Protein 5VZY (pdb70)

Foldseek 3Di:
DWAWAKDFADEDEAQAKTKMKIQTDDDQLLQAKKFKWWDAVVGDIGTAKIAGRNRPDMDGDPVQPPQKDWDADSVRSMIMIIGGNDDQVVFTWMWIDRPVDIHPTGTHGHHPDDADAWDKDWQAKCKMKIWIKGWFGDDDDKDKDKPVNPDDPQKDKDDWDQDPVRGIITMIMGIGNPVCLPVDWIWMWMADVVVGDTDTDTHHHD/DKAKAKPPQEAADAAFAKDKMKIFIPWFQQAPVRFGFKFKWFAAPPGDIDTAAGRFFHGDPPHDPQWGKHDGTGIIMIMRRGDDLRRFGWMWMWGDSDPPTDIYPTHGYAHDDDFFFWDKDKDWADPVQLVVWKTKIKMKTHFGPDPDKDKWKAFQNRTDDDQKDKDKDQQDSPSRGIMMMIMGIDTSVVVVVTFKIKMWMDDPNDPDIDIDIDTPPD/DPDDDPPDPVVD

Nearest PDB structures (foldseek):
  5vzy-assembly1_H  TM=1.005E+00  e=7.903E-41  Homo sapiens
  7rt9-assembly1_A  TM=9.486E-01  e=5.362E-34  Homo sapiens
  4wht-assembly6_K  TM=9.729E-01  e=6.361E-31  Rattus norvegicus
  7rta-assembly1_H  TM=9.287E-01  e=1.325E-30  Homo sapiens
  6nfn-assembly2_B  TM=6.952E-01  e=1.060E-33  Mus musculus

Solvent-accessible surface area: 19912 Å² total; per-residue (Å²): 104,11,89,11,81,18,62,35,26,36,90,11,114,75,53,25,66,30,119,0,38,1,57,9,51,46,29,88,2,47,57,33,0,2,2,0,0,8,24,34,115,88,134,32,16,70,17,0,0,17,6,39,32,111,30,69,71,66,63,38,30,137,37,1,127,80,31,5,67,5,44,33,46,61,92,146,46,10,0,28,0,46,0,58,62,2,101,78,104,0,45,4,44,0,12,0,0,1,0,2,38,24,3,140,20,22,76,0,27,11,23,73,23,87,80,85,22,13,49,7,19,23,5,32,47,106,87,15,4,1,0,0,6,0,16,35,0,2,29,84,87,24,79,25,36,1,35,102,46,88,34,99,93,33,39,26,59,3,71,29,31,102,30,130,76,18,31,28,12,14,5,0,1,0,31,6,78,52,101,18,52,74,120,97,87,16,44,0,29,3,32,0,162,56,34,111,44,153,38,102,50,108,4,104,61,231,123,9,90,8,60,6,64,52,84,71,28,48,5,55,82,29,94,87,8,56,2,34,0,128,8,69,105,54,0,77,66,108,76,58,49,24,3,0,2,0,0,5,17,42,85,88,84,10,3,70,7,7,0,40,58,16,62,67,99,22,65,79,27,52,124,50,5,48,10,57,36,89,21,47,79,5,40,1,101,1,77,118,2,63,84,116,2,36,4,30,0,4,0,0,0,4,14,64,97,8,7,21,26,5,87,9,0,65,1,13,27,106,74,107,73,18,46,10,57,12,43,30,4,56,14,16,123,83,2,30,179,84,34,42,0,3,0,0,0,0,0,6,53,0,10,32,97,138,20,110,21,57,5,51,5,58,143,52,114,44,100,89,46,48,80,84,13,43,17,113,36,44,109,183,62,14,5,6,0,6,6,1,31,0,56,20,58,74,60,63,7,79,137,59,116,53,0,6,0,42,0,53,8,130,32,38,128,73,70,48,59,90,64,32,47,87,76,179,151,128,80,38,23,65,4,14,0,74,16,145

Secondary structure (DSSP, 8-state):
-------STT--/--EEEEE--EEE-TT--EEEEEEEESS-GGGS-EEEEEE-TT---EEEEEE-SSS--EE--TTTBTTEEEEEETTTTEEEEEE-S--GGG-EEEEEE-SS-B---EEEEE-----BPPEEEEE---EEEEEEEEEEEBSS--EEEEGGGTB-TTEEEPPPEE-TTS-EEEEEEEEEEGGGTTTS--EEEEEEGGGTEEEEEE----/---EEEE-SEEEE-TTS-EEEEEEESS--B-TTS-B-EEEEEE-SSS--EEEEETTTEEPTT--TTEEEEEETTEEEEEESS--GGG-EEEEEEE-SSSS-EE---EEEEE----BPPEEEEEPPPHHHHHTTEEEEEEEEEEEBSS--EEEEEETTEEP-SSEEEEEPPPPTTT--EEEEEEEEEEHHHHHT--EEEEEEE-TT-SS-EEEEEETT-

Radius of gyration: 24.47 Å; Cα contacts (8 Å, |Δi|>4): 1129; chains: 3; bounding box: 62×56×71 Å

GO terms:
  GO:1905898 positive regulation of response to endoplasmic reticulum stress (P, IDA)
  GO:0005634 nucleus (C, IGI)
  GO:0003682 chromatin binding (F, IGI)
  GO:0010629 negative regulation of gene expression (P, TAS)
  GO:0141137 positive regulation of gene expression, epigenetic (P, IGI)
  GO:0006357 regulation of transcription by RNA polymerase II (P, IGI)
  GO:0000122 negative regulation of transcription by RNA polymerase II (P, IGI)
  GO:1900221 regulation of amyloid-beta clearance (P, IMP)
  GO:0005515 protein binding (F, IPI)
  GO:0031901 early endosome membrane (C, IDA)
  GO:0005576 extracellular region (C, IDA)
  GO:0106003 amyloid-beta complex (C, IDA)
  GO:1904646 cellular response to amyloid-beta (P, IDA)
  GO:0032224 positive regulation of synaptic transmission, cholinergic (P, IDA)
  GO:0048018 receptor ligand activity (F, IDA)
  GO:0043083 synaptic cleft (C, TAS)
  GO:0005178 integrin binding (F, IDA)
  GO:0070381 endosome to plasma membrane transport vesicle (C, IDA)
  GO:0005739 mitochondrion (C, IDA)
  GO:0005764 lysosome (C, IDA)

InterPro domains:
  IPR002223 Pancreatic trypsin inhibitor Kunitz domain [PF00014] (290-341)
  IPR002223 Pancreatic trypsin inhibitor Kunitz domain [PR00759] (288-302)
  IPR002223 Pancreatic trypsin inhibitor Kunitz domain [PR00759] (316-326)
  IPR002223 Pancreatic trypsin inhibitor Kunitz domain [PR00759] (326-341)
  IPR002223 Pancreatic trypsin inhibitor Kunitz domain [PS50279] (291-341)
  IPR002223 Pancreatic trypsin inhibitor Kunitz domain [SM00131] (289-342)
  IPR008154 Amyloidogenic glycoprotein, extracellular [PS51869] (28-189)
  IPR008154 Amyloidogenic glycoprotein, extracellular [SM00006] (24-188)
  IPR008155 Amyloidogenic glycoprotein [PR00203] (177-195)
  IPR008155 Amyloidogenic glycoprotein [PR00203] (382-405)
  IPR008155 Amyloidogenic glycoprotein [PR00203] (699-724)
  IPR008155 Amyloidogenic glycoprotein [PR00203] (745-767)
  IPR008155 Amyloidogenic glycoprotein [PTHR23103] (10-770)
  IPR011178 Amyloidogenic glycoprotein, copper-binding [PF12924] (132-188)
  IPR011993 PH-like domain superfamily [G3DSA:2.30.29.30] (742-770)
  IPR013803 Amyloidogenic glycoprotein, amyloid-beta peptide [PF03494] (676-713)
  IPR013803 Amyloidogenic glycoprotein, amyloid-beta peptide [PR00204] (675-688)
  IPR013803 Amyloidogenic glycoprotein, amyloid-beta peptide [PR00204] (689-701)
  IPR013803 Amyloidogenic glycoprotein, amyloid-beta peptide [PR00204] (701-713)
  IPR015849 Amyloidogenic glycoprotein, heparin-binding [PF02177] (31-131)

Sequence (436 aa):
EVQLVESGGGLVQPGGSLRLSCAASGFTFSSYGMSWVRQAPGKGLELVASINSNGGSTYYPDSVKGRFTISRDNAKNSLYLQMNSLRAEDTAVYYCASGDYWGQGTTVTVSSASTKGPSVFPLAPGTAALGCLVKDYFPEPVTVSWNSGALTSGVHTFPAVLQSSGLYSLSSVVTVPSSSLGTQTYICNVNHKPSNTKVDKKVEPKDIVMTQSPLSLPVTPGEPASISCRSSQSLVYSNGDTYLHWYLQKPGQSPQLLIYKVSNRFSGVPDRFSGSGSGTDFTLKISRVEAEDVGVYYCSQSTHVPWTFGQGTKVEIKRTVAAPSVFIFPPSDEQLKSGTASVVCLLNNFYPREAKVQWKVDNALQSGNSQESVTEQDSKDSTYSLSSTLTLSKADYEKHKVYACEVTHQGLSSPVTKSFNRGEHHQKLVFFAEDV

Structure (mmCIF, N/CA/C/O backbone):
data_5VZY
#
_entry.id   5VZY
#
_cell.length_a   44.300
_cell.length_b   67.130
_cell.length_c   126.760
_cell.angle_alpha   90.00
_cell.angle_beta   90.00
_cell.angle_gamma   90.00
#
_symmetry.space_group_name_H-M   'P 21 21 21'
#
loop_
_entity.id
_entity.type
_entity.pdbx_description
1 polymer 'Crenezumab Fab heavy chain,Immunoglobulin gamma-1 heavy chain'
2 polymer 'Crenezumab Fab light chain,Immunoblobulin light chain'
3 polymer 'Amyloid beta A4 protein'
4 water water
#
loop_
_atom_site.group_PDB
_atom_site.id
_atom_site.type_symbol
_atom_site.label_atom_id
_atom_site.label_alt_id
_atom_site.label_comp_id
_atom_site.label_asym_id
_atom_site.label_entity_id
_atom_site.label_seq_id
_atom_site.pdbx_PDB_ins_code
_atom_site.Cartn_x
_atom_site.Cartn_y
_atom_site.Cartn_z
_atom_site.occupancy
_atom_site.B_iso_or_equiv
_atom_site.auth_seq_id
_atom_site.auth_comp_id
_atom_site.auth_asym_id
_atom_site.auth_atom_id
_atom_site.pdbx_PDB_model_num
ATOM 1 N N . GLU A 1 1 ? 44.892 44.615 -6.550 1.00 48.78 1 GLU H N 1
ATOM 2 C CA . GLU A 1 1 ? 43.960 43.747 -7.259 1.00 48.47 1 GLU H CA 1
ATOM 3 C C . GLU A 1 1 ? 43.882 42.377 -6.596 1.00 44.11 1 GLU H C 1
ATOM 4 O O . GLU A 1 1 ? 44.775 41.544 -6.763 1.00 43.97 1 GLU H O 1
ATOM 10 N N . VAL A 1 2 ? 42.814 42.149 -5.836 1.00 38.21 2 VAL H N 1
ATOM 11 C CA . VAL A 1 2 ? 42.614 40.860 -5.188 1.00 33.99 2 VAL H CA 1
ATOM 12 C C . VAL A 1 2 ? 42.314 39.803 -6.244 1.00 31.31 2 VAL H C 1
ATOM 13 O O . VAL A 1 2 ? 41.503 40.023 -7.143 1.00 32.65 2 VAL H O 1
ATOM 17 N N . GLN A 1 3 ? 42.984 38.661 -6.138 1.00 28.96 3 GLN H N 1
ATOM 18 C CA . GLN A 1 3 ? 42.899 37.628 -7.161 1.00 28.30 3 GLN H CA 1
ATOM 19 C C . GLN A 1 3 ? 42.835 36.246 -6.529 1.00 25.48 3 GLN H C 1
ATOM 20 O O . GLN A 1 3 ? 43.525 35.971 -5.549 1.00 27.23 3 GLN H O 1
ATOM 26 N N . LEU A 1 4 ? 41.996 35.382 -7.089 1.00 23.36 4 LEU H N 1
ATOM 27 C CA . LEU A 1 4 ? 41.842 34.018 -6.598 1.00 21.46 4 LEU H CA 1
ATOM 28 C C . LEU A 1 4 ? 41.662 33.077 -7.785 1.00 21.93 4 LEU H C 1
ATOM 29 O O . LEU A 1 4 ? 40.562 32.957 -8.325 1.00 22.92 4 LEU H O 1
ATOM 34 N N . VAL A 1 5 ? 42.746 32.428 -8.198 1.00 20.10 5 VAL H N 1
ATOM 35 C CA . VAL A 1 5 ? 42.712 31.549 -9.360 1.00 20.06 5 VAL H CA 1
ATOM 36 C C . VAL A 1 5 ? 42.843 30.090 -8.943 1.00 20.23 5 VAL H C 1
ATOM 37 O O . VAL A 1 5 ? 43.831 29.701 -8.317 1.00 19.04 5 VAL H O 1
ATOM 41 N N . GLU A 1 6 ? 41.840 29.288 -9.286 1.00 18.71 6 GLU H N 1
ATOM 42 C CA . GLU A 1 6 ? 41.836 27.886 -8.897 1.00 18.90 6 GLU H CA 1
ATOM 43 C C . GLU A 1 6 ? 42.316 26.967 -10.020 1.00 19.48 6 GLU H C 1
ATOM 44 O O . GLU A 1 6 ? 42.219 27.302 -11.201 1.00 22.11 6 GLU H O 1
ATOM 50 N N . SER A 1 7 ? 42.844 25.810 -9.634 1.00 18.34 7 SER H N 1
ATOM 51 C CA . SER A 1 7 ? 43.300 24.800 -10.584 1.00 19.18 7 SER H CA 1
ATOM 52 C C . SER A 1 7 ? 43.091 23.401 -10.016 1.00 18.04 7 SER H C 1
ATOM 53 O O . SER A 1 7 ? 42.690 23.245 -8.865 1.00 19.37 7 SER H O 1
ATOM 56 N N . GLY A 1 8 ? 43.358 22.386 -10.830 1.00 16.71 8 GLY H N 1
ATOM 57 C CA . GLY A 1 8 ? 43.312 21.013 -10.364 1.00 19.59 8 GLY H CA 1
ATOM 58 C C . GLY A 1 8 ? 42.001 20.294 -10.613 1.00 23.36 8 GLY H C 1
ATOM 59 O O . GLY A 1 8 ? 41.864 19.122 -10.268 1.00 24.66 8 GLY H O 1
ATOM 60 N N . GLY A 1 9 ? 41.039 20.987 -11.215 1.00 22.77 9 GLY H N 1
ATOM 61 C CA . GLY A 1 9 ? 39.743 20.399 -11.507 1.00 24.00 9 GLY H CA 1
ATOM 62 C C . GLY A 1 9 ? 39.800 19.372 -12.624 1.00 23.52 9 GLY H C 1
ATOM 63 O O . GLY A 1 9 ? 40.874 18.897 -12.987 1.00 23.85 9 GLY H O 1
ATOM 64 N N . GLY A 1 10 ? 38.641 19.022 -13.169 1.00 23.25 10 GLY H N 1
ATOM 65 C CA . GLY A 1 10 ? 38.581 18.069 -14.263 1.00 25.16 10 GLY H CA 1
ATOM 66 C C . GLY A 1 10 ? 37.848 16.778 -13.944 1.00 27.07 10 GLY H C 1
ATOM 67 O O . GLY A 1 10 ? 37.031 16.718 -13.022 1.00 27.07 10 GLY H O 1
ATOM 68 N N . LEU A 1 11 ? 38.149 15.738 -14.717 1.00 28.32 11 LEU H N 1
ATOM 69 C CA . LEU A 1 11 ? 37.468 14.453 -14.598 1.00 28.09 11 LEU H CA 1
ATOM 70 C C . LEU A 1 11 ? 38.181 13.519 -13.626 1.00 27.71 11 LEU H C 1
ATOM 71 O O . LEU A 1 11 ? 39.401 13.370 -13.676 1.00 26.45 11 LEU H O 1
ATOM 76 N N . VAL A 1 12 ? 37.413 12.904 -12.732 1.00 28.78 12 VAL H N 1
ATOM 77 C CA . VAL A 1 12 ? 37.954 11.932 -11.786 1.00 28.31 12 VAL H CA 1
ATOM 78 C C . VAL A 1 12 ? 37.070 10.694 -11.737 1.00 31.27 12 VAL H C 1
ATOM 79 O O . VAL A 1 12 ? 35.845 10.796 -11.782 1.00 31.48 12 VAL H O 1
ATOM 83 N N . GLN A 1 13 ? 37.693 9.526 -11.641 1.00 31.64 13 GLN H N 1
ATOM 84 C CA . GLN A 1 13 ? 36.946 8.291 -11.453 1.00 31.06 13 GLN H CA 1
ATOM 85 C C . GLN A 1 13 ? 36.387 8.230 -10.031 1.00 26.23 13 GLN H C 1
ATOM 86 O O . GLN A 1 13 ? 36.989 8.772 -9.104 1.00 24.24 13 GLN H O 1
ATOM 92 N N . PRO A 1 14 ? 35.214 7.600 -9.866 1.00 22.85 14 PRO H N 1
ATOM 93 C CA . PRO A 1 14 ? 34.610 7.357 -8.550 1.00 20.88 14 PRO H CA 1
ATOM 94 C C . PRO A 1 14 ? 35.583 6.704 -7.566 1.00 20.92 14 PRO H C 1
ATOM 95 O O . PRO A 1 14 ? 36.207 5.695 -7.894 1.00 21.98 14 PRO H O 1
ATOM 99 N N . GLY A 1 15 ? 35.709 7.278 -6.374 1.00 20.76 15 GLY H N 1
ATOM 100 C CA . GLY A 1 15 ? 36.595 6.736 -5.359 1.00 20.89 15 GLY H CA 1
ATOM 101 C C . GLY A 1 15 ? 38.035 7.170 -5.555 1.00 22.22 15 GLY H C 1
ATOM 102 O O . GLY A 1 15 ? 38.907 6.866 -4.739 1.00 22.53 15 GLY H O 1
ATOM 103 N N . GLY A 1 16 ? 38.285 7.884 -6.648 1.00 21.59 16 GLY H N 1
ATOM 104 C CA . GLY A 1 16 ? 39.611 8.391 -6.941 1.00 21.00 16 GLY H CA 1
ATOM 105 C C . GLY A 1 16 ? 39.940 9.621 -6.120 1.00 20.92 16 GLY H C 1
ATOM 106 O O . GLY A 1 16 ? 39.207 9.984 -5.199 1.00 20.79 16 GLY H O 1
ATOM 107 N N . SER A 1 17 ? 41.049 10.269 -6.457 1.00 20.97 17 SER H N 1
ATOM 108 C CA . SER A 1 17 ? 41.489 11.448 -5.728 1.00 18.51 17 SER H CA 1
ATOM 109 C C . SER A 1 17 ? 41.707 12.634 -6.654 1.00 17.31 17 SER H C 1
ATOM 110 O O . SER A 1 17 ? 42.136 12.474 -7.797 1.00 16.81 17 SER H O 1
ATOM 113 N N . LEU A 1 18 ? 41.404 13.824 -6.149 1.00 17.27 18 LEU H N 1
ATOM 114 C CA . LEU A 1 18 ? 41.680 15.058 -6.868 1.00 18.89 18 LEU H CA 1
ATOM 115 C C . LEU A 1 18 ? 42.162 16.125 -5.892 1.00 19.05 18 LEU H C 1
ATOM 116 O O . LEU A 1 18 ? 41.718 16.176 -4.745 1.00 19.42 18 LEU H O 1
ATOM 121 N N . ARG A 1 19 ? 43.079 16.971 -6.347 1.00 17.66 19 ARG H N 1
ATOM 122 C CA . ARG A 1 19 ? 43.627 18.022 -5.498 1.00 19.60 19 ARG H CA 1
ATOM 123 C C . ARG A 1 19 ? 43.420 19.395 -6.125 1.00 21.97 19 ARG H C 1
ATOM 124 O O . ARG A 1 19 ? 43.894 19.657 -7.229 1.00 25.62 19 ARG H O 1
ATOM 132 N N . LEU A 1 20 ? 42.708 20.268 -5.419 1.00 19.43 20 LEU H N 1
ATOM 133 C CA . LEU A 1 20 ? 42.462 21.620 -5.909 1.00 15.52 20 LEU H CA 1
ATOM 134 C C . LEU A 1 20 ? 43.489 22.603 -5.361 1.00 13.83 20 LEU H C 1
ATOM 135 O O . LEU A 1 20 ? 43.863 22.537 -4.191 1.00 13.62 20 LEU H O 1
ATOM 140 N N . SER A 1 21 ? 43.941 23.511 -6.219 1.00 14.21 21 SER H N 1
ATOM 141 C CA . SER A 1 21 ? 44.858 24.571 -5.816 1.00 16.50 21 SER H CA 1
ATOM 142 C C . SER A 1 21 ? 44.233 25.929 -6.080 1.00 16.20 21 SER H C 1
ATOM 143 O O . SER A 1 21 ? 43.529 26.104 -7.067 1.00 16.91 21 SER H O 1
ATOM 146 N N . CYS A 1 22 ? 44.489 26.887 -5.199 1.00 15.90 22 CYS H N 1
ATOM 147 C CA . CYS A 1 22 ? 43.987 28.242 -5.391 1.00 14.18 22 CYS H CA 1
ATOM 148 C C . CYS A 1 22 ? 45.097 29.263 -5.197 1.00 14.65 22 CYS H C 1
ATOM 149 O O . CYS A 1 22 ? 45.641 29.398 -4.101 1.00 15.94 22 CYS H O 1
ATOM 152 N N . ALA A 1 23 ? 45.430 29.980 -6.266 1.00 12.02 23 ALA H N 1
ATOM 153 C CA . ALA A 1 23 ? 46.473 30.993 -6.208 1.00 12.33 23 ALA H CA 1
ATOM 154 C C . ALA A 1 23 ? 45.885 32.340 -5.811 1.00 14.02 23 ALA H C 1
ATOM 155 O O . ALA A 1 23 ? 45.047 32.893 -6.523 1.00 16.13 23 ALA H O 1
ATOM 157 N N . ALA A 1 24 ? 46.327 32.864 -4.672 1.00 14.95 24 ALA H N 1
ATOM 158 C CA . ALA A 1 24 ? 45.820 34.135 -4.164 1.00 16.87 24 ALA H CA 1
ATOM 159 C C . ALA A 1 24 ? 46.869 35.238 -4.265 1.00 19.84 24 ALA H C 1
ATOM 160 O O . ALA A 1 24 ? 48.053 35.001 -4.032 1.00 21.53 24 ALA H O 1
ATOM 162 N N . SER A 1 25 ? 46.425 36.446 -4.603 1.00 20.97 25 SER H N 1
ATOM 163 C CA . SER A 1 25 ? 47.322 37.593 -4.712 1.00 20.31 25 SER H CA 1
ATOM 164 C C . SER A 1 25 ? 46.571 38.908 -4.535 1.00 21.10 25 SER H C 1
ATOM 165 O O . SER A 1 25 ? 45.348 38.956 -4.660 1.00 21.37 25 SER H O 1
ATOM 168 N N . GLY A 1 26 ? 47.308 39.974 -4.237 1.00 20.45 26 GLY H N 1
ATOM 169 C CA . GLY A 1 26 ? 46.718 41.296 -4.135 1.00 19.50 26 GLY H CA 1
ATOM 170 C C . GLY A 1 26 ? 46.401 41.734 -2.720 1.00 21.01 26 GLY H C 1
ATOM 171 O O . GLY A 1 26 ? 45.932 42.852 -2.508 1.00 24.52 26 GLY H O 1
ATOM 172 N N . PHE A 1 27 ? 46.655 40.860 -1.751 1.00 20.24 27 PHE H N 1
ATOM 173 C CA . PHE A 1 27 ? 46.410 41.182 -0.347 1.00 18.02 27 PHE H CA 1
ATOM 174 C C . PHE A 1 27 ? 47.255 40.304 0.572 1.00 15.25 27 PHE H C 1
ATOM 175 O O . PHE A 1 27 ? 47.847 39.323 0.123 1.00 15.35 27 PHE H O 1
ATOM 183 N N . THR A 1 28 ? 47.317 40.655 1.853 1.00 16.28 28 THR H N 1
ATOM 184 C CA . THR A 1 28 ? 48.103 39.873 2.804 1.00 19.95 28 THR H CA 1
ATOM 185 C C . THR A 1 28 ? 47.346 38.600 3.178 1.00 21.74 28 THR H C 1
ATOM 186 O O . THR A 1 28 ? 46.577 38.575 4.143 1.00 23.47 28 THR H O 1
ATOM 190 N N . PHE A 1 29 ? 47.584 37.553 2.390 1.00 21.07 29 PHE H N 1
ATOM 191 C CA . PHE A 1 29 ? 46.878 36.273 2.473 1.00 19.49 29 PHE H CA 1
ATOM 192 C C . PHE A 1 29 ? 46.863 35.672 3.874 1.00 19.34 29 PHE H C 1
ATOM 193 O O . PHE A 1 29 ? 45.845 35.141 4.324 1.00 18.65 29 PHE H O 1
ATOM 201 N N . SER A 1 30 ? 47.997 35.774 4.556 1.00 18.66 30 SER H N 1
ATOM 202 C CA . SER A 1 30 ? 48.204 35.128 5.847 1.00 18.31 30 SER H CA 1
ATOM 203 C C . SER A 1 30 ? 47.312 35.666 6.963 1.00 16.21 30 SER H C 1
ATOM 204 O O . SER A 1 30 ? 47.231 35.068 8.037 1.00 15.22 30 SER H O 1
ATOM 207 N N . SER A 1 31 ? 46.647 36.788 6.710 1.00 16.70 31 SER H N 1
ATOM 208 C CA . SER A 1 31 ? 45.899 37.481 7.754 1.00 17.30 31 SER H CA 1
ATOM 209 C C . SER A 1 31 ? 44.399 37.193 7.729 1.00 17.27 31 SER H C 1
ATOM 210 O O . SER A 1 31 ? 43.670 37.617 8.624 1.00 16.02 31 SER H O 1
ATOM 213 N N . TYR A 1 32 ? 43.937 36.471 6.714 1.00 18.44 32 TYR H N 1
ATOM 214 C CA . TYR A 1 32 ? 42.503 36.271 6.526 1.00 14.60 32 TYR H CA 1
ATOM 215 C C . TYR A 1 32 ? 42.115 34.803 6.428 1.00 12.43 32 TYR H C 1
ATOM 216 O O . TYR A 1 32 ? 42.917 33.963 6.026 1.00 8.68 32 TYR H O 1
ATOM 225 N N . GLY A 1 33 ? 40.871 34.505 6.792 1.00 16.14 33 GLY H N 1
ATOM 226 C CA . GLY A 1 33 ? 40.332 33.164 6.649 1.00 13.58 33 GLY H CA 1
ATOM 227 C C . GLY A 1 33 ? 39.948 32.892 5.209 1.00 11.81 33 GLY H C 1
ATOM 228 O O . GLY A 1 33 ? 39.629 33.817 4.460 1.00 13.10 33 GLY H O 1
ATOM 229 N N . MET A 1 34 ? 39.988 31.623 4.816 1.00 7.21 34 MET H N 1
ATOM 230 C CA . MET A 1 34 ? 39.658 31.232 3.450 1.00 7.26 34 MET H CA 1
ATOM 231 C C . MET A 1 34 ? 38.747 30.013 3.450 1.00 11.03 34 MET H C 1
ATOM 232 O O . MET A 1 34 ? 38.720 29.255 4.418 1.00 10.84 34 MET H O 1
ATOM 237 N N . SER A 1 35 ? 38.001 29.831 2.363 1.00 13.45 35 SER H N 1
ATOM 238 C CA . SER A 1 35 ? 37.089 28.699 2.242 1.00 15.28 35 SER H CA 1
ATOM 239 C C . SER A 1 35 ? 36.962 28.194 0.810 1.00 15.44 35 SER H C 1
ATOM 240 O O . SER A 1 35 ? 37.200 28.929 -0.148 1.00 15.53 35 SER H O 1
ATOM 243 N N . TRP A 1 36 ? 36.597 26.924 0.683 1.00 13.80 36 TRP H N 1
ATOM 244 C CA . TRP A 1 36 ? 36.176 26.362 -0.590 1.00 13.64 36 TRP H CA 1
ATOM 245 C C . TRP A 1 36 ? 34.664 26.225 -0.578 1.00 12.05 36 TRP H C 1
ATOM 246 O O . TRP A 1 36 ? 34.090 25.682 0.365 1.00 12.77 36 TRP H O 1
ATOM 257 N N . VAL A 1 37 ? 34.020 26.724 -1.622 1.00 12.27 37 VAL H N 1
ATOM 258 C CA . VAL A 1 37 ? 32.574 26.639 -1.735 1.00 11.65 37 VAL H CA 1
ATOM 259 C C . VAL A 1 37 ? 32.232 26.020 -3.080 1.00 15.10 37 VAL H C 1
ATOM 260 O O . VAL A 1 37 ? 32.846 26.359 -4.089 1.00 19.07 37 VAL H O 1
ATOM 264 N N . ARG A 1 38 ? 31.269 25.104 -3.104 1.00 13.58 38 ARG H N 1
ATOM 265 C CA . ARG A 1 38 ? 30.894 24.475 -4.364 1.00 14.04 38 ARG H CA 1
ATOM 266 C C . ARG A 1 38 ? 29.444 24.751 -4.730 1.00 18.77 38 ARG H C 1
ATOM 267 O O . ARG A 1 38 ? 28.661 25.247 -3.915 1.00 18.49 38 ARG H O 1
ATOM 275 N N . GLN A 1 39 ? 29.097 24.430 -5.971 1.00 21.18 39 GLN H N 1
ATOM 276 C CA . GLN A 1 39 ? 27.765 24.698 -6.485 1.00 21.97 39 GLN H CA 1
ATOM 277 C C . GLN A 1 39 ? 27.405 23.741 -7.613 1.00 22.61 39 GLN H C 1
ATOM 278 O O . GLN A 1 39 ? 28.110 23.660 -8.618 1.00 21.79 39 GLN H O 1
ATOM 284 N N . ALA A 1 40 ? 26.309 23.012 -7.432 1.00 24.27 40 ALA H N 1
ATOM 285 C CA . ALA A 1 40 ? 25.756 22.177 -8.490 1.00 25.06 40 ALA H CA 1
ATOM 286 C C . ALA A 1 40 ? 24.950 23.056 -9.437 1.00 26.46 40 ALA H C 1
ATOM 287 O O . ALA A 1 40 ? 24.466 24.111 -9.030 1.00 27.02 40 ALA H O 1
ATOM 289 N N . PRO A 1 41 ? 24.820 22.641 -10.708 1.00 28.53 41 PRO H N 1
ATOM 290 C CA . PRO A 1 41 ? 24.015 23.416 -11.659 1.00 29.70 41 PRO H CA 1
ATOM 291 C C . PRO A 1 41 ? 22.585 23.630 -11.165 1.00 29.74 41 PRO H C 1
ATOM 292 O O . PRO A 1 41 ? 21.894 22.666 -10.835 1.00 27.84 41 PRO H O 1
ATOM 296 N N . GLY A 1 42 ? 22.164 24.889 -11.100 1.00 32.62 42 GLY H N 1
ATOM 297 C CA . GLY A 1 42 ? 20.824 25.231 -10.659 1.00 35.83 42 GLY H CA 1
ATOM 298 C C . GLY A 1 42 ? 20.620 25.048 -9.167 1.00 38.78 42 GLY H C 1
ATOM 299 O O . GLY A 1 42 ? 19.487 24.969 -8.691 1.00 39.96 42 GLY H O 1
ATOM 300 N N . LYS A 1 43 ? 21.720 24.980 -8.425 1.00 41.08 43 LYS H N 1
ATOM 301 C CA . LYS A 1 43 ? 21.653 24.792 -6.981 1.00 40.41 43 LYS H CA 1
ATOM 302 C C . LYS A 1 43 ? 22.224 25.987 -6.225 1.00 37.77 43 LYS H C 1
ATOM 303 O O . LYS A 1 43 ? 22.707 26.949 -6.826 1.00 38.17 43 LYS H O 1
ATOM 309 N N . GLY A 1 44 ? 22.164 25.915 -4.899 1.00 33.92 44 GLY H N 1
ATOM 310 C CA . GLY A 1 44 ? 22.645 26.989 -4.053 1.00 31.26 44 GLY H CA 1
ATOM 311 C C . GLY A 1 44 ? 24.113 26.841 -3.707 1.00 26.91 44 GLY H C 1
ATOM 312 O O . GLY A 1 44 ? 24.776 25.901 -4.148 1.00 25.37 44 GLY H O 1
ATOM 313 N N . LEU A 1 45 ? 24.618 27.777 -2.912 1.00 23.77 45 LEU H N 1
ATOM 314 C CA . LEU A 1 45 ? 26.023 27.789 -2.527 1.00 18.67 45 LEU H CA 1
ATOM 315 C C . LEU A 1 45 ? 26.277 26.886 -1.326 1.00 19.66 45 LEU H C 1
ATOM 316 O O . LEU A 1 45 ? 25.664 27.053 -0.271 1.00 21.94 45 LEU H O 1
ATOM 321 N N . GLU A 1 46 ? 27.186 25.931 -1.491 1.00 17.50 46 GLU H N 1
ATOM 322 C CA . GLU A 1 46 ? 27.466 24.963 -0.438 1.00 17.12 46 GLU H CA 1
ATOM 323 C C . GLU A 1 46 ? 28.904 25.063 0.063 1.00 14.24 46 GLU H C 1
ATOM 324 O O . GLU A 1 46 ? 29.857 24.876 -0.693 1.00 10.30 46 GLU H O 1
ATOM 330 N N . LEU A 1 47 ? 29.049 25.365 1.347 1.00 13.80 47 LEU H N 1
ATOM 331 C CA . LEU A 1 47 ? 30.357 25.386 1.976 1.00 13.92 47 LEU H CA 1
ATOM 332 C C . LEU A 1 47 ? 30.945 23.982 2.008 1.00 16.23 47 LEU H C 1
ATOM 333 O O . LEU A 1 47 ? 30.269 23.025 2.387 1.00 17.88 47 LEU H O 1
ATOM 338 N N . VAL A 1 48 ? 32.208 23.869 1.610 1.00 14.26 48 VAL H N 1
ATOM 339 C CA . VAL A 1 48 ? 32.895 22.586 1.568 1.00 13.32 48 VAL H CA 1
ATOM 340 C C . VAL A 1 48 ? 33.939 22.488 2.680 1.00 9.59 48 VAL H C 1
ATOM 341 O O . VAL A 1 48 ? 34.071 21.452 3.333 1.00 6.60 48 VAL H O 1
ATOM 345 N N . ALA A 1 49 ? 34.665 23.578 2.905 1.00 8.59 49 ALA H N 1
ATOM 346 C CA . ALA A 1 49 ? 35.691 23.599 3.942 1.00 9.20 49 ALA H CA 1
ATOM 347 C C . ALA A 1 49 ? 36.139 25.018 4.271 1.00 9.42 49 ALA H C 1
ATOM 348 O O . ALA A 1 49 ? 36.250 25.862 3.385 1.00 8.28 49 ALA H O 1
ATOM 350 N N . SER A 1 50 ? 36.405 25.268 5.550 1.00 9.94 50 SER H N 1
ATOM 351 C CA . SER A 1 50 ? 36.932 26.555 5.988 1.00 11.18 50 SER H CA 1
ATOM 352 C C . SER A 1 50 ? 38.241 26.372 6.751 1.00 10.60 50 SER H C 1
ATOM 353 O O . SER A 1 50 ? 38.517 25.291 7.268 1.00 8.51 50 SER H O 1
ATOM 356 N N . ILE A 1 51 ? 39.042 27.435 6.809 1.00 10.37 51 ILE H N 1
ATOM 357 C CA . ILE A 1 51 ? 40.311 27.423 7.532 1.00 10.61 51 ILE H CA 1
ATOM 358 C C . ILE A 1 51 ? 40.721 28.853 7.912 1.00 13.25 51 ILE H C 1
ATOM 359 O O . ILE A 1 51 ? 40.638 29.770 7.095 1.00 15.55 51 ILE H O 1
ATOM 364 N N . ASN A 1 52 ? 41.141 29.050 9.159 1.00 14.57 52 ASN H N 1
ATOM 365 C CA . ASN A 1 52 ? 41.426 30.398 9.644 1.00 19.34 52 ASN H CA 1
ATOM 366 C C . ASN A 1 52 ? 42.791 30.918 9.185 1.00 21.67 52 ASN H C 1
ATOM 367 O O . ASN A 1 52 ? 43.398 30.362 8.268 1.00 22.08 52 ASN H O 1
ATOM 372 N N . SER A 1 53 A 43.255 31.991 9.823 1.00 20.25 52 SER H N 1
ATOM 373 C CA . SER A 1 53 A 44.470 32.699 9.412 1.00 20.97 52 SER H CA 1
ATOM 374 C C . SER A 1 53 A 45.694 31.795 9.288 1.00 18.89 52 SER H C 1
ATOM 375 O O . SER A 1 53 A 46.252 31.651 8.200 1.00 15.67 52 SER H O 1
ATOM 378 N N . ASN A 1 54 ? 46.111 31.196 10.400 1.00 18.95 53 ASN H N 1
ATOM 379 C CA . ASN A 1 54 ? 47.283 30.328 10.396 1.00 24.55 53 ASN H CA 1
ATOM 380 C C . ASN A 1 54 ? 46.935 28.895 9.997 1.00 28.40 53 ASN H C 1
ATOM 381 O O . ASN A 1 54 ? 47.745 28.198 9.389 1.00 31.50 53 ASN H O 1
ATOM 386 N N . GLY A 1 55 ? 45.725 28.469 10.347 1.00 29.20 54 GLY H N 1
ATOM 387 C CA . GLY A 1 55 ? 45.207 27.167 9.962 1.00 29.93 54 GLY H CA 1
ATOM 388 C C . GLY A 1 55 ? 45.942 25.951 10.491 1.00 33.21 54 GLY H C 1
ATOM 389 O O . GLY A 1 55 ? 46.578 25.239 9.714 1.00 37.69 54 GLY H O 1
ATOM 390 N N . GLY A 1 56 ? 45.842 25.683 11.793 1.00 32.07 55 GLY H N 1
ATOM 391 C CA . GLY A 1 56 ? 45.035 26.466 12.712 1.00 30.96 55 GLY H CA 1
ATOM 392 C C . GLY A 1 56 ? 43.810 25.692 13.156 1.00 29.40 55 GLY H C 1
ATOM 393 O O . GLY A 1 56 ? 43.906 24.736 13.927 1.00 28.07 55 GLY H O 1
ATOM 394 N N . SER A 1 57 ? 42.651 26.116 12.670 1.00 26.29 56 SER H N 1
ATOM 395 C CA . SER A 1 57 ? 41.420 25.370 12.868 1.00 23.59 56 SER H CA 1
ATOM 396 C C . SER A 1 57 ? 40.694 25.248 11.536 1.00 22.37 56 SER H C 1
ATOM 397 O O . SER A 1 57 ? 40.716 26.174 10.720 1.00 22.31 56 SER H O 1
ATOM 400 N N . THR A 1 58 ? 40.069 24.100 11.308 1.00 18.05 57 THR H N 1
ATOM 401 C CA . THR A 1 58 ? 39.345 23.870 10.068 1.00 17.60 57 THR H CA 1
ATOM 402 C C . THR A 1 58 ? 37.918 23.413 10.345 1.00 17.22 57 THR H C 1
ATOM 403 O O . THR A 1 58 ? 37.606 22.941 11.438 1.00 16.81 57 THR H O 1
ATOM 407 N N . TYR A 1 59 ? 37.052 23.565 9.350 1.00 16.84 58 TYR H N 1
ATOM 408 C CA . TYR A 1 59 ? 35.692 23.059 9.453 1.00 17.13 58 TYR H CA 1
ATOM 409 C C . TYR A 1 59 ? 35.286 22.308 8.191 1.00 15.03 58 TYR H C 1
ATOM 410 O O . TYR A 1 59 ? 35.614 22.711 7.074 1.00 14.15 58 TYR H O 1
ATOM 419 N N . TYR A 1 60 ? 34.573 21.207 8.388 1.00 16.27 59 TYR H N 1
ATOM 420 C CA . TYR A 1 60 ? 34.006 20.440 7.290 1.00 17.39 59 TYR H CA 1
ATOM 421 C C . TYR A 1 60 ? 32.589 20.017 7.640 1.00 17.31 59 TYR H C 1
ATOM 422 O O . TYR A 1 60 ? 32.354 19.467 8.713 1.00 18.38 59 TYR H O 1
ATOM 431 N N . PRO A 1 61 ? 31.633 20.270 6.739 1.00 18.65 60 PRO H N 1
ATOM 432 C CA . PRO A 1 61 ? 30.306 19.687 6.951 1.00 19.47 60 PRO H CA 1
ATOM 433 C C . PRO A 1 61 ? 30.369 18.170 6.781 1.00 24.56 60 PRO H C 1
ATOM 434 O O . PRO A 1 61 ? 31.309 17.673 6.157 1.00 27.08 60 PRO H O 1
ATOM 438 N N . ASP A 1 62 ? 29.396 17.447 7.327 1.00 26.41 61 ASP H N 1
ATOM 439 C CA . ASP A 1 62 ? 29.400 15.986 7.260 1.00 29.04 61 ASP H CA 1
ATOM 440 C C . ASP A 1 62 ? 29.380 15.480 5.821 1.00 29.15 61 ASP H C 1
ATOM 441 O O . ASP A 1 62 ? 29.775 14.347 5.545 1.00 31.13 61 ASP H O 1
ATOM 446 N N . SER A 1 63 ? 28.919 16.334 4.913 1.00 26.58 62 SER H N 1
ATOM 447 C CA . SER A 1 63 ? 28.907 16.039 3.487 1.00 24.61 62 SER H CA 1
ATOM 448 C C . SER A 1 63 ? 30.269 15.580 2.961 1.00 23.39 62 SER H C 1
ATOM 449 O O . SER A 1 63 ? 30.343 14.682 2.120 1.00 23.06 62 SER H O 1
ATOM 452 N N . VAL A 1 64 ? 31.344 16.195 3.451 1.00 19.59 63 VAL H N 1
ATOM 453 C CA . VAL A 1 64 ? 32.681 15.900 2.942 1.00 17.36 63 VAL H CA 1
ATOM 454 C C . VAL A 1 64 ? 33.681 15.538 4.037 1.00 18.78 63 VAL H C 1
ATOM 455 O O . VAL A 1 64 ? 34.808 15.142 3.741 1.00 20.54 63 VAL H O 1
ATOM 459 N N . LYS A 1 65 ? 33.273 15.679 5.295 1.00 18.34 64 LYS H N 1
ATOM 460 C CA . LYS A 1 65 ? 34.162 15.420 6.426 1.00 17.27 64 LYS H CA 1
ATOM 461 C C . LYS A 1 65 ? 34.709 13.993 6.419 1.00 15.03 64 LYS H C 1
ATOM 462 O O . LYS A 1 65 ? 33.962 13.032 6.258 1.00 15.46 64 LYS H O 1
ATOM 468 N N . GLY A 1 66 ? 36.021 13.865 6.584 1.00 15.82 65 GLY H N 1
ATOM 469 C CA . GLY A 1 66 ? 36.666 12.565 6.563 1.00 15.59 65 GLY H CA 1
ATOM 470 C C . GLY A 1 66 ? 37.192 12.173 5.192 1.00 15.55 65 GLY H C 1
ATOM 471 O O . GLY A 1 66 ? 38.057 11.305 5.077 1.00 17.07 65 GLY H O 1
ATOM 472 N N . ARG A 1 67 ? 36.672 12.812 4.148 1.00 14.00 66 ARG H N 1
ATOM 473 C CA . ARG A 1 67 ? 37.124 12.546 2.787 1.00 14.45 66 ARG H CA 1
ATOM 474 C C . ARG A 1 67 ? 37.902 13.734 2.234 1.00 17.84 66 ARG H C 1
ATOM 475 O O . ARG A 1 67 ? 38.843 13.566 1.454 1.00 19.06 66 ARG H O 1
ATOM 483 N N . PHE A 1 68 ? 37.503 14.935 2.639 1.00 17.13 67 PHE H N 1
ATOM 484 C CA . PHE A 1 68 ? 38.135 16.155 2.146 1.00 16.10 67 PHE H CA 1
ATOM 485 C C . PHE A 1 68 ? 39.051 16.779 3.195 1.00 14.24 67 PHE H C 1
ATOM 486 O O . PHE A 1 68 ? 38.756 16.755 4.391 1.00 13.70 67 PHE H O 1
ATOM 494 N N . THR A 1 69 ? 40.163 17.339 2.731 1.00 11.51 68 THR H N 1
ATOM 495 C CA . THR A 1 69 ? 41.090 18.065 3.589 1.00 10.46 68 THR H CA 1
ATOM 496 C C . THR A 1 69 ? 41.369 19.440 3.001 1.00 8.40 68 THR H C 1
ATOM 497 O O . THR A 1 69 ? 41.694 19.560 1.819 1.00 8.34 68 THR H O 1
ATOM 501 N N . ILE A 1 70 ? 41.231 20.477 3.819 1.00 8.15 69 ILE H N 1
ATOM 502 C CA . ILE A 1 70 ? 41.604 21.820 3.396 1.00 10.43 69 ILE H CA 1
ATOM 503 C C . ILE A 1 70 ? 42.907 22.231 4.087 1.00 10.58 69 ILE H C 1
ATOM 504 O O . ILE A 1 70 ? 43.081 22.031 5.291 1.00 11.97 69 ILE H O 1
ATOM 509 N N . SER A 1 71 ? 43.839 22.770 3.311 1.00 10.17 70 SER H N 1
ATOM 510 C CA . SER A 1 71 ? 45.116 23.206 3.863 1.00 11.26 70 SER H CA 1
ATOM 511 C C . SER A 1 71 ? 45.547 24.546 3.278 1.00 10.57 70 SER H C 1
ATOM 512 O O . SER A 1 71 ? 44.923 25.068 2.355 1.00 9.73 70 SER H O 1
ATOM 515 N N . ARG A 1 72 ? 46.630 25.090 3.817 1.00 11.64 71 ARG H N 1
ATOM 516 C CA . ARG A 1 72 ? 47.027 26.455 3.515 1.00 13.63 71 ARG H CA 1
ATOM 517 C C . ARG A 1 72 ? 48.546 26.606 3.508 1.00 15.16 71 ARG H C 1
ATOM 518 O O . ARG A 1 72 ? 49.239 26.036 4.349 1.00 15.68 71 ARG H O 1
ATOM 526 N N . ASP A 1 73 ? 49.057 27.370 2.549 1.00 14.58 72 ASP H N 1
ATOM 527 C CA . ASP A 1 73 ? 50.484 27.662 2.474 1.00 15.16 72 ASP H CA 1
ATOM 528 C C . ASP A 1 73 ? 50.693 29.170 2.485 1.00 14.58 72 ASP H C 1
ATOM 529 O O . ASP A 1 73 ? 50.527 29.830 1.460 1.00 14.74 72 ASP H O 1
ATOM 534 N N . ASN A 1 74 ? 51.074 29.709 3.639 1.00 14.51 73 ASN H N 1
ATOM 535 C CA . ASN A 1 74 ? 51.212 31.154 3.791 1.00 16.82 73 ASN H CA 1
ATOM 536 C C . ASN A 1 74 ? 52.533 31.704 3.245 1.00 19.40 73 ASN H C 1
ATOM 537 O O . ASN A 1 74 ? 52.834 32.888 3.403 1.00 21.75 73 ASN H O 1
ATOM 542 N N . ALA A 1 75 ? 53.312 30.845 2.597 1.00 18.12 74 ALA H N 1
ATOM 543 C CA . ALA A 1 75 ? 54.476 31.297 1.846 1.00 15.93 74 ALA H CA 1
ATOM 544 C C . ALA A 1 75 ? 54.073 31.520 0.392 1.00 13.48 74 ALA H C 1
ATOM 545 O O . ALA A 1 75 ? 54.213 32.620 -0.139 1.00 11.59 74 ALA H O 1
ATOM 547 N N . LYS A 1 76 ? 53.550 30.472 -0.239 1.00 13.39 75 LYS H N 1
ATOM 548 C CA . LYS A 1 76 ? 53.082 30.558 -1.619 1.00 15.19 75 LYS H CA 1
ATOM 549 C C . LYS A 1 76 ? 51.808 31.385 -1.747 1.00 15.43 75 LYS H C 1
ATOM 550 O O . LYS A 1 76 ? 51.446 31.799 -2.848 1.00 15.45 75 LYS H O 1
ATOM 556 N N . ASN A 1 77 ? 51.143 31.622 -0.618 1.00 17.19 76 ASN H N 1
ATOM 557 C CA . ASN A 1 77 ? 49.812 32.228 -0.589 1.00 18.23 76 ASN H CA 1
ATOM 558 C C . ASN A 1 77 ? 48.826 31.396 -1.403 1.00 16.35 76 ASN H C 1
ATOM 559 O O . ASN A 1 77 ? 48.139 31.909 -2.286 1.00 14.62 76 ASN H O 1
ATOM 564 N N . SER A 1 78 ? 48.773 30.103 -1.097 1.00 16.12 77 SER H N 1
ATOM 565 C CA . SER A 1 78 ? 47.941 29.166 -1.843 1.00 14.84 77 SER H CA 1
ATOM 566 C C . SER A 1 78 ? 46.957 28.427 -0.947 1.00 13.31 77 SER H C 1
ATOM 567 O O . SER A 1 78 ? 47.256 28.114 0.205 1.00 10.46 77 SER H O 1
ATOM 570 N N . LEU A 1 79 ? 45.782 28.150 -1.498 1.00 12.95 78 LEU H N 1
ATOM 571 C CA . LEU A 1 79 ? 44.754 27.413 -0.786 1.00 14.19 78 LEU H CA 1
ATOM 572 C C . LEU A 1 79 ? 44.548 26.058 -1.451 1.00 14.60 78 LEU H C 1
ATOM 573 O O . LEU A 1 79 ? 44.452 25.969 -2.676 1.00 15.50 78 LEU H O 1
ATOM 578 N N . TYR A 1 80 ? 44.485 25.002 -0.648 1.00 12.37 79 TYR H N 1
ATOM 579 C CA . TYR A 1 80 ? 44.379 23.656 -1.197 1.00 11.66 79 TYR H CA 1
ATOM 580 C C . TYR A 1 80 ? 43.156 22.909 -0.685 1.00 9.58 79 TYR H C 1
ATOM 581 O O . TYR A 1 80 ? 42.726 23.092 0.454 1.00 6.42 79 TYR H O 1
ATOM 590 N N . LEU A 1 81 ? 42.602 22.066 -1.549 1.00 8.89 80 LEU H N 1
ATOM 591 C CA . LEU A 1 81 ? 41.526 21.165 -1.168 1.00 8.34 80 LEU H CA 1
ATOM 592 C C . LEU A 1 81 ? 41.850 19.750 -1.638 1.00 8.03 80 LEU H C 1
ATOM 593 O O . LEU A 1 81 ? 41.824 19.465 -2.835 1.00 7.35 80 LEU H O 1
ATOM 598 N N . GLN A 1 82 ? 42.168 18.873 -0.691 1.00 8.84 81 GLN H N 1
ATOM 599 C CA . GLN A 1 82 ? 42.488 17.484 -1.008 1.00 11.60 81 GLN H CA 1
ATOM 600 C C . GLN A 1 82 ? 41.232 16.625 -0.986 1.00 14.64 81 GLN H C 1
ATOM 601 O O . GLN A 1 82 ? 40.653 16.387 0.073 1.00 15.56 81 GLN H O 1
ATOM 607 N N . MET A 1 83 ? 40.818 16.160 -2.159 1.00 17.25 82 MET H N 1
ATOM 608 C CA . MET A 1 83 ? 39.567 15.424 -2.295 1.00 18.46 82 MET H CA 1
ATOM 609 C C . MET A 1 83 ? 39.826 13.929 -2.466 1.00 19.27 82 MET H C 1
ATOM 610 O O . MET A 1 83 ? 40.350 13.497 -3.492 1.00 18.90 82 MET H O 1
ATOM 615 N N . ASN A 1 84 A 39.465 13.145 -1.453 1.00 20.07 82 ASN H N 1
ATOM 616 C CA . ASN A 1 84 A 39.632 11.694 -1.503 1.00 20.74 82 ASN H CA 1
ATOM 617 C C . ASN A 1 84 A 38.292 10.967 -1.550 1.00 22.18 82 ASN H C 1
ATOM 618 O O . ASN A 1 84 A 37.272 11.513 -1.125 1.00 21.87 82 ASN H O 1
ATOM 623 N N . SER A 1 85 B 38.307 9.737 -2.065 1.00 22.36 82 SER H N 1
ATOM 624 C CA . SER A 1 85 B 37.123 8.876 -2.103 1.00 21.76 82 SER H CA 1
ATOM 625 C C . SER A 1 85 B 35.931 9.575 -2.746 1.00 19.92 82 SER H C 1
ATOM 626 O O . SER A 1 85 B 34.811 9.510 -2.237 1.00 17.87 82 SER H O 1
ATOM 629 N N . LEU A 1 86 C 36.188 10.245 -3.862 1.00 18.94 82 LEU H N 1
ATOM 630 C CA . LEU A 1 86 C 35.180 11.050 -4.532 1.00 18.46 82 LEU H CA 1
ATOM 631 C C . LEU A 1 86 C 33.990 10.220 -4.997 1.00 21.01 82 LEU H C 1
ATOM 632 O O . LEU A 1 86 C 34.152 9.111 -5.505 1.00 20.30 82 LEU H O 1
ATOM 637 N N . ARG A 1 87 ? 32.794 10.772 -4.803 1.00 21.32 83 ARG H N 1
ATOM 638 C CA . ARG A 1 87 ? 31.554 10.141 -5.237 1.00 19.43 83 ARG H CA 1
ATOM 639 C C . ARG A 1 87 ? 30.819 11.071 -6.202 1.00 21.16 83 ARG H C 1
ATOM 640 O O . ARG A 1 87 ? 31.294 12.168 -6.493 1.00 22.94 83 ARG H O 1
ATOM 648 N N . ALA A 1 88 ? 29.659 10.638 -6.685 1.00 21.23 84 ALA H N 1
ATOM 649 C CA . ALA A 1 88 ? 28.945 11.356 -7.740 1.00 17.32 84 ALA H CA 1
ATOM 650 C C . ALA A 1 88 ? 28.428 12.728 -7.306 1.00 14.84 84 ALA H C 1
ATOM 651 O O . ALA A 1 88 ? 28.345 13.648 -8.120 1.00 13.57 84 ALA H O 1
ATOM 653 N N . GLU A 1 89 ? 28.082 12.869 -6.030 1.00 14.73 85 GLU H N 1
ATOM 654 C CA . GLU A 1 89 ? 27.525 14.127 -5.538 1.00 16.02 85 GLU H CA 1
ATOM 655 C C . GLU A 1 89 ? 28.600 15.194 -5.335 1.00 16.63 85 GLU H C 1
ATOM 656 O O . GLU A 1 89 ? 28.290 16.344 -5.025 1.00 17.27 85 GLU H O 1
ATOM 662 N N . ASP A 1 90 ? 29.860 14.810 -5.510 1.00 16.44 86 ASP H N 1
ATOM 663 C CA . ASP A 1 90 ? 30.968 15.752 -5.418 1.00 16.35 86 ASP H CA 1
ATOM 664 C C . ASP A 1 90 ? 31.084 16.568 -6.705 1.00 17.70 86 ASP H C 1
ATOM 665 O O . ASP A 1 90 ? 31.846 17.536 -6.774 1.00 17.95 86 ASP H O 1
ATOM 670 N N . THR A 1 91 ? 30.320 16.165 -7.718 1.00 16.18 87 THR H N 1
ATOM 671 C CA . THR A 1 91 ? 30.288 16.860 -9.001 1.00 16.02 87 THR H CA 1
ATOM 672 C C . THR A 1 91 ? 29.721 18.267 -8.861 1.00 17.22 87 THR H C 1
ATOM 673 O O . THR A 1 91 ? 28.539 18.434 -8.569 1.00 18.95 87 THR H O 1
ATOM 677 N N . ALA A 1 92 ? 30.567 19.272 -9.074 1.00 17.04 88 ALA H N 1
ATOM 678 C CA . ALA A 1 92 ? 30.149 20.667 -8.967 1.00 16.16 88 ALA H CA 1
ATOM 679 C C . ALA A 1 92 ? 31.223 21.629 -9.460 1.00 16.83 88 ALA H C 1
ATOM 680 O O . ALA A 1 92 ? 32.321 21.221 -9.836 1.00 16.76 88 ALA H O 1
ATOM 682 N N . VAL A 1 93 ? 30.885 22.913 -9.456 1.00 17.13 89 VAL H N 1
ATOM 683 C CA . VAL A 1 93 ? 31.862 23.971 -9.665 1.00 16.04 89 VAL H CA 1
ATOM 684 C C . VAL A 1 93 ? 32.404 24.397 -8.305 1.00 15.50 89 VAL H C 1
ATOM 685 O O . VAL A 1 93 ? 31.637 24.740 -7.407 1.00 14.02 89 VAL H O 1
ATOM 689 N N . TYR A 1 94 ? 33.722 24.364 -8.150 1.00 16.78 90 TYR H N 1
ATOM 690 C CA . TYR A 1 94 ? 34.340 24.668 -6.863 1.00 16.82 90 TYR H CA 1
ATOM 691 C C . TYR A 1 94 ? 34.989 26.048 -6.857 1.00 16.12 90 TYR H C 1
ATOM 692 O O . TYR A 1 94 ? 35.811 26.363 -7.717 1.00 18.23 90 TYR H O 1
ATOM 701 N N . TYR A 1 95 ? 34.614 26.864 -5.877 1.00 14.25 91 TYR H N 1
ATOM 702 C CA . TYR A 1 95 ? 35.125 28.226 -5.766 1.00 14.29 91 TYR H CA 1
ATOM 703 C C . TYR A 1 95 ? 36.097 28.409 -4.606 1.00 15.52 91 TYR H C 1
ATOM 704 O O . TYR A 1 95 ? 35.818 28.010 -3.476 1.00 14.80 91 TYR H O 1
ATOM 713 N N . CYS A 1 96 ? 37.238 29.023 -4.896 1.00 15.92 92 CYS H N 1
ATOM 714 C CA . CYS A 1 96 ? 38.108 29.548 -3.856 1.00 13.90 92 CYS H CA 1
ATOM 715 C C . CYS A 1 96 ? 37.560 30.910 -3.446 1.00 10.90 92 CYS H C 1
ATOM 716 O O . CYS A 1 96 ? 37.344 31.770 -4.298 1.00 10.59 92 CYS H O 1
ATOM 719 N N . ALA A 1 97 ? 37.318 31.106 -2.154 1.00 9.92 93 ALA H N 1
ATOM 720 C CA . ALA A 1 97 ? 36.644 32.322 -1.702 1.00 10.72 93 ALA H CA 1
ATOM 721 C C . ALA A 1 97 ? 37.221 32.887 -0.408 1.00 11.80 93 ALA H C 1
ATOM 722 O O . ALA A 1 97 ? 37.662 32.143 0.469 1.00 12.88 93 ALA H O 1
ATOM 724 N N . SER A 1 98 ? 37.208 34.213 -0.301 1.00 10.04 94 SER H N 1
ATOM 725 C CA . SER A 1 98 ? 37.665 34.902 0.900 1.00 9.89 94 SER H CA 1
ATOM 726 C C . SER A 1 98 ? 36.503 35.601 1.599 1.00 10.52 94 SER H C 1
ATOM 727 O O . SER A 1 98 ? 36.700 36.382 2.528 1.00 8.97 94 SER H O 1
ATOM 730 N N . GLY A 1 99 ? 35.288 35.316 1.145 1.00 11.37 95 GLY H N 1
ATOM 731 C CA . GLY A 1 99 ? 34.112 35.970 1.680 1.00 11.31 95 GLY H CA 1
ATOM 732 C C . GLY A 1 99 ? 33.792 37.228 0.901 1.00 14.07 95 GLY H C 1
ATOM 733 O O . GLY A 1 99 ? 32.684 37.385 0.395 1.00 17.81 95 GLY H O 1
ATOM 734 N N . ASP A 1 100 ? 34.769 38.124 0.794 1.00 14.76 101 ASP H N 1
ATOM 735 C CA . ASP A 1 100 ? 34.582 39.369 0.058 1.00 16.07 101 ASP H CA 1
ATOM 736 C C . ASP A 1 100 ? 35.007 39.222 -1.402 1.00 15.01 101 ASP H C 1
ATOM 737 O O . ASP A 1 100 ? 34.780 40.118 -2.215 1.00 15.78 101 ASP H O 1
ATOM 742 N N . TYR A 1 101 ? 35.613 38.085 -1.730 1.00 13.06 102 TYR H N 1
ATOM 743 C CA . TYR A 1 101 ? 36.016 37.799 -3.104 1.00 13.04 102 TYR H CA 1
ATOM 744 C C . TYR A 1 101 ? 35.802 36.335 -3.481 1.00 12.26 102 TYR H C 1
ATOM 745 O O . TYR A 1 101 ? 35.924 35.441 -2.646 1.00 13.65 102 TYR H O 1
ATOM 754 N N . TRP A 1 102 ? 35.489 36.103 -4.751 1.00 12.77 103 TRP H N 1
ATOM 755 C CA . TRP A 1 102 ? 35.301 34.756 -5.275 1.00 13.37 103 TRP H CA 1
ATOM 756 C C . TRP A 1 102 ? 36.124 34.554 -6.542 1.00 15.97 103 TRP H C 1
ATOM 757 O O . TRP A 1 102 ? 36.180 35.436 -7.398 1.00 17.05 103 TRP H O 1
ATOM 768 N N . GLY A 1 103 ? 36.750 33.387 -6.666 1.00 15.45 104 GLY H N 1
ATOM 769 C CA . GLY A 1 103 ? 37.444 33.031 -7.889 1.00 15.63 104 GLY H CA 1
ATOM 770 C C . GLY A 1 103 ? 36.446 32.664 -8.971 1.00 17.40 104 GLY H C 1
ATOM 771 O O . GLY A 1 103 ? 35.241 32.652 -8.724 1.00 17.13 104 GLY H O 1
ATOM 772 N N . GLN A 1 104 ? 36.939 32.356 -10.167 1.00 20.48 105 GLN H N 1
ATOM 773 C CA . GLN A 1 104 ? 36.063 32.019 -11.287 1.00 25.30 105 GLN H CA 1
ATOM 774 C C . GLN A 1 104 ? 35.529 30.588 -11.196 1.00 25.53 105 GLN H C 1
ATOM 775 O O . GLN A 1 104 ? 34.622 30.204 -11.934 1.00 23.50 105 GLN H O 1
ATOM 781 N N . GLY A 1 105 ? 36.090 29.806 -10.283 1.00 28.88 106 GLY H N 1
ATOM 782 C CA . GLY A 1 105 ? 35.647 28.442 -10.074 1.00 30.09 106 GLY H CA 1
ATOM 783 C C . GLY A 1 105 ? 36.281 27.442 -11.020 1.00 28.91 106 GLY H C 1
ATOM 784 O O . GLY A 1 105 ? 36.631 27.775 -12.152 1.00 30.74 106 GLY H O 1
ATOM 785 N N . THR A 1 106 ? 36.438 26.212 -10.543 1.00 23.35 107 THR H N 1
ATOM 786 C CA . THR A 1 106 ? 36.917 25.121 -11.380 1.00 21.72 107 THR H CA 1
ATOM 787 C C . THR A 1 106 ? 35.945 23.954 -11.273 1.00 17.94 107 THR H C 1
ATOM 788 O O . THR A 1 106 ? 35.381 23.702 -10.207 1.00 18.56 107 THR H O 1
ATOM 792 N N . THR A 1 107 ? 35.744 23.251 -12.381 1.00 16.59 108 THR H N 1
ATOM 793 C CA . THR A 1 107 ? 34.745 22.193 -12.432 1.00 18.10 108 THR H CA 1
ATOM 794 C C . THR A 1 107 ? 35.337 20.828 -12.090 1.00 18.30 108 THR H C 1
ATOM 795 O O . THR A 1 107 ? 36.425 20.469 -12.545 1.00 20.29 108 THR H O 1
ATOM 799 N N . VAL A 1 108 ? 34.608 20.083 -11.266 1.00 17.19 109 VAL H N 1
ATOM 800 C CA . VAL A 1 108 ? 34.986 18.728 -10.893 1.00 15.72 109 VAL H CA 1
ATOM 801 C C . VAL A 1 108 ? 33.873 17.769 -11.307 1.00 19.24 109 VAL H C 1
ATOM 802 O O . VAL A 1 108 ? 32.728 17.917 -10.880 1.00 20.24 109 VAL H O 1
ATOM 806 N N . THR A 1 109 ? 34.208 16.796 -12.148 1.00 21.20 110 THR H N 1
ATOM 807 C CA . THR A 1 109 ? 33.228 15.817 -12.605 1.00 20.36 110 THR H CA 1
ATOM 808 C C . THR A 1 109 ? 33.643 14.410 -12.199 1.00 20.59 110 THR H C 1
ATOM 809 O O . THR A 1 109 ? 34.656 13.892 -12.665 1.00 23.11 110 THR H O 1
ATOM 813 N N . VAL A 1 110 ? 32.856 13.802 -11.319 1.00 19.91 111 VAL H N 1
ATOM 814 C CA . VAL A 1 110 ? 33.122 12.444 -10.866 1.00 17.41 111 VAL H CA 1
ATOM 815 C C . VAL A 1 110 ? 32.337 11.450 -11.710 1.00 20.41 111 VAL H C 1
ATOM 816 O O . VAL A 1 110 ? 31.122 11.309 -11.557 1.00 21.74 111 VAL H O 1
ATOM 820 N N . SER A 1 111 ? 33.042 10.768 -12.605 1.00 19.26 112 SER H N 1
ATOM 821 C CA . SER A 1 111 ? 32.416 9.841 -13.535 1.00 19.18 112 SER H CA 1
ATOM 822 C C . SER A 1 111 ? 33.431 8.834 -14.063 1.00 22.46 112 SER H C 1
ATOM 823 O O . SER A 1 111 ? 34.612 9.150 -14.209 1.00 23.84 112 SER H O 1
ATOM 826 N N . SER A 1 112 ? 32.965 7.622 -14.346 1.00 23.23 113 SER H N 1
ATOM 827 C CA . SER A 1 112 ? 33.833 6.583 -14.885 1.00 24.23 113 SER H CA 1
ATOM 828 C C . SER A 1 112 ? 33.672 6.458 -16.399 1.00 26.37 113 SER H C 1
ATOM 829 O O . SER A 1 112 ? 34.244 5.560 -17.018 1.00 27.48 113 SER H O 1
ATOM 832 N N . ALA A 1 113 ? 32.893 7.360 -16.990 1.00 25.16 114 ALA H N 1
ATOM 833 C CA . ALA A 1 113 ? 32.641 7.329 -18.427 1.00 24.33 114 ALA H CA 1
ATOM 834 C C . ALA A 1 113 ? 33.886 7.729 -19.212 1.00 24.01 114 ALA H C 1
ATOM 835 O O . ALA A 1 113 ? 34.754 8.433 -18.700 1.00 23.37 114 ALA H O 1
ATOM 837 N N . SER A 1 114 ? 33.966 7.276 -20.459 1.00 28.21 115 SER H N 1
ATOM 838 C CA . SER A 1 114 ? 35.094 7.607 -21.322 1.00 27.90 115 SER H CA 1
ATOM 839 C C . SER A 1 114 ? 34.698 8.625 -22.388 1.00 25.73 115 SER H C 1
ATOM 840 O O . SER A 1 114 ? 33.515 8.791 -22.692 1.00 22.70 115 SER H O 1
ATOM 843 N N . THR A 1 115 ? 35.697 9.305 -22.946 1.00 25.45 116 THR H N 1
ATOM 844 C CA . THR A 1 115 ? 35.470 10.316 -23.975 1.00 25.56 116 THR H CA 1
ATOM 845 C C . THR A 1 115 ? 34.760 9.730 -25.190 1.00 25.97 116 THR H C 1
ATOM 846 O O . THR A 1 115 ? 35.187 8.720 -25.748 1.00 27.38 116 THR H O 1
ATOM 850 N N . LYS A 1 116 ? 33.669 10.373 -25.591 1.00 24.48 117 LYS H N 1
ATOM 851 C CA . LYS A 1 116 ? 32.863 9.896 -26.703 1.00 23.27 117 LYS H CA 1
ATOM 852 C C . LYS A 1 116 ? 32.263 11.065 -27.477 1.00 23.55 117 LYS H C 1
ATOM 853 O O . LYS A 1 116 ? 31.768 12.025 -26.886 1.00 23.90 117 LYS H O 1
ATOM 859 N N . GLY A 1 117 ? 32.321 10.984 -28.802 1.00 23.56 118 GLY H N 1
ATOM 860 C CA . GLY A 1 117 ? 31.719 11.993 -29.653 1.00 22.85 118 GLY H CA 1
ATOM 861 C C . GLY A 1 117 ? 30.247 11.706 -29.866 1.00 24.92 118 GLY H C 1
ATOM 862 O O . GLY A 1 117 ? 29.833 10.546 -29.896 1.00 26.02 118 GLY H O 1
ATOM 863 N N . PRO A 1 118 ? 29.442 12.764 -30.020 1.00 25.76 119 PRO H N 1
ATOM 864 C CA . PRO A 1 118 ? 27.988 12.607 -30.116 1.00 25.58 119 PRO H CA 1
ATOM 865 C C . PRO A 1 118 ? 27.505 12.096 -31.467 1.00 25.06 119 PRO H C 1
ATOM 866 O O . PRO A 1 118 ? 28.139 12.336 -32.494 1.00 24.80 119 PRO H O 1
ATOM 870 N N . SER A 1 119 ? 26.384 11.384 -31.449 1.00 25.48 120 SER H N 1
ATOM 871 C CA . SER A 1 119 ? 25.636 11.106 -32.666 1.00 24.70 120 SER H CA 1
ATOM 872 C C . SER A 1 119 ? 24.609 12.217 -32.826 1.00 22.83 120 SER H C 1
ATOM 873 O O . SER A 1 119 ? 23.875 12.526 -31.889 1.00 21.62 120 SER H O 1
ATOM 876 N N . VAL A 1 120 ? 24.565 12.833 -34.001 1.00 22.91 121 VAL H N 1
ATOM 877 C CA . VAL A 1 120 ? 23.633 13.928 -34.229 1.00 22.99 121 VAL H CA 1
ATOM 878 C C . VAL A 1 120 ? 22.448 13.468 -35.065 1.00 24.71 121 VAL H C 1
ATOM 879 O O . VAL A 1 120 ? 22.614 13.003 -36.192 1.00 27.06 121 VAL H O 1
ATOM 883 N N . PHE A 1 121 ? 21.249 13.597 -34.505 1.00 23.43 122 PHE H N 1
ATOM 884 C CA . PHE A 1 121 ? 20.036 13.196 -35.203 1.00 21.82 122 PHE H CA 1
ATOM 885 C C . PHE A 1 121 ? 19.162 14.402 -35.505 1.00 23.29 122 PHE H C 1
ATOM 886 O O . PHE A 1 121 ? 19.129 15.360 -34.733 1.00 23.40 122 PHE H O 1
ATOM 894 N N . PRO A 1 122 ? 18.453 14.362 -36.643 1.00 24.96 123 PRO H N 1
ATOM 895 C CA . PRO A 1 122 ? 17.572 15.463 -37.042 1.00 24.10 123 PRO H CA 1
ATOM 896 C C . PRO A 1 122 ? 16.308 15.558 -36.195 1.00 24.22 123 PRO H C 1
ATOM 897 O O . PRO A 1 122 ? 15.765 14.541 -35.762 1.00 22.93 123 PRO H O 1
ATOM 901 N N . LEU A 1 123 ? 15.858 16.786 -35.959 1.00 26.83 124 LEU H N 1
ATOM 902 C CA . LEU A 1 123 ? 14.520 17.037 -35.437 1.00 25.15 124 LEU H CA 1
ATOM 903 C C . LEU A 1 123 ? 13.711 17.677 -36.559 1.00 24.77 124 LEU H C 1
ATOM 904 O O . LEU A 1 123 ? 13.636 18.901 -36.664 1.00 25.67 124 LEU H O 1
ATOM 909 N N . ALA A 1 124 ? 13.124 16.836 -37.406 1.00 24.77 125 ALA H N 1
ATOM 910 C CA . ALA A 1 124 ? 12.507 17.284 -38.651 1.00 25.01 125 ALA H CA 1
ATOM 911 C C . ALA A 1 124 ? 11.279 18.166 -38.430 1.00 26.34 125 ALA H C 1
ATOM 912 O O . ALA A 1 124 ? 10.429 17.861 -37.591 1.00 26.72 125 ALA H O 1
ATOM 914 N N . PRO A 1 125 ? 11.184 19.264 -39.198 1.00 25.99 126 PRO H N 1
ATOM 915 C CA . PRO A 1 125 ? 10.081 20.227 -39.111 1.00 27.46 126 PRO H CA 1
ATOM 916 C C . PRO A 1 125 ? 8.772 19.687 -39.683 1.00 25.78 126 PRO H C 1
ATOM 917 O O . PRO A 1 125 ? 8.795 18.664 -40.365 1.00 26.25 126 PRO H O 1
ATOM 921 N N . GLY A 1 133 ? 2.504 30.892 -38.366 1.00 35.51 134 GLY H N 1
ATOM 922 C CA . GLY A 1 133 ? 3.079 30.659 -39.678 1.00 35.16 134 GLY H CA 1
ATOM 923 C C . GLY A 1 133 ? 4.559 30.333 -39.615 1.00 35.20 134 GLY H C 1
ATOM 924 O O . GLY A 1 133 ? 5.281 30.490 -40.598 1.00 34.37 134 GLY H O 1
ATOM 925 N N . THR A 1 134 ? 5.013 29.877 -38.451 1.00 35.21 135 THR H N 1
ATOM 926 C CA . THR A 1 134 ? 6.413 29.509 -38.269 1.00 34.26 135 THR H CA 1
ATOM 927 C C . THR A 1 134 ? 6.570 28.015 -38.001 1.00 30.58 135 THR H C 1
ATOM 928 O O . THR A 1 134 ? 5.710 27.386 -37.386 1.00 27.65 135 THR H O 1
ATOM 932 N N . ALA A 1 135 ? 7.676 27.454 -38.473 1.00 29.95 136 ALA H N 1
ATOM 933 C CA . ALA A 1 135 ? 7.975 26.047 -38.255 1.00 24.36 136 ALA H CA 1
ATOM 934 C C . ALA A 1 135 ? 9.101 25.900 -37.243 1.00 22.40 136 ALA H C 1
ATOM 935 O O . ALA A 1 135 ? 9.846 26.846 -36.992 1.00 21.76 136 ALA H O 1
ATOM 937 N N . ALA A 1 136 ? 9.219 24.712 -36.660 1.00 21.85 137 ALA H N 1
ATOM 938 C CA . ALA A 1 136 ? 10.301 24.425 -35.730 1.00 19.13 137 ALA H CA 1
ATOM 939 C C . ALA A 1 136 ? 11.095 23.213 -36.197 1.00 20.28 137 ALA H C 1
ATOM 940 O O . ALA A 1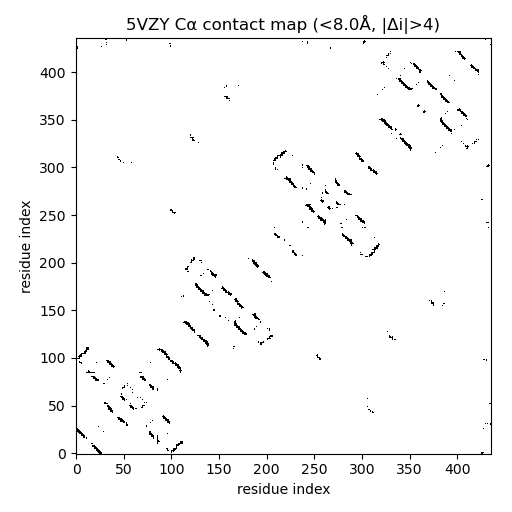 136 ? 10.527 22.186 -36.564 1.00 20.40 137 ALA H O 1
ATOM 942 N N . LEU A 1 137 ? 12.415 23.349 -36.193 1.00 21.20 138 LEU H N 1
ATOM 943 C CA . LEU A 1 137 ? 13.309 22.250 -36.533 1.00 21.55 138 LEU H CA 1
ATOM 944 C C . LEU A 1 137 ? 14.527 22.293 -35.619 1.00 21.30 138 LEU H C 1
ATOM 945 O O . LEU A 1 137 ? 14.806 23.318 -34.993 1.00 20.97 138 LEU H O 1
ATOM 950 N N . GLY A 1 138 ? 15.249 21.184 -35.531 1.00 20.20 139 GLY H N 1
ATOM 951 C CA . GLY A 1 138 ? 16.409 21.144 -34.664 1.00 18.39 139 GLY H CA 1
ATOM 952 C C . GLY A 1 138 ? 17.304 19.933 -34.813 1.00 16.51 139 GLY H C 1
ATOM 953 O O . GLY A 1 138 ? 17.160 19.133 -35.740 1.00 14.17 139 GLY H O 1
ATOM 954 N N . CYS A 1 139 ? 18.242 19.810 -33.880 1.00 14.43 140 CYS H N 1
ATOM 955 C CA . CYS A 1 139 ? 19.163 18.688 -33.855 1.00 13.82 140 CYS H CA 1
ATOM 956 C C . CYS A 1 139 ? 19.221 18.077 -32.467 1.00 13.61 140 CYS H C 1
ATOM 957 O O . CYS A 1 139 ? 19.264 18.789 -31.465 1.00 15.55 140 CYS H O 1
ATOM 960 N N . LEU A 1 140 ? 19.211 16.753 -32.417 1.00 13.29 141 LEU H N 1
ATOM 961 C CA . LEU A 1 140 ? 19.379 16.039 -31.164 1.00 13.54 141 LEU H CA 1
ATOM 962 C C . LEU A 1 140 ? 20.818 15.543 -31.049 1.00 15.06 141 LEU H C 1
ATOM 963 O O . LEU A 1 140 ? 21.213 14.582 -31.711 1.00 13.09 141 LEU H O 1
ATOM 968 N N . VAL A 1 141 ? 21.598 16.221 -30.215 1.00 17.51 142 VAL H N 1
ATOM 969 C CA . VAL A 1 141 ? 23.000 15.880 -30.008 1.00 19.15 142 VAL H CA 1
ATOM 970 C C . VAL A 1 141 ? 23.123 14.918 -28.829 1.00 20.63 142 VAL H C 1
ATOM 971 O O . VAL A 1 141 ? 23.203 15.342 -27.677 1.00 20.47 142 VAL H O 1
ATOM 975 N N . LYS A 1 142 ? 23.134 13.621 -29.122 1.00 20.58 143 LYS H N 1
ATOM 976 C CA . LYS A 1 142 ? 22.977 12.613 -28.080 1.00 23.15 143 LYS H CA 1
ATOM 977 C C . LYS A 1 142 ? 24.218 11.758 -27.843 1.00 24.15 143 LYS H C 1
ATOM 978 O O . LYS A 1 142 ? 24.979 11.472 -28.768 1.00 25.15 143 LYS H O 1
ATOM 984 N N . ASP A 1 143 ? 24.405 11.366 -26.584 1.00 22.70 144 ASP H N 1
ATOM 985 C CA . ASP A 1 143 ? 25.427 10.402 -26.179 1.00 20.29 144 ASP H CA 1
ATOM 986 C C . ASP A 1 143 ? 26.854 10.875 -26.450 1.00 18.21 144 ASP H C 1
ATOM 987 O O . ASP A 1 143 ? 27.579 10.277 -27.244 1.00 16.25 144 ASP H O 1
ATOM 992 N N . TYR A 1 144 ? 27.250 11.949 -25.775 1.00 17.69 145 TYR H N 1
ATOM 993 C CA . TYR A 1 144 ? 28.632 12.407 -25.814 1.00 19.48 145 TYR H CA 1
ATOM 994 C C . TYR A 1 144 ? 29.173 12.570 -24.399 1.00 22.16 145 TYR H C 1
ATOM 995 O O . TYR A 1 144 ? 28.408 12.652 -23.435 1.00 23.46 145 TYR H O 1
ATOM 1004 N N . PHE A 1 145 ? 30.495 12.618 -24.282 1.00 21.09 146 PHE H N 1
ATOM 1005 C CA . PHE A 1 145 ? 31.141 12.775 -22.989 1.00 21.59 146 PHE H CA 1
ATOM 1006 C C . PHE A 1 145 ? 32.573 13.262 -23.171 1.00 23.41 146 PHE H C 1
ATOM 1007 O O . PHE A 1 145 ? 33.301 12.748 -24.016 1.00 25.63 146 PHE H O 1
ATOM 1015 N N . PRO A 1 146 ? 32.980 14.264 -22.380 1.00 23.01 147 PRO H N 1
ATOM 1016 C CA . PRO A 1 146 ? 32.133 14.940 -21.397 1.00 23.23 147 PRO H CA 1
ATOM 1017 C C . PRO A 1 146 ? 31.584 16.268 -21.912 1.00 23.25 147 PRO H C 1
ATOM 1018 O O . PRO A 1 146 ? 31.647 16.545 -23.110 1.00 23.88 147 PRO H O 1
ATOM 1022 N N . GLU A 1 147 ? 31.048 17.070 -20.996 1.00 22.48 148 GLU H N 1
ATOM 1023 C CA . GLU A 1 147 ? 30.749 18.473 -21.254 1.00 22.26 148 GLU H CA 1
ATOM 1024 C C . GLU A 1 147 ? 32.045 19.161 -21.704 1.00 21.08 148 GLU H C 1
ATOM 1025 O O . GLU A 1 147 ? 33.122 18.813 -21.223 1.00 18.50 148 GLU H O 1
ATOM 1031 N N . PRO A 1 148 ? 31.959 20.141 -22.619 1.00 21.82 149 PRO H N 1
ATOM 1032 C CA . PRO A 1 148 ? 30.779 20.723 -23.253 1.00 20.97 149 PRO H CA 1
ATOM 1033 C C . PRO A 1 148 ? 30.624 20.366 -24.725 1.00 23.13 149 PRO H C 1
ATOM 1034 O O . PRO A 1 148 ? 31.346 19.528 -25.263 1.00 24.51 149 PRO H O 1
ATOM 1038 N N . VAL A 1 149 ? 29.671 21.032 -25.364 1.00 25.22 150 VAL H N 1
ATOM 1039 C CA . VAL A 1 149 ? 29.418 20.882 -26.787 1.00 24.71 150 VAL H CA 1
ATOM 1040 C C . VAL A 1 149 ? 28.994 22.238 -27.339 1.00 25.55 150 VAL H C 1
ATOM 1041 O O . VAL A 1 149 ? 28.298 22.999 -26.666 1.00 27.12 150 VAL H O 1
ATOM 1045 N N . THR A 1 150 ? 29.444 22.551 -28.550 1.00 25.86 151 THR H N 1
ATOM 1046 C CA . THR A 1 150 ? 29.090 23.807 -29.197 1.00 23.89 151 THR H CA 1
ATOM 1047 C C . THR A 1 150 ? 28.166 23.555 -30.382 1.00 19.35 151 THR H C 1
ATOM 1048 O O . THR A 1 150 ? 28.434 22.699 -31.223 1.00 17.48 151 THR H O 1
ATOM 1052 N N . VAL A 1 151 ? 27.063 24.295 -30.433 1.00 17.58 152 VAL H N 1
ATOM 1053 C CA . VAL A 1 151 ? 26.109 24.157 -31.524 1.00 17.33 152 VAL H CA 1
ATOM 1054 C C . VAL A 1 151 ? 25.867 25.499 -32.200 1.00 19.66 152 VAL H C 1
ATOM 1055 O O . VAL A 1 151 ? 25.682 26.517 -31.535 1.00 21.60 152 VAL H O 1
ATOM 1059 N N . SER A 1 152 ? 25.879 25.493 -33.526 1.00 20.31 153 SER H N 1
ATOM 1060 C CA . SER A 1 152 ? 25.543 26.678 -34.302 1.00 19.89 153 SER H CA 1
ATOM 1061 C C . SER A 1 152 ? 24.728 26.276 -35.525 1.00 20.81 153 SER H C 1
ATOM 1062 O O . SER A 1 152 ? 24.734 25.114 -35.928 1.00 20.35 153 SER H O 1
ATOM 1065 N N . TRP A 1 153 ? 24.020 27.235 -36.108 1.00 22.19 154 TRP H N 1
ATOM 1066 C CA . TRP A 1 153 ? 23.185 26.956 -37.267 1.00 22.94 154 TRP H CA 1
ATOM 1067 C C . TRP A 1 153 ? 23.638 27.754 -38.479 1.00 23.33 154 TRP H C 1
ATOM 1068 O O . TRP A 1 153 ? 23.859 28.962 -38.390 1.00 24.76 154 TRP H O 1
ATOM 1079 N N . ASN A 1 154 ? 23.778 27.059 -39.606 1.00 21.83 155 ASN H N 1
ATOM 1080 C CA . ASN A 1 154 ? 24.222 27.664 -40.858 1.00 22.45 155 ASN H CA 1
ATOM 1081 C C . ASN A 1 154 ? 25.512 28.469 -40.706 1.00 20.72 155 ASN H C 1
ATOM 1082 O O . ASN A 1 154 ? 25.586 29.624 -41.125 1.00 18.59 155 ASN H O 1
ATOM 1087 N N . SER A 1 155 ? 26.513 27.848 -40.089 1.00 20.40 156 SER H N 1
ATOM 1088 C CA . SER A 1 155 ? 27.846 28.431 -39.959 1.00 23.08 156 SER H CA 1
ATOM 1089 C C . SER A 1 155 ? 27.834 29.801 -39.287 1.00 24.23 156 SER H C 1
ATOM 1090 O O . SER A 1 155 ? 28.609 30.682 -39.651 1.00 24.17 156 SER H O 1
ATOM 1093 N N . GLY A 1 156 ? 26.947 29.977 -38.313 1.00 25.93 157 GLY H N 1
ATOM 1094 C CA . GLY A 1 156 ? 26.877 31.215 -37.558 1.00 26.46 157 GLY H CA 1
ATOM 1095 C C . GLY A 1 156 ? 26.053 32.306 -38.216 1.00 29.80 157 GLY H C 1
ATOM 1096 O O . GLY A 1 156 ? 26.059 33.451 -37.762 1.00 31.30 157 GLY H O 1
ATOM 1097 N N . ALA A 1 157 ? 25.343 31.958 -39.285 1.00 30.40 158 ALA H N 1
ATOM 1098 C CA . ALA A 1 157 ? 24.499 32.921 -39.985 1.00 30.25 158 ALA H CA 1
ATOM 1099 C C . ALA A 1 157 ? 23.095 32.946 -39.391 1.00 30.82 158 ALA H C 1
ATOM 1100 O O . ALA A 1 157 ? 22.429 33.982 -39.389 1.00 31.20 158 ALA H O 1
ATOM 1102 N N . LEU A 1 158 ? 22.651 31.797 -38.892 1.00 29.20 159 LEU H N 1
ATOM 1103 C CA . LEU A 1 158 ? 21.344 31.693 -38.257 1.00 27.66 159 LEU H CA 1
ATOM 1104 C C . LEU A 1 158 ? 21.490 31.757 -36.741 1.00 26.70 159 LEU H C 1
ATOM 1105 O O . LEU A 1 158 ? 21.972 30.815 -36.115 1.00 29.31 159 LEU H O 1
ATOM 1110 N N . THR A 1 159 ? 21.078 32.877 -36.157 1.00 23.32 160 THR H N 1
ATOM 1111 C CA . THR A 1 159 ? 21.231 33.091 -34.723 1.00 21.32 160 THR H CA 1
ATOM 1112 C C . THR A 1 159 ? 19.905 33.434 -34.062 1.00 21.39 160 THR H C 1
ATOM 1113 O O . THR A 1 159 ? 19.651 33.049 -32.920 1.00 21.60 160 THR H O 1
ATOM 1117 N N . SER A 1 160 ? 19.063 34.163 -34.785 1.00 20.50 161 SER H N 1
ATOM 1118 C CA . SER A 1 160 ? 17.787 34.610 -34.242 1.00 20.57 161 SER H CA 1
ATOM 1119 C C . SER A 1 160 ? 16.803 33.453 -34.120 1.00 19.30 161 SER H C 1
ATOM 1120 O O . SER A 1 160 ? 16.580 32.708 -35.075 1.00 19.00 161 SER H O 1
ATOM 1123 N N . GLY A 1 161 ? 16.221 33.309 -32.934 1.00 19.46 162 GLY H N 1
ATOM 1124 C CA . GLY A 1 161 ? 15.245 32.268 -32.680 1.00 17.29 162 GLY H CA 1
ATOM 1125 C C . GLY A 1 161 ? 15.863 30.926 -32.342 1.00 17.43 162 GLY H C 1
ATOM 1126 O O . GLY A 1 161 ? 15.163 29.916 -32.289 1.00 21.39 162 GLY H O 1
ATOM 1127 N N . VAL A 1 162 ? 17.172 30.909 -32.109 1.00 13.82 163 VAL H N 1
ATOM 1128 C CA . VAL A 1 162 ? 17.866 29.666 -31.782 1.00 13.12 163 VAL H CA 1
ATOM 1129 C C . VAL A 1 162 ? 17.846 29.393 -30.280 1.00 12.81 163 VAL H C 1
ATOM 1130 O O . VAL A 1 162 ? 18.152 30.270 -29.477 1.00 12.55 163 VAL H O 1
ATOM 1134 N N . HIS A 1 163 ? 17.466 28.174 -29.909 1.00 15.77 164 HIS H N 1
ATOM 1135 C CA . HIS A 1 163 ? 17.457 27.757 -28.511 1.00 16.31 164 HIS H CA 1
ATOM 1136 C C . HIS A 1 163 ? 18.259 26.481 -28.310 1.00 17.33 164 HIS H C 1
ATOM 1137 O O . HIS A 1 163 ? 17.782 25.390 -28.616 1.00 19.77 164 HIS H O 1
ATOM 1144 N N . THR A 1 164 ? 19.478 26.620 -27.800 1.00 16.88 165 THR H N 1
ATOM 1145 C CA . THR A 1 164 ? 20.272 25.462 -27.421 1.00 16.04 165 THR H CA 1
ATOM 1146 C C . THR A 1 164 ? 20.091 25.188 -25.935 1.00 16.60 165 THR H C 1
ATOM 1147 O O . THR A 1 164 ? 20.520 25.976 -25.087 1.00 15.61 165 THR H O 1
ATOM 1151 N N . PHE A 1 165 ? 19.444 24.069 -25.627 1.00 16.38 166 PHE H N 1
ATOM 1152 C CA . PHE A 1 165 ? 19.122 23.724 -24.247 1.00 16.51 166 PHE H CA 1
ATOM 1153 C C . PHE A 1 165 ? 20.341 23.236 -23.475 1.00 17.82 166 PHE H C 1
ATOM 1154 O O . PHE A 1 165 ? 21.273 22.686 -24.061 1.00 21.35 166 PHE H O 1
ATOM 1162 N N . PRO A 1 166 ? 20.344 23.452 -22.152 1.00 15.80 167 PRO H N 1
ATOM 1163 C CA . PRO A 1 166 ? 21.415 22.905 -21.315 1.00 13.43 167 PRO H CA 1
ATOM 1164 C C . PRO A 1 166 ? 21.460 21.387 -21.415 1.00 14.18 167 PRO H C 1
ATOM 1165 O O . PRO A 1 166 ? 20.433 20.760 -21.672 1.00 12.41 167 PRO H O 1
ATOM 1169 N N . ALA A 1 167 ? 22.641 20.809 -21.227 1.00 14.66 168 ALA H N 1
ATOM 1170 C CA . ALA A 1 167 ? 22.814 19.372 -21.381 1.00 15.21 168 ALA H CA 1
ATOM 1171 C C . ALA A 1 167 ? 22.109 18.602 -20.274 1.00 15.61 168 ALA H C 1
ATOM 1172 O O . ALA A 1 167 ? 21.845 19.137 -19.200 1.00 15.09 168 ALA H O 1
ATOM 1174 N N . VAL A 1 168 ? 21.808 17.339 -20.552 1.00 18.71 169 VAL H N 1
ATOM 1175 C CA . VAL A 1 168 ? 21.183 16.455 -19.580 1.00 19.58 169 VAL H CA 1
ATOM 1176 C C . VAL A 1 168 ? 22.026 15.194 -19.401 1.00 22.71 169 VAL H C 1
ATOM 1177 O O . VAL A 1 168 ? 22.464 14.590 -20.382 1.00 23.18 169 VAL H O 1
ATOM 1181 N N . LEU A 1 169 ? 22.262 14.801 -18.152 1.00 22.68 170 LEU H N 1
ATOM 1182 C CA . LEU A 1 169 ? 23.001 13.573 -17.880 1.00 22.69 170 LEU H CA 1
ATOM 1183 C C . LEU A 1 169 ? 22.067 12.369 -17.883 1.00 23.29 170 LEU H C 1
ATOM 1184 O O . LEU A 1 169 ? 21.217 12.226 -17.004 1.00 25.52 170 LEU H O 1
ATOM 1189 N N . GLN A 1 170 ? 22.231 11.505 -18.877 1.00 22.06 171 GLN H N 1
ATOM 1190 C CA . GLN A 1 170 ? 21.398 10.317 -19.005 1.00 19.99 171 GLN H CA 1
ATOM 1191 C C . GLN A 1 170 ? 21.854 9.228 -18.039 1.00 19.50 171 GLN H C 1
ATOM 1192 O O . GLN A 1 170 ? 22.900 9.353 -17.401 1.00 21.61 171 GLN H O 1
ATOM 1198 N N . SER A 1 171 ? 21.066 8.163 -17.935 1.00 16.10 172 SER H N 1
ATOM 1199 C CA . SER A 1 171 ? 21.360 7.071 -17.012 1.00 17.39 172 SER H CA 1
ATOM 1200 C C . SER A 1 171 ? 22.609 6.308 -17.431 1.00 20.16 172 SER H C 1
ATOM 1201 O O . SER A 1 171 ? 23.242 5.631 -16.620 1.00 21.65 172 SER H O 1
ATOM 1204 N N . SER A 1 172 ? 22.955 6.428 -18.708 1.00 20.19 173 SER H N 1
ATOM 1205 C CA . SER A 1 172 ? 24.114 5.749 -19.264 1.00 20.22 173 SER H CA 1
ATOM 1206 C C . SER A 1 172 ? 25.415 6.416 -18.830 1.00 21.63 173 SER H C 1
ATOM 1207 O O . SER A 1 172 ? 26.476 5.795 -18.858 1.00 21.46 173 SER H O 1
ATOM 1210 N N . GLY A 1 173 ? 25.327 7.681 -18.429 1.00 21.04 174 GLY H N 1
ATOM 1211 C CA . GLY A 1 173 ? 26.502 8.441 -18.041 1.00 19.26 174 GLY H CA 1
ATOM 1212 C C . GLY A 1 173 ? 26.922 9.391 -19.145 1.00 18.12 174 GLY H C 1
ATOM 1213 O O . GLY A 1 173 ? 27.928 10.094 -19.035 1.00 17.27 174 GLY H O 1
ATOM 1214 N N . LEU A 1 174 ? 26.131 9.408 -20.213 1.00 18.02 175 LEU H N 1
ATOM 1215 C CA . LEU A 1 174 ? 26.409 10.228 -21.385 1.00 18.23 175 LEU H CA 1
ATOM 1216 C C . LEU A 1 174 ? 25.497 11.451 -21.434 1.00 19.79 175 LEU H C 1
ATOM 1217 O O . LEU A 1 174 ? 24.310 11.365 -21.105 1.00 18.66 175 LEU H O 1
ATOM 1222 N N . TYR A 1 175 ? 26.049 12.586 -21.851 1.00 20.59 176 TYR H N 1
ATOM 1223 C CA . TYR A 1 175 ? 25.271 13.817 -21.914 1.00 20.78 176 TYR H CA 1
ATOM 1224 C C . TYR A 1 175 ? 24.439 13.882 -23.194 1.00 22.35 176 TYR H C 1
ATOM 1225 O O . TYR A 1 175 ? 24.784 13.266 -24.205 1.00 23.85 176 TYR H O 1
ATOM 1234 N N . SER A 1 176 ? 23.330 14.614 -23.132 1.00 20.94 177 SER H N 1
ATOM 1235 C CA . SER A 1 176 ? 22.489 14.838 -24.300 1.00 20.74 177 SER H CA 1
ATOM 1236 C C . SER A 1 176 ? 21.870 16.227 -24.235 1.00 17.16 177 SER H C 1
ATOM 1237 O O . SER A 1 176 ? 21.560 16.729 -23.156 1.00 15.45 177 SER H O 1
ATOM 1240 N N . LEU A 1 177 ? 21.705 16.851 -25.394 1.00 17.44 178 LEU H N 1
ATOM 1241 C CA . LEU A 1 177 ? 20.998 18.122 -25.477 1.00 17.11 178 LEU H CA 1
ATOM 1242 C C . LEU A 1 177 ? 20.326 18.253 -26.832 1.00 19.07 178 LEU H C 1
ATOM 1243 O O . LEU A 1 177 ? 20.683 17.561 -27.786 1.00 21.64 178 LEU H O 1
ATOM 1248 N N . SER A 1 178 ? 19.351 19.146 -26.913 1.00 17.67 179 SER H N 1
ATOM 1249 C CA . SER A 1 178 ? 18.765 19.489 -28.196 1.00 17.28 179 SER H CA 1
ATOM 1250 C C . SER A 1 178 ? 19.035 20.951 -28.498 1.00 14.98 179 SER H C 1
ATOM 1251 O O . SER A 1 178 ? 19.232 21.762 -27.591 1.00 15.93 179 SER H O 1
ATOM 1254 N N . SER A 1 179 ? 19.065 21.278 -29.782 1.00 14.07 180 SER H N 1
ATOM 1255 C CA . SER A 1 179 ? 19.172 22.659 -30.215 1.00 13.04 180 SER H CA 1
ATOM 1256 C C . SER A 1 179 ? 18.094 22.920 -31.248 1.00 14.36 180 SER H C 1
ATOM 1257 O O . SER A 1 179 ? 18.074 22.286 -32.301 1.00 15.20 180 SER H O 1
ATOM 1260 N N . VAL A 1 180 ? 17.189 23.840 -30.943 1.00 14.09 181 VAL H N 1
ATOM 1261 C CA . VAL A 1 180 ? 16.082 24.114 -31.843 1.00 16.13 181 VAL H CA 1
ATOM 1262 C C . VAL A 1 180 ? 16.133 25.541 -32.370 1.00 18.60 181 VAL H C 1
ATOM 1263 O O . VAL A 1 180 ? 16.881 26.379 -31.866 1.00 18.62 181 VAL H O 1
ATOM 1267 N N . VAL A 1 181 ? 15.334 25.800 -33.397 1.00 21.57 182 VAL H N 1
ATOM 1268 C CA . VAL A 1 181 ? 15.216 27.130 -33.974 1.00 24.23 182 VAL H CA 1
ATOM 1269 C C . VAL A 1 181 ? 13.906 27.230 -34.745 1.00 23.53 182 VAL H C 1
ATOM 1270 O O . VAL A 1 181 ? 13.545 26.320 -35.494 1.00 22.48 182 VAL H O 1
ATOM 1274 N N . THR A 1 182 ? 13.180 28.324 -34.540 1.00 23.45 183 THR H N 1
ATOM 1275 C CA . THR A 1 182 ? 11.933 28.547 -35.263 1.00 21.89 183 THR H CA 1
ATOM 1276 C C . THR A 1 182 ? 12.155 29.493 -36.438 1.00 25.15 183 THR H C 1
ATOM 1277 O O . THR A 1 182 ? 12.749 30.562 -36.289 1.00 26.95 183 THR H O 1
ATOM 1281 N N . VAL A 1 183 ? 11.684 29.083 -37.610 1.00 25.17 184 VAL H N 1
ATOM 1282 C CA . VAL A 1 183 ? 11.868 29.852 -38.833 1.00 27.14 184 VAL H CA 1
ATOM 1283 C C . VAL A 1 183 ? 10.547 29.937 -39.594 1.00 31.20 184 VAL H C 1
ATOM 1284 O O . VAL A 1 183 ? 9.637 29.150 -39.333 1.00 33.54 184 VAL H O 1
ATOM 1288 N N . PRO A 1 184 ? 10.428 30.906 -40.520 1.00 32.93 185 PRO H N 1
ATOM 1289 C CA . PRO A 1 184 ? 9.253 30.967 -41.396 1.00 32.67 185 PRO H CA 1
ATOM 1290 C C . PRO A 1 184 ? 9.044 29.674 -42.175 1.00 32.77 185 PRO H C 1
ATOM 1291 O O . PRO A 1 184 ? 9.968 29.201 -42.838 1.00 30.91 185 PRO H O 1
ATOM 1295 N N . SER A 1 185 ? 7.838 29.117 -42.093 1.00 33.44 186 SER H N 1
ATOM 1296 C CA . SER A 1 185 ? 7.522 27.856 -42.756 1.00 34.57 186 SER H CA 1
ATOM 1297 C C . SER A 1 185 ? 7.529 27.994 -44.277 1.00 37.36 186 SER H C 1
ATOM 1298 O O . SER A 1 185 ? 7.573 26.998 -45.000 1.00 39.12 186 SER H O 1
ATOM 1301 N N . SER A 1 186 ? 7.493 29.232 -44.757 1.00 37.30 187 SER H N 1
ATOM 1302 C CA . SER A 1 186 ? 7.552 29.506 -46.187 1.00 36.89 187 SER H CA 1
ATOM 1303 C C . SER A 1 186 ? 8.962 29.307 -46.743 1.00 37.59 187 SER H C 1
ATOM 1304 O O . SER A 1 186 ? 9.178 29.385 -47.954 1.00 37.12 187 SER H O 1
ATOM 1307 N N . SER A 1 187 ? 9.916 29.049 -45.854 1.00 38.79 188 SER H N 1
ATOM 1308 C CA . SER A 1 187 ? 11.312 28.893 -46.248 1.00 40.56 188 SER H CA 1
ATOM 1309 C C . SER A 1 187 ? 11.781 27.445 -46.158 1.00 40.82 188 SER H C 1
ATOM 1310 O O . SER A 1 187 ? 12.970 27.162 -46.304 1.00 39.76 188 SER H O 1
ATOM 1313 N N . LEU A 1 188 ? 10.848 26.527 -45.929 1.00 42.44 189 LEU H N 1
ATOM 1314 C CA . LEU A 1 188 ? 11.192 25.115 -45.785 1.00 46.16 189 LEU H CA 1
ATOM 1315 C C . LEU A 1 188 ? 11.394 24.428 -47.136 1.00 53.99 189 LEU H C 1
ATOM 1316 O O . LEU A 1 188 ? 11.098 23.243 -47.291 1.00 54.47 189 LEU H O 1
ATOM 1321 N N . GLY A 1 189 ? 11.901 25.179 -48.108 1.00 59.88 190 GLY H N 1
ATOM 1322 C CA . GLY A 1 189 ? 12.174 24.652 -49.432 1.00 65.62 190 GLY H CA 1
ATOM 1323 C C . GLY A 1 189 ? 13.120 25.567 -50.181 1.00 70.55 190 GLY H C 1
ATOM 1324 O O . GLY A 1 189 ? 13.826 25.139 -51.092 1.00 72.39 190 GLY H O 1
ATOM 1325 N N . THR A 1 190 ? 13.130 26.836 -49.786 1.00 75.99 191 THR H N 1
ATOM 1326 C CA . THR A 1 190 ? 14.010 27.829 -50.390 1.00 77.38 191 THR H CA 1
ATOM 1327 C C . THR A 1 190 ? 15.149 28.197 -49.445 1.00 77.56 191 THR H C 1
ATOM 1328 O O . THR A 1 190 ? 15.789 29.236 -49.604 1.00 79.62 191 THR H O 1
ATOM 1332 N N . GLN A 1 191 ? 15.393 27.341 -48.459 1.00 67.11 192 GLN H N 1
ATOM 1333 C CA . GLN A 1 191 ? 16.446 27.587 -47.483 1.00 58.39 192 GLN H CA 1
ATOM 1334 C C . GLN A 1 191 ? 16.967 26.284 -46.889 1.00 51.79 192 GLN H C 1
ATOM 1335 O O . GLN A 1 191 ? 16.192 25.389 -46.552 1.00 51.33 192 GLN H O 1
ATOM 1341 N N . THR A 1 192 ? 18.286 26.182 -46.770 1.00 46.34 193 THR H N 1
ATOM 1342 C CA . THR A 1 192 ? 18.910 25.020 -46.152 1.00 41.89 193 THR H CA 1
ATOM 1343 C C . THR A 1 192 ? 19.081 25.252 -44.656 1.00 38.63 193 THR H C 1
ATOM 1344 O O . THR A 1 192 ? 19.303 26.381 -44.215 1.00 38.28 193 THR H O 1
ATOM 1348 N N . TYR A 1 193 ? 18.974 24.181 -43.876 1.00 36.35 194 TYR H N 1
ATOM 1349 C CA . TYR A 1 193 ? 19.142 24.280 -42.431 1.00 34.11 194 TYR H CA 1
ATOM 1350 C C . TYR A 1 193 ? 20.063 23.191 -41.899 1.00 32.16 194 TYR H C 1
ATOM 1351 O O . TYR A 1 193 ? 19.702 22.013 -41.854 1.00 31.19 194 TYR H O 1
ATOM 1360 N N . ILE A 1 194 ? 21.262 23.606 -41.501 1.00 29.26 195 ILE H N 1
ATOM 1361 C CA . ILE A 1 194 ? 22.284 22.686 -41.029 1.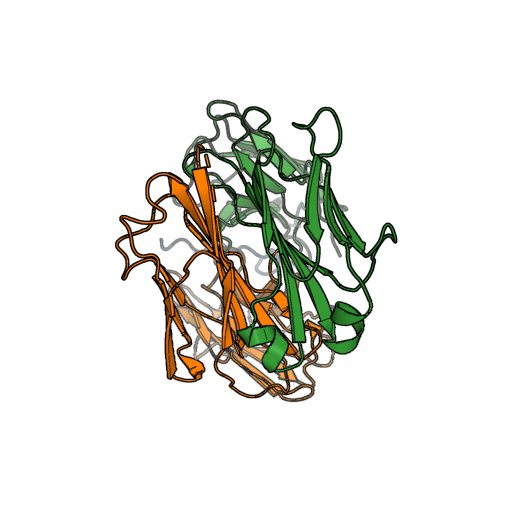00 28.03 195 ILE H CA 1
ATOM 1362 C C . ILE A 1 194 ? 22.831 23.113 -39.669 1.00 28.39 195 ILE H C 1
ATOM 1363 O O . ILE A 1 194 ? 23.282 24.248 -39.499 1.00 28.23 195 ILE H O 1
ATOM 1368 N N . CYS A 1 195 ? 22.783 22.202 -38.702 1.00 26.58 196 CYS H N 1
ATOM 1369 C CA . CYS A 1 195 ? 23.350 22.467 -37.387 1.00 24.35 196 CYS H CA 1
ATOM 1370 C C . CYS A 1 195 ? 24.822 22.071 -37.354 1.00 25.69 196 CYS H C 1
ATOM 1371 O O . CYS A 1 195 ? 25.185 20.951 -37.714 1.00 26.38 196 CYS H O 1
ATOM 1374 N N . ASN A 1 196 ? 25.668 23.006 -36.934 1.00 26.12 197 ASN H N 1
ATOM 1375 C CA . ASN A 1 196 ? 27.097 22.750 -36.812 1.00 25.03 197 ASN H CA 1
ATOM 1376 C C . ASN A 1 196 ? 27.445 22.350 -35.386 1.00 24.43 197 ASN H C 1
ATOM 1377 O O . ASN A 1 196 ? 27.455 23.187 -34.486 1.00 26.14 197 ASN H O 1
ATOM 1382 N N . VAL A 1 197 ? 27.720 21.067 -35.183 1.00 23.37 198 VAL H N 1
ATOM 1383 C CA .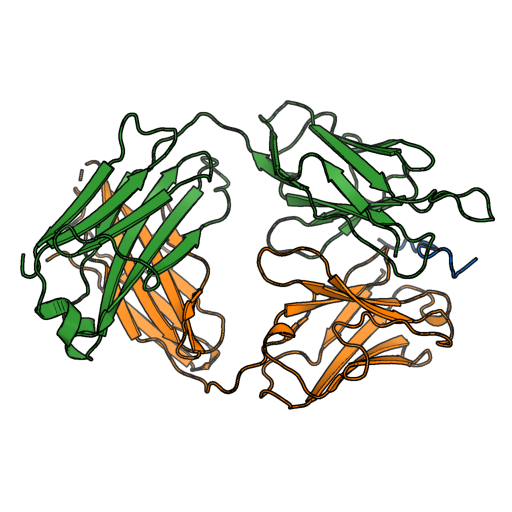 VAL A 1 197 ? 28.004 20.556 -33.848 1.00 23.64 198 VAL H CA 1
ATOM 1384 C C . VAL A 1 197 ? 29.496 20.286 -33.668 1.00 23.39 198 VAL H C 1
ATOM 1385 O O . VAL A 1 197 ? 30.142 19.685 -34.527 1.00 24.26 198 VAL H O 1
ATOM 1389 N N . ASN A 1 198 ? 30.040 20.742 -32.547 1.00 21.30 199 ASN H N 1
ATOM 1390 C CA . ASN A 1 198 ? 31.448 20.537 -32.253 1.00 23.35 199 ASN H CA 1
ATOM 1391 C C . ASN A 1 198 ? 31.656 20.013 -30.838 1.00 21.68 199 ASN H C 1
ATOM 1392 O O . ASN A 1 198 ? 31.126 20.567 -29.875 1.00 21.36 199 ASN H O 1
ATOM 1397 N N . HIS A 1 199 ? 32.422 18.934 -30.721 1.00 21.48 200 HIS H N 1
ATOM 1398 C CA . HIS A 1 199 ? 32.743 18.358 -29.422 1.00 23.35 200 HIS H CA 1
ATOM 1399 C C . HIS A 1 199 ? 34.254 18.235 -29.266 1.00 26.46 200 HIS H C 1
ATOM 1400 O O . HIS A 1 199 ? 34.843 17.210 -29.613 1.00 27.24 200 HIS H O 1
ATOM 1407 N N . LYS A 1 200 ? 34.867 19.291 -28.740 1.00 28.66 201 LYS H N 1
ATOM 1408 C CA . LYS A 1 200 ? 36.321 19.381 -28.602 1.00 31.99 201 LYS H CA 1
ATOM 1409 C C . LYS A 1 200 ? 37.020 18.202 -27.905 1.00 32.41 201 LYS H C 1
ATOM 1410 O O . LYS A 1 200 ? 38.087 17.789 -28.360 1.00 34.46 201 LYS H O 1
ATOM 1416 N N . PRO A 1 201 ? 36.451 17.669 -26.802 1.00 31.67 202 PRO H N 1
ATOM 1417 C CA . PRO A 1 201 ? 37.134 16.545 -26.148 1.00 32.87 202 PRO H CA 1
ATOM 1418 C C . PRO A 1 201 ? 37.461 15.376 -27.079 1.00 33.70 202 PRO H C 1
ATOM 1419 O O . PRO A 1 201 ? 38.572 14.846 -27.020 1.00 34.48 202 PRO H O 1
ATOM 1423 N N . SER A 1 202 ? 36.514 14.991 -27.928 1.00 30.25 203 SER H N 1
ATOM 1424 C CA . SER A 1 202 ? 36.734 13.893 -28.862 1.00 27.21 203 SER H CA 1
ATOM 1425 C C . SER A 1 202 ? 37.143 14.420 -30.230 1.00 27.33 203 SER H C 1
ATOM 1426 O O . SER A 1 202 ? 37.352 13.646 -31.166 1.00 28.35 203 SER H O 1
ATOM 1429 N N . ASN A 1 203 ? 37.256 15.741 -30.330 1.00 27.95 204 ASN H N 1
ATOM 1430 C CA . ASN A 1 203 ? 37.591 16.412 -31.581 1.00 31.76 204 ASN H CA 1
ATOM 1431 C C . ASN A 1 203 ? 36.681 15.973 -32.724 1.00 30.85 204 ASN H C 1
ATOM 1432 O O . ASN A 1 203 ? 37.142 15.444 -33.732 1.00 29.75 204 ASN H O 1
ATOM 1437 N N . THR A 1 204 ? 35.380 16.180 -32.555 1.00 33.36 205 THR H N 1
ATOM 1438 C CA . THR A 1 204 ? 34.421 15.812 -33.587 1.00 34.64 205 THR H CA 1
ATOM 1439 C C . THR A 1 204 ? 33.652 17.027 -34.086 1.00 35.25 205 THR H C 1
ATOM 1440 O O . THR A 1 204 ? 33.206 17.862 -33.300 1.00 37.24 205 THR H O 1
ATOM 1444 N N . LYS A 1 205 ? 33.515 17.124 -35.403 1.00 35.36 206 LYS H N 1
ATOM 1445 C CA . LYS A 1 205 ? 32.724 18.176 -36.024 1.00 37.81 206 LYS H CA 1
ATOM 1446 C C . LYS A 1 205 ? 31.659 17.545 -36.908 1.00 38.89 206 LYS H C 1
ATOM 1447 O O . LYS A 1 205 ? 31.972 16.767 -37.809 1.00 40.07 206 LYS H O 1
ATOM 1453 N N . VAL A 1 206 ? 30.399 17.871 -36.643 1.00 36.84 207 VAL H N 1
ATOM 1454 C CA . VAL A 1 206 ? 29.294 17.313 -37.409 1.00 34.69 207 VAL H CA 1
ATOM 1455 C C . VAL A 1 206 ? 28.419 18.409 -38.000 1.00 35.51 207 VAL H C 1
ATOM 1456 O O . VAL A 1 206 ? 27.986 19.320 -37.293 1.00 36.88 207 VAL H O 1
ATOM 1460 N N . ASP A 1 207 ? 28.170 18.321 -39.303 1.00 35.72 208 ASP H N 1
ATOM 1461 C CA . ASP A 1 207 ? 27.241 19.221 -39.974 1.00 35.63 208 ASP H CA 1
ATOM 1462 C C . ASP A 1 207 ? 26.016 18.454 -40.456 1.00 36.73 208 ASP H C 1
ATOM 1463 O O . ASP A 1 207 ? 25.969 17.998 -41.597 1.00 39.51 208 ASP H O 1
ATOM 1468 N N . LYS A 1 208 ? 25.024 18.309 -39.585 1.00 33.87 209 LYS H N 1
ATOM 1469 C CA . LYS A 1 208 ? 23.827 17.558 -39.937 1.00 34.05 209 LYS H CA 1
ATOM 1470 C C . LYS A 1 208 ? 22.797 18.443 -40.629 1.00 31.00 209 LYS H C 1
ATOM 1471 O O . LYS A 1 208 ? 22.447 19.515 -40.136 1.00 28.38 209 LYS H O 1
ATOM 1477 N N . LYS A 1 209 ? 22.320 17.982 -41.779 1.00 31.68 210 LYS H N 1
ATOM 1478 C CA . LYS A 1 209 ? 21.293 18.692 -42.527 1.00 32.72 210 LYS H CA 1
ATOM 1479 C C . LYS A 1 209 ? 19.908 18.323 -42.002 1.00 34.22 210 LYS H C 1
ATOM 1480 O O . LYS A 1 209 ? 19.583 17.143 -41.859 1.00 32.78 210 LYS H O 1
ATOM 1486 N N . VAL A 1 210 ? 19.096 19.332 -41.705 1.00 36.17 211 VAL H N 1
ATOM 1487 C CA . VAL A 1 210 ? 17.754 19.088 -41.193 1.00 39.91 211 VAL H CA 1
ATOM 1488 C C . VAL A 1 210 ? 16.705 19.347 -42.267 1.00 45.23 211 VAL H C 1
ATOM 1489 O O . VAL A 1 210 ? 16.280 20.482 -42.482 1.00 46.13 211 VAL H O 1
ATOM 1493 N N . GLU A 1 211 ? 16.303 18.277 -42.944 1.00 51.40 212 GLU H N 1
ATOM 1494 C CA . GLU A 1 211 ? 15.282 18.349 -43.979 1.00 55.35 212 GLU H CA 1
ATOM 1495 C C . GLU A 1 211 ? 13.952 17.837 -43.442 1.00 56.75 212 GLU H C 1
ATOM 1496 O O . GLU A 1 211 ? 13.929 16.997 -42.542 1.00 56.63 212 GLU H O 1
ATOM 1502 N N . PRO A 1 212 ? 12.837 18.340 -43.992 1.00 56.11 213 PRO H N 1
ATOM 1503 C CA . PRO A 1 212 ? 11.522 17.782 -43.658 1.00 57.21 213 PRO H CA 1
ATOM 1504 C C . PRO A 1 212 ? 11.379 16.350 -44.176 1.00 59.41 213 PRO H C 1
ATOM 1505 O O . PRO A 1 212 ? 12.291 15.862 -44.845 1.00 62.01 213 PRO H O 1
ATOM 1509 N N . LYS A 1 213 ? 10.260 15.695 -43.867 1.00 59.11 214 LYS H N 1
ATOM 1510 C CA . LYS A 1 213 ? 10.021 14.309 -44.277 1.00 59.10 214 LYS H CA 1
ATOM 1511 C C . LYS A 1 213 ? 11.097 13.370 -43.737 1.00 60.32 214 LYS H C 1
ATOM 1512 O O . LYS A 1 213 ? 10.824 12.525 -42.882 1.00 60.69 214 LYS H O 1
ATOM 1518 N N . ASP B 2 1 ? 24.490 25.164 13.248 1.00 15.15 1 ASP L N 1
ATOM 1519 C CA . ASP B 2 1 ? 24.798 26.147 12.217 1.00 16.42 1 ASP L CA 1
ATOM 1520 C C . ASP B 2 1 ? 23.735 27.243 12.172 1.00 20.67 1 ASP L C 1
ATOM 1521 O O . ASP B 2 1 ? 22.566 26.999 12.469 1.00 23.00 1 ASP L O 1
ATOM 1526 N N . ILE B 2 2 ? 24.149 28.452 11.807 1.00 19.63 2 ILE L N 1
ATOM 1527 C CA . ILE B 2 2 ? 23.218 29.563 11.659 1.00 17.20 2 ILE L CA 1
ATOM 1528 C C . ILE B 2 2 ? 22.410 29.408 10.380 1.00 16.80 2 ILE L C 1
ATOM 1529 O O . ILE B 2 2 ? 22.961 29.459 9.279 1.00 19.27 2 ILE L O 1
ATOM 1534 N N . VAL B 2 3 ? 21.105 29.213 10.522 1.00 14.98 3 VAL L N 1
ATOM 1535 C CA . VAL B 2 3 ? 20.240 29.083 9.358 1.00 12.67 3 VAL L CA 1
ATOM 1536 C C . VAL B 2 3 ? 19.865 30.454 8.810 1.00 10.18 3 VAL L C 1
ATOM 1537 O O . VAL B 2 3 ? 19.372 31.314 9.539 1.00 8.16 3 VAL L O 1
ATOM 1541 N N . MET B 2 4 ? 20.130 30.652 7.523 1.00 11.36 4 MET L N 1
ATOM 1542 C CA . MET B 2 4 ? 19.738 31.867 6.823 1.00 12.84 4 MET L CA 1
ATOM 1543 C C . MET B 2 4 ? 18.625 31.531 5.836 1.00 14.14 4 MET L C 1
ATOM 1544 O O . MET B 2 4 ? 18.825 30.716 4.928 1.00 16.25 4 MET L O 1
ATOM 1549 N N . THR B 2 5 ? 17.456 32.147 6.008 1.00 11.15 5 THR L N 1
ATOM 1550 C CA . THR B 2 5 ? 16.328 31.876 5.122 1.00 9.82 5 THR L CA 1
ATOM 1551 C C . THR B 2 5 ? 15.793 33.167 4.496 1.00 7.89 5 THR L C 1
ATOM 1552 O O . THR B 2 5 ? 15.520 34.148 5.191 1.00 8.09 5 THR L O 1
ATOM 1556 N N . GLN B 2 6 ? 15.652 33.169 3.176 1.00 6.36 6 GLN L N 1
ATOM 1557 C CA . GLN B 2 6 ? 15.226 34.372 2.474 1.00 7.35 6 GLN L CA 1
ATOM 1558 C C . GLN B 2 6 ? 13.785 34.252 1.992 1.00 9.23 6 GLN L C 1
ATOM 1559 O O . GLN B 2 6 ? 13.215 33.158 1.962 1.00 10.09 6 GLN L O 1
ATOM 1565 N N . SER B 2 7 ? 13.202 35.388 1.622 1.00 8.34 7 SER L N 1
ATOM 1566 C CA . SER B 2 7 ? 11.854 35.424 1.070 1.00 10.27 7 SER L CA 1
ATOM 1567 C C . SER B 2 7 ? 11.636 36.717 0.291 1.00 12.30 7 SER L C 1
ATOM 1568 O O . SER B 2 7 ? 11.930 37.801 0.793 1.00 14.37 7 SER L O 1
ATOM 1571 N N . PRO B 2 8 ? 11.127 36.608 -0.946 1.00 13.56 8 PRO L N 1
ATOM 1572 C CA . PRO B 2 8 ? 10.794 35.345 -1.616 1.00 14.40 8 PRO L CA 1
ATOM 1573 C C . PRO B 2 8 ? 12.029 34.666 -2.195 1.00 12.55 8 PRO L C 1
ATOM 1574 O O . PRO B 2 8 ? 13.107 35.255 -2.162 1.00 11.70 8 PRO L O 1
ATOM 1578 N N . LEU B 2 9 ? 11.872 33.448 -2.705 1.00 13.19 9 LEU L N 1
ATOM 1579 C CA . LEU B 2 9 ? 12.980 32.735 -3.334 1.00 15.15 9 LEU L CA 1
ATOM 1580 C C . LEU B 2 9 ? 12.956 32.942 -4.844 1.00 16.55 9 LEU L C 1
ATOM 1581 O O . LEU B 2 9 ? 13.952 32.713 -5.532 1.00 18.21 9 LEU L O 1
ATOM 1586 N N . SER B 2 10 ? 11.805 33.373 -5.348 1.00 15.99 10 SER L N 1
ATOM 1587 C CA . SER B 2 10 ? 11.651 33.734 -6.752 1.00 16.20 10 SER L CA 1
ATOM 1588 C C . SER B 2 10 ? 10.998 35.108 -6.853 1.00 16.50 10 SER L C 1
ATOM 1589 O O . SER B 2 10 ? 9.917 35.325 -6.312 1.00 18.99 10 SER L O 1
ATOM 1592 N N . LEU B 2 11 ? 11.656 36.037 -7.539 1.00 15.85 11 LEU L N 1
ATOM 1593 C CA . LEU B 2 11 ? 11.173 37.413 -7.590 1.00 16.16 11 LEU L CA 1
ATOM 1594 C C . LEU B 2 11 ? 11.165 37.985 -9.007 1.00 16.71 11 LEU L C 1
ATOM 1595 O O . LEU B 2 11 ? 12.159 38.545 -9.469 1.00 15.75 11 LEU L O 1
ATOM 1600 N N . PRO B 2 12 ? 10.033 37.837 -9.708 1.00 17.87 12 PRO L N 1
ATOM 1601 C CA . PRO B 2 12 ? 9.858 38.492 -11.005 1.00 20.30 12 PRO L CA 1
ATOM 1602 C C . PRO B 2 12 ? 9.555 39.968 -10.811 1.00 24.45 12 PRO L C 1
ATOM 1603 O O . PRO B 2 12 ? 8.615 40.305 -10.091 1.00 27.52 12 PRO L O 1
ATOM 1607 N N . VAL B 2 13 ? 10.343 40.837 -11.431 1.00 24.61 13 VAL L N 1
ATOM 1608 C CA . VAL B 2 13 ? 10.133 42.268 -11.280 1.00 25.63 13 VAL L CA 1
ATOM 1609 C C . VAL B 2 13 ? 9.881 42.949 -12.619 1.00 26.66 13 VAL L C 1
ATOM 1610 O O . VAL B 2 13 ? 10.661 42.805 -13.563 1.00 24.77 13 VAL L O 1
ATOM 1614 N N . THR B 2 14 ? 8.775 43.681 -12.695 1.00 28.63 14 THR L N 1
ATOM 1615 C CA . THR B 2 14 ? 8.499 44.520 -13.850 1.00 30.49 14 THR L CA 1
ATOM 1616 C C . THR B 2 14 ? 9.551 45.619 -13.909 1.00 32.00 14 THR L C 1
ATOM 1617 O O . THR B 2 14 ? 9.758 46.325 -12.923 1.00 33.69 14 THR L O 1
ATOM 1621 N N . PRO B 2 15 ? 10.235 45.750 -15.058 1.00 32.48 15 PRO L N 1
ATOM 1622 C CA . PRO B 2 15 ? 11.272 46.774 -15.227 1.00 33.56 15 PRO L CA 1
ATOM 1623 C C . PRO B 2 15 ? 10.761 48.173 -14.896 1.00 34.75 15 PRO L C 1
ATOM 1624 O O . PRO B 2 15 ? 9.751 48.608 -15.447 1.00 37.23 15 PRO L O 1
ATOM 1628 N N . GLY B 2 16 ? 11.454 48.855 -13.989 1.00 34.68 16 GLY L N 1
ATOM 1629 C CA . GLY B 2 16 ? 11.044 50.172 -13.539 1.00 35.16 16 GLY L CA 1
ATOM 1630 C C . GLY B 2 16 ? 10.511 50.147 -12.119 1.00 34.23 16 GLY L C 1
ATOM 1631 O O . GLY B 2 16 ? 10.441 51.177 -11.450 1.00 33.92 16 GLY L O 1
ATOM 1632 N N . GLU B 2 17 ? 10.132 48.959 -11.660 1.00 33.76 17 GLU L N 1
ATOM 1633 C CA . GLU B 2 17 ? 9.620 48.787 -10.307 1.00 33.89 17 GLU L CA 1
ATOM 1634 C C . GLU B 2 17 ? 10.734 48.379 -9.345 1.00 31.76 17 GLU L C 1
ATOM 1635 O O . GLU B 2 17 ? 11.729 47.785 -9.760 1.00 31.14 17 GLU L O 1
ATOM 1641 N N . PRO B 2 18 ? 10.572 48.704 -8.052 1.00 28.94 18 PRO L N 1
ATOM 1642 C CA . PRO B 2 18 ? 11.568 48.323 -7.048 1.00 26.28 18 PRO L CA 1
ATOM 1643 C C . PRO B 2 18 ? 11.452 46.858 -6.634 1.00 24.68 18 PRO L C 1
ATOM 1644 O O . PRO B 2 18 ? 10.542 46.157 -7.082 1.00 24.70 18 PRO L O 1
ATOM 1648 N N . ALA B 2 19 ? 12.366 46.408 -5.780 1.00 21.96 19 ALA L N 1
ATOM 1649 C CA . ALA B 2 19 ? 12.348 45.039 -5.287 1.00 18.57 19 ALA L CA 1
ATOM 1650 C C . ALA B 2 19 ? 12.828 44.963 -3.840 1.00 16.54 19 ALA L C 1
ATOM 1651 O O . ALA B 2 19 ? 13.698 45.726 -3.424 1.00 15.83 19 ALA L O 1
ATOM 1653 N N . SER B 2 20 ? 12.250 44.039 -3.080 1.00 15.78 20 SER L N 1
ATOM 1654 C CA . SER B 2 20 ? 12.686 43.785 -1.712 1.00 14.77 20 SER L CA 1
ATOM 1655 C C . SER B 2 20 ? 12.929 42.301 -1.487 1.00 11.66 20 SER L C 1
ATOM 1656 O O . SER B 2 20 ? 12.221 41.456 -2.035 1.00 10.83 20 SER L O 1
ATOM 1659 N N . ILE B 2 21 ? 13.936 41.991 -0.679 1.00 8.24 21 ILE L N 1
ATOM 1660 C CA . ILE B 2 21 ? 14.215 40.614 -0.299 1.00 8.44 21 ILE L CA 1
ATOM 1661 C C . ILE B 2 21 ? 14.422 40.521 1.208 1.00 11.62 21 ILE L C 1
ATOM 1662 O O . ILE B 2 21 ? 15.251 41.236 1.776 1.00 12.95 21 ILE L O 1
ATOM 1667 N N . SER B 2 22 ? 13.659 39.647 1.855 1.00 12.02 22 SER L N 1
ATOM 1668 C CA . SER B 2 22 ? 13.804 39.432 3.288 1.00 14.80 22 SER L CA 1
ATOM 1669 C C . SER B 2 22 ? 14.899 38.412 3.573 1.00 14.69 22 SER L C 1
ATOM 1670 O O . SER B 2 22 ? 15.168 37.540 2.753 1.00 14.89 22 SER L O 1
ATOM 1673 N N . CYS B 2 23 ? 15.531 38.531 4.735 1.00 16.20 23 CYS L N 1
ATOM 1674 C CA . CYS B 2 23 ? 16.541 37.568 5.165 1.00 17.69 23 CYS L CA 1
ATOM 1675 C C . CYS B 2 23 ? 16.583 37.487 6.686 1.00 19.04 23 CYS L C 1
ATOM 1676 O O . CYS B 2 23 ? 16.821 38.486 7.363 1.00 20.82 23 CYS L O 1
ATOM 1679 N N . ARG B 2 24 ? 16.349 36.294 7.221 1.00 17.99 24 ARG L N 1
ATOM 1680 C CA . 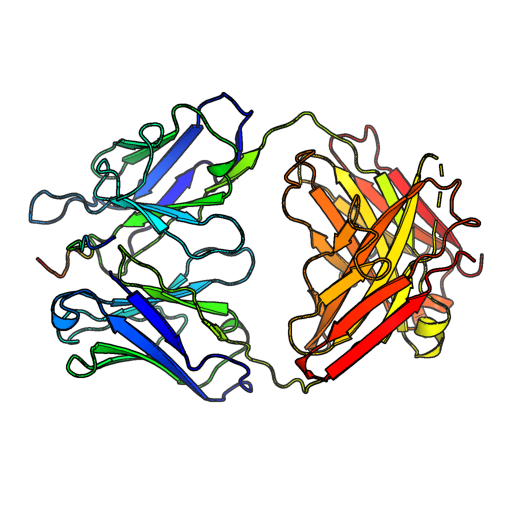ARG B 2 24 ? 16.340 36.110 8.665 1.00 17.03 24 ARG L CA 1
ATOM 1681 C C . ARG B 2 24 ? 17.323 35.039 9.125 1.00 15.06 24 ARG L C 1
ATOM 1682 O O . ARG B 2 24 ? 17.407 33.960 8.539 1.00 15.39 24 ARG L O 1
ATOM 1690 N N . SER B 2 25 ? 18.067 35.353 10.181 1.00 13.84 25 SER L N 1
ATOM 1691 C CA . SER B 2 25 ? 19.015 34.415 10.765 1.00 14.88 25 SER L CA 1
ATOM 1692 C C . SER B 2 25 ? 18.433 33.770 12.018 1.00 16.33 25 SER L C 1
ATOM 1693 O O . SER B 2 25 ? 17.703 34.412 12.771 1.00 17.04 25 SER L O 1
ATOM 1696 N N . SER B 2 26 ? 18.761 32.500 12.238 1.00 16.74 26 SER L N 1
ATOM 1697 C CA . SER B 2 26 ? 18.238 31.758 13.381 1.00 15.78 26 SER L CA 1
ATOM 1698 C C . SER B 2 26 ? 18.740 32.319 14.710 1.00 18.26 26 SER L C 1
ATOM 1699 O O . SER B 2 26 ? 18.110 32.123 15.749 1.00 19.83 26 SER L O 1
ATOM 1702 N N . GLN B 2 27 ? 19.877 33.008 14.672 1.00 16.78 27 GLN L N 1
ATOM 1703 C CA . GLN B 2 27 ? 20.426 33.666 15.854 1.00 17.52 27 GLN L CA 1
ATOM 1704 C C . GLN B 2 27 ? 20.981 35.045 15.500 1.00 16.37 27 GLN L C 1
ATOM 1705 O O . GLN B 2 27 ? 21.190 35.358 14.328 1.00 15.55 27 GLN L O 1
ATOM 1711 N N . SER B 2 28 A 21.220 35.862 16.520 1.00 16.79 27 SER L N 1
ATOM 1712 C CA . SER B 2 28 A 21.751 37.207 16.321 1.00 16.75 27 SER L CA 1
ATOM 1713 C C . SER B 2 28 A 23.122 37.180 15.653 1.00 18.34 27 SER L C 1
ATOM 1714 O O . SER B 2 28 A 23.967 36.349 15.981 1.00 17.87 27 SER L O 1
ATOM 1717 N N . LEU B 2 29 B 23.337 38.099 14.717 1.00 17.37 27 LEU L N 1
ATOM 1718 C CA . LEU B 2 29 B 24.596 38.161 13.985 1.00 14.96 27 LEU L CA 1
ATOM 1719 C C . LEU B 2 29 B 25.514 39.245 14.536 1.00 13.51 27 LEU L C 1
ATOM 1720 O O . LEU B 2 29 B 26.521 39.591 13.921 1.00 13.12 27 LEU L O 1
ATOM 1725 N N . VAL B 2 30 C 25.161 39.777 15.700 1.00 14.40 27 VAL L N 1
ATOM 1726 C CA . VAL B 2 30 C 25.975 40.795 16.347 1.00 15.97 27 VAL L CA 1
ATOM 1727 C C . VAL B 2 30 C 27.184 40.162 17.032 1.00 18.15 27 VAL L C 1
ATOM 1728 O O . VAL B 2 30 C 27.043 39.371 17.965 1.00 17.55 27 VAL L O 1
ATOM 1732 N N . TYR B 2 31 D 28.372 40.516 16.555 1.00 20.08 27 TYR L N 1
ATOM 1733 C CA . TYR B 2 31 D 29.613 39.952 17.072 1.00 22.21 27 TYR L CA 1
ATOM 1734 C C . TYR B 2 31 D 30.077 40.712 18.318 1.00 23.74 27 TYR L C 1
ATOM 1735 O O . TYR B 2 31 D 29.488 41.729 18.690 1.00 23.68 27 TYR L O 1
ATOM 1744 N N . SER B 2 32 E 31.133 40.217 18.957 1.00 22.72 27 SER L N 1
ATOM 1745 C CA . SER B 2 32 E 31.603 40.773 20.223 1.00 21.98 27 SER L CA 1
ATOM 1746 C C . SER B 2 32 E 32.196 42.179 20.099 1.00 19.21 27 SER L C 1
ATOM 1747 O O . SER B 2 32 E 32.510 42.810 21.106 1.00 17.85 27 SER L O 1
ATOM 1750 N N . ASN B 2 33 ? 32.349 42.670 18.875 1.00 18.38 28 ASN L N 1
ATOM 1751 C CA . ASN B 2 33 ? 32.873 44.017 18.669 1.00 17.82 28 ASN L CA 1
ATOM 1752 C C . ASN B 2 33 ? 31.774 45.005 18.282 1.00 19.35 28 ASN L C 1
ATOM 1753 O O . ASN B 2 33 ? 32.055 46.133 17.877 1.00 23.87 28 ASN L O 1
ATOM 1758 N N . GLY B 2 34 ? 30.523 44.577 18.411 1.00 16.37 29 GLY L N 1
ATOM 1759 C CA . GLY B 2 34 ? 29.388 45.430 18.102 1.00 17.25 29 GLY L CA 1
ATOM 1760 C C . GLY B 2 34 ? 29.004 45.443 16.634 1.00 17.69 29 GLY L C 1
ATOM 1761 O O . GLY B 2 34 ? 27.938 45.933 16.270 1.00 19.85 29 GLY L O 1
ATOM 1762 N N . ASP B 2 35 ? 29.876 44.908 15.786 1.00 19.41 30 ASP L N 1
ATOM 1763 C CA . ASP B 2 35 ? 29.619 44.849 14.353 1.00 20.43 30 ASP L CA 1
ATOM 1764 C C . ASP B 2 35 ? 28.684 43.694 14.005 1.00 21.29 30 ASP L C 1
ATOM 1765 O O . ASP B 2 35 ? 28.645 42.681 14.703 1.00 21.70 30 ASP L O 1
ATOM 1770 N N . THR B 2 36 ? 27.932 43.852 12.921 1.00 19.98 31 THR L N 1
ATOM 1771 C CA . THR B 2 36 ? 27.032 42.802 12.456 1.00 17.07 31 THR L CA 1
ATOM 1772 C C . THR B 2 36 ? 27.480 42.286 11.097 1.00 16.84 31 THR L C 1
ATOM 1773 O O . THR B 2 36 ? 27.428 43.006 10.102 1.00 19.17 31 THR L O 1
ATOM 1777 N N . TYR B 2 37 ? 27.917 41.034 11.055 1.00 16.16 32 TYR L N 1
ATOM 1778 C CA . TYR B 2 37 ? 28.491 40.482 9.835 1.00 16.45 32 TYR L CA 1
ATOM 1779 C C . TYR B 2 37 ? 27.436 39.770 8.989 1.00 17.71 32 TYR L C 1
ATOM 1780 O O . TYR B 2 37 ? 27.454 38.549 8.824 1.00 17.63 32 TYR L O 1
ATOM 1789 N N . LEU B 2 38 ? 26.512 40.566 8.462 1.00 15.20 33 LEU L N 1
ATOM 1790 C CA . LEU B 2 38 ? 25.495 40.095 7.536 1.00 12.29 33 LEU L CA 1
ATOM 1791 C C . LEU B 2 38 ? 25.775 40.707 6.169 1.00 10.25 33 LEU L C 1
ATOM 1792 O O . LEU B 2 38 ? 25.941 41.920 6.047 1.00 10.15 33 LEU L O 1
ATOM 1797 N N . HIS B 2 39 ? 25.833 39.870 5.141 1.00 9.23 34 HIS L N 1
ATOM 1798 C CA . HIS B 2 39 ? 26.255 40.341 3.829 1.00 9.08 34 HIS L CA 1
ATOM 1799 C C . HIS B 2 39 ? 25.272 39.956 2.732 1.00 9.59 34 HIS L C 1
ATOM 1800 O O . HIS B 2 39 ? 24.350 39.174 2.957 1.0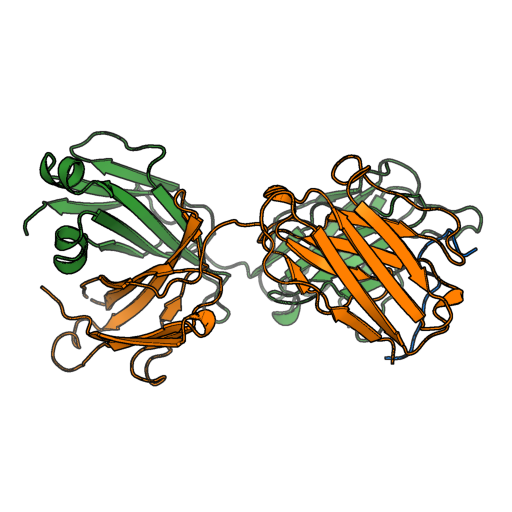0 9.33 34 HIS L O 1
ATOM 1807 N N . TRP B 2 40 ? 25.475 40.523 1.547 1.00 8.98 35 TRP L N 1
ATOM 1808 C CA . TRP B 2 40 ? 24.655 40.205 0.386 1.00 7.00 35 TRP L CA 1
ATOM 1809 C C . TRP B 2 40 ? 25.521 39.926 -0.842 1.00 8.75 35 TRP L C 1
ATOM 1810 O O . TRP B 2 40 ? 26.465 40.666 -1.130 1.00 10.66 35 TRP L O 1
ATOM 1821 N N . TYR B 2 41 ? 25.192 38.854 -1.560 1.00 6.45 36 TYR L N 1
ATOM 1822 C CA . TYR B 2 41 ? 25.882 38.513 -2.799 1.00 6.94 36 TYR L CA 1
ATOM 1823 C C . TYR B 2 41 ? 24.944 38.588 -3.997 1.00 10.37 36 TYR L C 1
ATOM 1824 O O . TYR B 2 41 ? 23.750 38.319 -3.881 1.00 12.15 36 TYR L O 1
ATOM 1833 N N . LEU B 2 42 ? 25.491 38.949 -5.151 1.00 11.05 37 LEU L N 1
ATOM 1834 C CA . LEU B 2 42 ? 24.764 38.823 -6.406 1.00 9.80 37 LEU L CA 1
ATOM 1835 C C . LEU B 2 42 ? 25.537 37.920 -7.354 1.00 13.49 37 LEU L C 1
ATOM 1836 O O . LEU B 2 42 ? 26.715 38.149 -7.621 1.00 13.02 37 LEU L O 1
ATOM 1841 N N . GLN B 2 43 ? 24.874 36.885 -7.854 1.00 16.62 38 GLN L N 1
ATOM 1842 C CA . GLN B 2 43 ? 25.487 36.017 -8.846 1.00 18.29 38 GLN L CA 1
ATOM 1843 C C . GLN B 2 43 ? 24.741 36.116 -10.171 1.00 22.49 38 GLN L C 1
ATOM 1844 O O . GLN B 2 43 ? 23.736 35.434 -10.379 1.00 23.21 38 GLN L O 1
ATOM 1850 N N . LYS B 2 44 ? 25.233 36.981 -11.055 1.00 25.15 39 LYS L N 1
ATOM 1851 C CA . LYS B 2 44 ? 24.677 37.122 -12.396 1.00 26.00 39 LYS L CA 1
ATOM 1852 C C . LYS B 2 44 ? 24.784 35.788 -13.126 1.00 27.66 39 LYS L C 1
ATOM 1853 O O . LYS B 2 44 ? 25.650 34.978 -12.800 1.00 28.04 39 LYS L O 1
ATOM 1859 N N . PRO B 2 45 ? 23.896 35.546 -14.105 1.00 31.03 40 PRO L N 1
ATOM 1860 C CA . PRO B 2 45 ? 23.909 34.287 -14.864 1.00 31.98 40 PRO L CA 1
ATOM 1861 C C . PRO B 2 45 ? 25.264 33.977 -15.502 1.00 30.05 40 PRO L C 1
ATOM 1862 O O . PRO B 2 45 ? 25.846 34.838 -16.166 1.00 28.75 40 PRO L O 1
ATOM 1866 N N . GLY B 2 46 ? 25.751 32.757 -15.294 1.00 30.22 41 GLY L N 1
ATOM 1867 C CA . GLY B 2 46 ? 27.027 32.331 -15.842 1.00 31.89 41 GLY L CA 1
ATOM 1868 C C . GLY B 2 46 ? 28.175 33.180 -15.332 1.00 34.15 41 GLY L C 1
ATOM 1869 O O . GLY B 2 46 ? 28.848 33.864 -16.105 1.00 36.00 41 GLY L O 1
ATOM 1870 N N . GLN B 2 47 ? 28.400 33.130 -14.024 1.00 32.13 42 GLN L N 1
ATOM 1871 C CA . GLN B 2 47 ? 29.363 34.012 -13.382 1.00 30.80 42 GLN L CA 1
ATOM 1872 C C . GLN B 2 47 ? 29.611 33.567 -11.946 1.00 24.63 42 GLN L C 1
ATOM 1873 O O . GLN B 2 47 ? 28.893 32.717 -11.419 1.00 25.75 42 GLN L O 1
ATOM 1879 N N . SER B 2 48 ? 30.634 34.134 -11.319 1.00 20.04 43 SER L N 1
ATOM 1880 C CA . SER B 2 48 ? 30.903 33.876 -9.910 1.00 18.72 43 SER L CA 1
ATOM 1881 C C . SER B 2 48 ? 30.106 34.845 -9.048 1.00 16.93 43 SER L C 1
ATOM 1882 O O . SER B 2 48 ? 29.792 35.952 -9.487 1.00 12.38 43 SER L O 1
ATOM 1885 N N . PRO B 2 49 ? 29.760 34.425 -7.820 1.00 18.40 44 PRO L N 1
ATOM 1886 C CA . PRO B 2 49 ? 29.116 35.341 -6.876 1.00 17.74 44 PRO L CA 1
ATOM 1887 C C . PRO B 2 49 ? 30.010 36.537 -6.589 1.00 19.28 44 PRO L C 1
ATOM 1888 O O . PRO B 2 49 ? 31.224 36.373 -6.494 1.00 19.67 44 PRO L O 1
ATOM 1892 N N . GLN B 2 50 ? 29.422 37.721 -6.468 1.00 21.64 45 GLN L N 1
ATOM 1893 C CA . GLN B 2 50 ? 30.187 38.911 -6.118 1.00 23.16 45 GLN L CA 1
ATOM 1894 C C . GLN B 2 50 ? 29.550 39.625 -4.928 1.00 20.52 45 GLN L C 1
ATOM 1895 O O . GLN B 2 50 ? 28.325 39.735 -4.837 1.00 19.53 45 GLN L O 1
ATOM 1901 N N . LEU B 2 51 ? 30.389 40.093 -4.010 1.00 16.44 46 LEU L N 1
ATOM 1902 C CA . LEU B 2 51 ? 29.909 40.796 -2.827 1.00 15.59 46 LEU L CA 1
ATOM 1903 C C . LEU B 2 51 ? 29.241 42.106 -3.216 1.00 15.24 46 LEU L C 1
ATOM 1904 O O . LEU B 2 51 ? 29.835 42.941 -3.899 1.00 14.05 46 LEU L O 1
ATOM 1909 N N . LEU B 2 52 ? 28.000 42.276 -2.775 1.00 14.23 47 LEU L N 1
ATOM 1910 C CA . LEU B 2 52 ? 27.206 43.440 -3.141 1.00 14.23 47 LEU L CA 1
ATOM 1911 C C . LEU B 2 52 ? 27.143 44.433 -1.987 1.00 11.38 47 LEU L C 1
ATOM 1912 O O . LEU B 2 52 ? 27.399 45.625 -2.161 1.00 10.78 47 LEU L O 1
ATOM 1917 N N . ILE B 2 53 ? 26.805 43.923 -0.808 1.00 12.53 48 ILE L N 1
ATOM 1918 C CA . ILE B 2 53 ? 26.725 44.725 0.406 1.00 13.76 48 ILE L CA 1
ATOM 1919 C C . ILE B 2 53 ? 27.311 43.948 1.580 1.00 14.29 48 ILE L C 1
ATOM 1920 O O . ILE B 2 53 ? 26.989 42.776 1.773 1.00 15.62 48 ILE L O 1
ATOM 1925 N N . TYR B 2 54 ? 28.181 44.592 2.352 1.00 12.96 49 TYR L N 1
ATOM 1926 C CA . TYR B 2 54 ? 28.771 43.951 3.521 1.00 12.15 49 TYR L CA 1
ATOM 1927 C C . TYR B 2 54 ? 28.375 44.675 4.800 1.00 11.36 49 TYR L C 1
ATOM 1928 O O . TYR B 2 54 ? 28.190 45.894 4.802 1.00 11.38 49 TYR L O 1
ATOM 1937 N N . LYS B 2 55 ? 28.251 43.908 5.879 1.00 10.42 50 LYS L N 1
ATOM 1938 C CA . LYS B 2 55 ? 27.845 44.424 7.183 1.00 12.91 50 LYS L CA 1
ATOM 1939 C C . LYS B 2 55 ? 26.556 45.234 7.102 1.00 15.28 50 LYS L C 1
ATOM 1940 O O . LYS B 2 55 ? 26.539 46.429 7.417 1.00 17.39 50 LYS L O 1
ATOM 1946 N N . VAL B 2 56 ? 25.494 44.564 6.652 1.00 15.55 51 VAL L N 1
ATOM 1947 C CA . VAL B 2 56 ? 24.126 45.093 6.627 1.00 18.08 51 VAL L CA 1
ATOM 1948 C C . VAL B 2 56 ? 23.865 46.186 5.581 1.00 20.39 51 VAL L C 1
ATOM 1949 O O . VAL B 2 56 ? 22.954 46.040 4.761 1.00 24.09 51 VAL L O 1
ATOM 1953 N N . SER B 2 57 ? 24.641 47.269 5.595 1.00 18.69 52 SER L N 1
ATOM 1954 C CA . SER B 2 57 ? 24.270 48.450 4.812 1.00 19.23 52 SER L CA 1
ATOM 1955 C C . SER B 2 57 ? 25.362 49.047 3.918 1.00 20.10 52 SER L C 1
ATOM 1956 O O . SER B 2 57 ? 25.086 49.943 3.119 1.00 22.79 52 SER L O 1
ATOM 1959 N N . ASN B 2 58 ? 26.591 48.559 4.041 1.00 18.18 53 ASN L N 1
ATOM 1960 C CA . ASN B 2 58 ? 27.712 49.147 3.312 1.00 15.23 53 ASN L CA 1
ATOM 1961 C C . ASN B 2 58 ? 27.892 48.582 1.907 1.00 11.28 53 ASN L C 1
ATOM 1962 O O . ASN B 2 58 ? 28.115 47.386 1.733 1.00 12.88 53 ASN L O 1
ATOM 1967 N N . ARG B 2 59 ? 27.801 49.453 0.907 1.00 10.81 54 ARG L N 1
ATOM 1968 C CA . ARG B 2 59 ? 27.954 49.046 -0.488 1.00 14.61 54 ARG L CA 1
ATOM 1969 C C . ARG B 2 59 ? 29.401 48.715 -0.837 1.00 17.04 54 ARG L C 1
ATOM 1970 O O . ARG B 2 59 ? 30.312 49.489 -0.545 1.00 16.17 54 ARG L O 1
ATOM 1978 N N . PHE B 2 60 ? 29.606 47.567 -1.475 1.00 18.28 55 PHE L N 1
ATOM 1979 C CA . PHE B 2 60 ? 30.933 47.190 -1.943 1.00 19.57 55 PHE L CA 1
ATOM 1980 C C . PHE B 2 60 ? 31.268 47.981 -3.207 1.00 23.60 55 PHE L C 1
ATOM 1981 O O . PHE B 2 60 ? 30.423 48.706 -3.733 1.00 25.31 55 PHE L O 1
ATOM 1989 N N . SER B 2 61 ? 32.499 47.846 -3.689 1.00 28.15 56 SER L N 1
ATOM 1990 C CA . SER B 2 61 ? 32.971 48.640 -4.823 1.00 30.92 56 SER L CA 1
ATOM 1991 C C . SER B 2 61 ? 32.179 48.373 -6.103 1.00 30.54 56 SER L C 1
ATOM 1992 O O . SER B 2 61 ? 31.906 47.225 -6.453 1.00 30.29 56 SER L O 1
ATOM 1995 N N . GLY B 2 62 ? 31.807 49.447 -6.793 1.00 28.65 57 GLY L N 1
ATOM 1996 C CA . GLY B 2 62 ? 31.105 49.342 -8.059 1.00 28.20 57 GLY L CA 1
ATOM 1997 C C . GLY B 2 62 ? 29.593 49.266 -7.936 1.00 27.90 57 GLY L C 1
ATOM 1998 O O . GLY B 2 62 ? 28.877 49.466 -8.916 1.00 28.98 57 GLY L O 1
ATOM 1999 N N . VAL B 2 63 ? 29.106 48.980 -6.733 1.00 25.26 58 VAL L N 1
ATOM 2000 C CA . VAL B 2 63 ? 27.676 48.803 -6.511 1.00 24.98 58 VAL L CA 1
ATOM 2001 C C . VAL B 2 63 ? 26.926 50.137 -6.556 1.00 25.01 58 VAL L C 1
ATOM 2002 O O . VAL B 2 63 ? 27.197 51.037 -5.759 1.00 25.13 58 VAL L O 1
ATOM 2006 N N . PRO B 2 64 ? 25.979 50.263 -7.501 1.00 23.60 59 PRO L N 1
ATOM 2007 C CA . PRO B 2 64 ? 25.193 51.483 -7.735 1.00 23.09 59 PRO L CA 1
ATOM 2008 C C . PRO B 2 64 ? 24.309 51.868 -6.551 1.00 21.80 59 PRO L C 1
ATOM 2009 O O . PRO B 2 64 ? 24.060 51.045 -5.671 1.00 22.99 59 PRO L O 1
ATOM 2013 N N . ASP B 2 65 ? 23.830 53.108 -6.551 1.00 21.31 60 ASP L N 1
ATOM 2014 C CA . ASP B 2 65 ? 23.023 53.639 -5.455 1.00 22.71 60 ASP L CA 1
ATOM 2015 C C . ASP B 2 65 ? 21.680 52.935 -5.272 1.00 18.83 60 ASP L C 1
ATOM 2016 O O . ASP B 2 65 ? 21.124 52.940 -4.176 1.00 17.04 60 ASP L O 1
ATOM 2021 N N . ARG B 2 66 ? 21.157 52.340 -6.339 1.00 17.80 61 ARG L N 1
ATOM 2022 C CA . ARG B 2 66 ? 19.844 51.703 -6.273 1.00 19.97 61 ARG L CA 1
ATOM 2023 C C . ARG B 2 66 ? 19.827 50.517 -5.304 1.00 22.17 61 ARG L C 1
ATOM 2024 O O . ARG B 2 66 ? 18.776 50.165 -4.769 1.00 22.71 61 ARG L O 1
ATOM 2032 N N . PHE B 2 67 ? 20.992 49.916 -5.070 1.00 20.81 62 PHE L N 1
ATOM 2033 C CA . PHE B 2 67 ? 21.122 48.861 -4.068 1.00 18.79 62 PHE L CA 1
ATOM 2034 C C . PHE B 2 67 ? 21.345 49.452 -2.680 1.00 19.24 62 PHE L C 1
ATOM 2035 O O . PHE B 2 67 ? 22.225 50.291 -2.489 1.00 19.32 62 PHE L O 1
ATOM 2043 N N . SER B 2 68 ? 20.547 49.013 -1.713 1.00 18.44 63 SER L N 1
ATOM 2044 C CA . SER B 2 68 ? 20.751 49.412 -0.326 1.00 16.00 63 SER L CA 1
ATOM 2045 C C . SER B 2 68 ? 20.363 48.278 0.609 1.00 14.19 63 SER L C 1
ATOM 2046 O O . SER B 2 68 ? 19.542 47.428 0.264 1.00 13.21 63 SER L O 1
ATOM 2049 N N . GLY B 2 69 ? 20.962 48.269 1.793 1.00 15.52 64 GLY L N 1
ATOM 2050 C CA . GLY B 2 69 ? 20.686 47.239 2.773 1.00 16.60 64 GLY L CA 1
ATOM 2051 C C . GLY B 2 69 ? 20.425 47.829 4.142 1.00 15.27 64 GLY L C 1
ATOM 2052 O O . GLY B 2 69 ? 20.920 48.906 4.469 1.00 11.53 64 GLY L O 1
ATOM 2053 N N . SER B 2 70 ? 19.636 47.117 4.939 1.00 17.44 65 SER L N 1
ATOM 2054 C CA . SER B 2 70 ? 19.286 47.556 6.284 1.00 17.31 65 SER L CA 1
ATOM 2055 C C . SER B 2 70 ? 18.898 46.350 7.126 1.00 14.81 65 SER L C 1
ATOM 2056 O O . SER B 2 70 ? 18.793 45.238 6.614 1.00 16.06 65 SER L O 1
ATOM 2059 N N . GLY B 2 71 ? 18.680 46.574 8.415 1.00 13.26 66 GLY L N 1
ATOM 2060 C CA . GLY B 2 71 ? 18.265 45.508 9.305 1.00 13.30 66 GLY L CA 1
ATOM 2061 C C . GLY B 2 71 ? 19.158 45.396 10.520 1.00 16.09 66 GLY L C 1
ATOM 2062 O O . GLY B 2 71 ? 20.250 45.966 10.554 1.00 18.30 66 GLY L O 1
ATOM 2063 N N . SER B 2 72 ? 18.694 44.654 11.520 1.00 15.78 67 SER L N 1
ATOM 2064 C CA . SER B 2 72 ? 19.450 44.479 12.753 1.00 19.88 67 SER L CA 1
ATOM 2065 C C . SER B 2 72 ? 19.114 43.156 13.434 1.00 21.77 67 SER L C 1
ATOM 2066 O O . SER B 2 72 ? 17.994 42.655 13.326 1.00 22.15 67 SER L O 1
ATOM 2069 N N . GLY B 2 73 ? 20.095 42.596 14.134 1.00 22.17 68 GLY L N 1
ATOM 2070 C CA . GLY B 2 73 ? 19.887 41.390 14.914 1.00 22.07 68 GLY L CA 1
ATOM 2071 C C . GLY B 2 73 ? 19.706 40.136 14.082 1.00 21.05 68 GLY L C 1
ATOM 2072 O O . GLY B 2 73 ? 20.682 39.484 13.711 1.00 20.81 68 GLY L O 1
ATOM 2073 N N . THR B 2 74 ? 18.451 39.795 13.798 1.00 21.58 69 THR L N 1
ATOM 2074 C CA . THR B 2 74 ? 18.137 38.592 13.034 1.00 21.27 69 THR L CA 1
ATOM 2075 C C . THR B 2 74 ? 17.288 38.891 11.805 1.00 20.15 69 THR L C 1
ATOM 2076 O O . THR B 2 74 ? 16.999 37.995 11.021 1.00 19.54 69 THR L O 1
ATOM 2080 N N . ASP B 2 75 ? 16.882 40.145 11.642 1.00 21.62 70 ASP L N 1
ATOM 2081 C CA . ASP B 2 75 ? 16.052 40.528 10.503 1.00 24.01 70 ASP L CA 1
ATOM 2082 C C . ASP B 2 75 ? 16.771 41.534 9.614 1.00 20.02 70 ASP L C 1
ATOM 2083 O O . ASP B 2 75 ? 17.292 42.537 10.096 1.00 20.14 70 ASP L O 1
ATOM 2088 N N . PHE B 2 76 ? 16.806 41.254 8.315 1.00 14.58 71 PHE L N 1
ATOM 2089 C CA . PHE B 2 76 ? 17.526 42.099 7.370 1.00 14.13 71 PHE L CA 1
ATOM 2090 C C . PHE B 2 76 ? 16.817 42.152 6.021 1.00 12.46 71 PHE L C 1
ATOM 2091 O O . PHE B 2 76 ? 16.141 41.202 5.625 1.00 12.36 71 PHE L O 1
ATOM 2099 N N . THR B 2 77 ? 16.983 43.269 5.318 1.00 12.35 72 THR L N 1
ATOM 2100 C CA . THR B 2 77 ? 16.298 43.491 4.051 1.00 12.59 72 THR L CA 1
ATOM 2101 C C . THR B 2 77 ? 17.240 44.078 3.003 1.00 13.39 72 THR L C 1
ATOM 2102 O O . THR B 2 77 ? 18.024 44.980 3.299 1.00 15.20 72 THR L O 1
ATOM 2106 N N . LEU B 2 78 ? 17.171 43.552 1.783 1.00 13.20 73 LEU L N 1
ATOM 2107 C CA . LEU B 2 78 ? 17.897 44.128 0.654 1.00 12.63 73 LEU L CA 1
ATOM 2108 C C . LEU B 2 78 ? 16.933 44.796 -0.316 1.00 13.07 73 LEU L C 1
ATOM 2109 O O . LEU B 2 78 ? 16.023 44.152 -0.836 1.00 15.66 73 LEU L O 1
ATOM 2114 N N . LYS B 2 79 ? 17.136 46.085 -0.565 1.00 12.54 74 LYS L N 1
ATOM 2115 C CA . LYS B 2 79 ? 16.257 46.827 -1.460 1.00 15.43 74 LYS L CA 1
ATOM 2116 C C . LYS B 2 79 ? 16.951 47.278 -2.742 1.00 18.32 74 LYS L C 1
ATOM 2117 O O . LYS B 2 79 ? 18.095 47.734 -2.720 1.00 19.42 74 LYS L O 1
ATOM 2123 N N . ILE B 2 80 ? 16.243 47.142 -3.858 1.00 17.90 75 ILE L N 1
ATOM 2124 C CA . ILE B 2 80 ? 16.671 47.718 -5.125 1.00 19.91 75 ILE L CA 1
ATOM 2125 C C . ILE B 2 80 ? 15.624 48.744 -5.541 1.00 22.77 75 ILE L C 1
ATOM 2126 O O . ILE B 2 80 ? 14.536 48.378 -5.980 1.00 23.67 75 ILE L O 1
ATOM 2131 N N . SER B 2 81 ? 15.952 50.025 -5.387 1.00 22.72 76 SER L N 1
ATOM 2132 C CA . SER B 2 81 ? 14.975 51.101 -5.555 1.00 22.92 76 SER L CA 1
ATOM 2133 C C . SER B 2 81 ? 14.321 51.087 -6.934 1.00 21.15 76 SER L C 1
ATOM 2134 O O . SER B 2 81 ? 13.176 51.504 -7.092 1.00 18.68 76 SER L O 1
ATOM 2137 N N . ARG B 2 82 ? 15.060 50.603 -7.927 1.00 23.14 77 ARG L N 1
ATOM 2138 C CA . ARG B 2 82 ? 14.528 50.429 -9.272 1.00 23.64 77 ARG L CA 1
ATOM 2139 C C . ARG B 2 82 ? 15.336 49.370 -10.008 1.00 23.60 77 ARG L C 1
ATOM 2140 O O . ARG B 2 82 ? 16.519 49.562 -10.284 1.00 25.07 77 ARG L O 1
ATOM 2148 N N . VAL B 2 83 ? 14.694 48.249 -10.317 1.00 21.52 78 VAL L N 1
ATOM 2149 C CA . VAL B 2 83 ? 15.380 47.130 -10.953 1.00 20.70 78 VAL L CA 1
ATOM 2150 C C . VAL B 2 83 ? 15.731 47.424 -12.406 1.00 24.64 78 VAL L C 1
ATOM 2151 O O . VAL B 2 83 ? 14.864 47.781 -13.203 1.00 28.06 78 VAL L O 1
ATOM 2155 N N . GLU B 2 84 ? 17.011 47.280 -12.739 1.00 24.84 79 GLU L N 1
ATOM 2156 C CA . GLU B 2 84 ? 17.472 47.400 -14.117 1.00 25.39 79 GLU L CA 1
ATOM 2157 C C . GLU B 2 84 ? 17.702 46.006 -14.684 1.00 28.34 79 GLU L C 1
ATOM 2158 O O . GLU B 2 84 ? 17.732 45.030 -13.936 1.00 28.77 79 GLU L O 1
ATOM 2164 N N . ALA B 2 85 ? 17.870 45.916 -16.000 1.00 32.19 80 ALA L N 1
ATOM 2165 C CA . ALA B 2 85 ? 18.066 44.630 -16.667 1.00 37.01 80 ALA L CA 1
ATOM 2166 C C . ALA B 2 85 ? 19.350 43.942 -16.211 1.00 41.83 80 ALA L C 1
ATOM 2167 O O .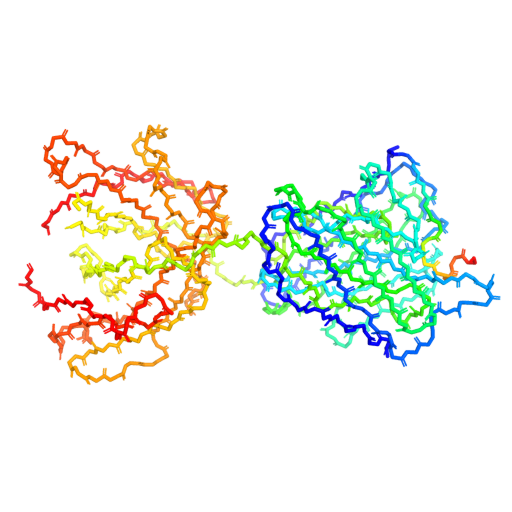 ALA B 2 85 ? 19.463 42.716 -16.260 1.00 42.94 80 ALA L O 1
ATOM 2169 N N . GLU B 2 86 ? 20.312 44.741 -15.762 1.00 48.86 81 GLU L N 1
ATOM 2170 C CA . GLU B 2 86 ? 21.613 44.238 -15.340 1.00 49.58 81 GLU L CA 1
ATOM 2171 C C . GLU B 2 86 ? 21.550 43.578 -13.961 1.00 44.37 81 GLU L C 1
ATOM 2172 O O . GLU B 2 86 ? 22.451 42.831 -13.577 1.00 44.50 81 GLU L O 1
ATOM 2178 N N . ASP B 2 87 ? 20.478 43.849 -13.225 1.00 34.76 82 ASP L N 1
ATOM 2179 C CA . ASP B 2 87 ? 20.344 43.359 -11.856 1.00 27.89 82 ASP L CA 1
ATOM 2180 C C . ASP B 2 87 ? 19.792 41.936 -11.799 1.00 22.09 82 ASP L C 1
ATOM 2181 O O . ASP B 2 87 ? 19.587 41.384 -10.718 1.00 20.27 82 ASP L O 1
ATOM 2186 N N . VAL B 2 88 ? 19.560 41.351 -12.969 1.00 18.87 83 VAL L N 1
ATOM 2187 C CA . VAL B 2 88 ? 19.068 39.983 -13.078 1.00 17.61 83 VAL L CA 1
ATOM 2188 C C . VAL B 2 88 ? 20.089 38.970 -12.549 1.00 18.08 83 VAL L C 1
ATOM 2189 O O . VAL B 2 88 ? 21.287 39.074 -12.828 1.00 17.12 83 VAL L O 1
ATOM 2193 N N . GLY B 2 89 ? 19.609 38.002 -11.772 1.00 15.62 84 GLY L N 1
ATOM 2194 C CA . GLY B 2 89 ? 20.466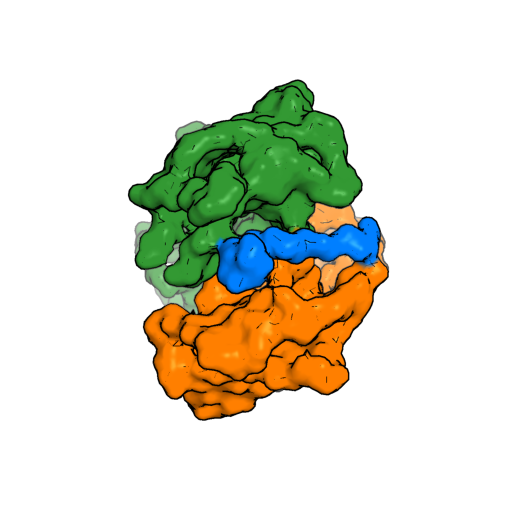 36.966 -11.224 1.00 15.26 84 GLY L CA 1
ATOM 2195 C C . GLY B 2 89 ? 19.942 36.435 -9.903 1.00 17.36 84 GLY L C 1
ATOM 2196 O O . GLY B 2 89 ? 18.771 36.613 -9.575 1.00 19.71 84 GLY L O 1
ATOM 2197 N N . 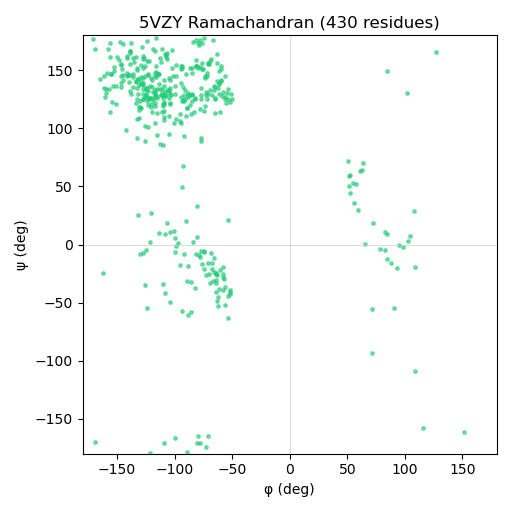VAL B 2 90 ? 20.811 35.780 -9.141 1.00 16.87 85 VAL L N 1
ATOM 2198 C CA . VAL B 2 90 ? 20.424 35.230 -7.848 1.00 14.38 85 VAL L CA 1
ATOM 2199 C C . VAL B 2 90 ? 21.107 35.990 -6.715 1.00 14.47 85 VAL L C 1
ATOM 2200 O O . VAL B 2 90 ? 22.324 36.178 -6.724 1.00 14.25 85 VAL L O 1
ATOM 2204 N N . TYR B 2 91 ? 20.312 36.430 -5.745 1.00 14.87 86 TYR L N 1
ATOM 2205 C CA . TYR B 2 91 ? 20.832 37.160 -4.595 1.00 11.54 86 TYR L CA 1
ATOM 2206 C C . TYR B 2 91 ? 20.896 36.270 -3.359 1.00 11.24 86 TYR L C 1
ATOM 2207 O O . TYR B 2 91 ? 19.915 35.617 -3.003 1.00 10.91 86 TYR L O 1
ATOM 2216 N N . TYR B 2 92 ? 22.060 36.242 -2.717 1.00 11.65 87 TYR L N 1
ATOM 2217 C CA . TYR B 2 92 ? 22.250 35.483 -1.486 1.00 10.40 87 TYR L CA 1
ATOM 2218 C C . TYR B 2 92 ? 22.538 36.418 -0.322 1.00 14.00 87 TYR L C 1
ATOM 2219 O O . TYR B 2 92 ? 23.355 37.330 -0.444 1.00 17.00 87 TYR L O 1
ATOM 2228 N N . CYS B 2 93 ? 21.874 36.196 0.806 1.00 11.65 88 CYS L N 1
ATOM 2229 C CA . CYS B 2 93 ? 22.325 36.802 2.048 1.00 10.18 88 CYS L CA 1
ATOM 2230 C C . CYS B 2 93 ? 23.230 35.789 2.747 1.00 9.90 88 CYS L C 1
ATOM 2231 O O . CYS B 2 93 ? 23.108 34.584 2.533 1.00 8.70 88 CYS L O 1
ATOM 2234 N N . SER B 2 94 ? 24.153 36.277 3.565 1.00 12.59 89 SER L N 1
ATOM 2235 C CA . SER B 2 94 ? 25.124 35.401 4.204 1.00 12.77 89 SER L CA 1
ATOM 2236 C C . SER B 2 94 ? 25.665 35.995 5.494 1.00 15.37 89 SER L C 1
ATOM 2237 O O . SER B 2 94 ? 25.815 37.212 5.617 1.00 17.47 89 SER L O 1
ATOM 2240 N N . GLN B 2 95 ? 25.965 35.128 6.454 1.00 13.68 90 GLN L N 1
ATOM 2241 C CA . GLN B 2 95 ? 26.533 35.579 7.711 1.00 12.93 90 GLN L CA 1
ATOM 2242 C C . GLN B 2 95 ? 27.943 35.028 7.895 1.00 11.70 90 GLN L C 1
ATOM 2243 O O . GLN B 2 95 ? 28.241 33.900 7.499 1.00 9.45 90 GLN L O 1
ATOM 2249 N N . SER B 2 96 ? 28.804 35.842 8.494 1.00 12.88 91 SER L N 1
ATOM 2250 C CA . SER B 2 96 ? 30.171 35.442 8.783 1.00 12.57 91 SER L CA 1
ATOM 2251 C C . SER B 2 96 ? 30.524 35.775 10.227 1.00 15.05 91 SER L C 1
ATOM 2252 O O . SER B 2 96 ? 31.693 35.970 10.560 1.00 16.25 91 SER L O 1
ATOM 2255 N N . THR B 2 97 ? 29.505 35.852 11.079 1.00 15.84 92 THR L N 1
ATOM 2256 C CA . THR B 2 97 ? 29.723 36.080 12.502 1.00 16.92 92 THR L CA 1
ATOM 2257 C C . THR B 2 97 ? 30.052 34.764 13.185 1.00 17.95 92 THR L C 1
ATOM 2258 O O . THR B 2 97 ? 30.895 34.701 14.080 1.00 18.90 92 THR L O 1
ATOM 2262 N N . HIS B 2 98 ? 29.391 33.705 12.736 1.00 17.74 93 HIS L N 1
ATOM 2263 C CA . HIS B 2 98 ? 29.579 32.390 13.325 1.00 15.88 93 HIS L CA 1
ATOM 2264 C C . HIS B 2 98 ? 30.244 31.430 12.347 1.00 15.03 93 HIS L C 1
ATOM 2265 O O . HIS B 2 98 ? 30.248 31.655 11.134 1.00 13.46 93 HIS L O 1
ATOM 2272 N N . VAL B 2 99 ? 30.813 30.365 12.899 1.00 16.15 94 VAL L N 1
ATOM 2273 C CA . VAL B 2 99 ? 31.394 29.287 12.113 1.00 13.95 94 VAL L CA 1
ATOM 2274 C C . VAL B 2 99 ? 30.487 28.070 12.248 1.00 11.80 94 VAL L C 1
ATOM 2275 O O . VAL B 2 99 ? 30.159 27.666 13.362 1.00 11.92 94 VAL L O 1
ATOM 2279 N N . PRO B 2 100 ? 30.073 27.480 11.115 1.00 11.38 95 PRO L N 1
ATOM 2280 C CA . PRO B 2 100 ? 30.483 27.821 9.749 1.00 11.65 95 PRO L CA 1
ATOM 2281 C C . PRO B 2 100 ? 29.783 29.016 9.097 1.00 13.76 95 PRO L C 1
ATOM 2282 O O . PRO B 2 100 ? 28.648 29.376 9.418 1.00 13.11 95 PRO L O 1
ATOM 2286 N N . TRP B 2 101 ? 30.516 29.622 8.170 1.00 13.72 96 TRP L N 1
ATOM 2287 C CA . TRP B 2 101 ? 29.996 30.559 7.189 1.00 14.40 96 TRP L CA 1
ATOM 2288 C C . TRP B 2 101 ? 28.773 29.953 6.500 1.00 16.83 96 TRP L C 1
ATOM 2289 O O . TRP B 2 101 ? 28.847 28.843 5.973 1.00 18.18 96 TRP L O 1
ATOM 2300 N N . THR B 2 102 ? 27.647 30.662 6.515 1.00 16.70 97 THR L N 1
ATOM 2301 C CA . THR B 2 102 ? 26.415 30.116 5.944 1.00 17.04 97 THR L CA 1
ATOM 2302 C C . THR B 2 102 ? 25.712 31.055 4.960 1.00 16.76 97 THR L C 1
ATOM 2303 O O . THR B 2 102 ? 25.853 32.276 5.026 1.00 16.34 97 THR L O 1
ATOM 2307 N N . PHE B 2 103 ? 24.944 30.457 4.053 1.00 15.36 98 PHE L N 1
ATOM 2308 C CA . PHE B 2 103 ? 24.265 31.190 2.994 1.00 15.74 98 PHE L CA 1
ATOM 2309 C C . PHE B 2 103 ? 22.759 30.960 3.052 1.00 15.55 98 PHE L C 1
ATOM 2310 O O . PHE B 2 103 ? 22.298 29.970 3.616 1.00 16.90 98 PHE L O 1
ATOM 2318 N N . GLY B 2 104 ? 21.996 31.877 2.468 1.00 15.61 99 GLY L N 1
ATOM 2319 C CA . GLY B 2 104 ? 20.571 31.668 2.280 1.00 16.70 99 GLY L CA 1
ATOM 2320 C C . GLY B 2 104 ? 20.340 30.813 1.046 1.00 15.44 99 GLY L C 1
ATOM 2321 O O . GLY B 2 104 ? 21.293 30.479 0.337 1.00 13.11 99 GLY L O 1
ATOM 2322 N N . GLN B 2 105 ? 19.085 30.458 0.783 1.00 12.28 100 GLN L N 1
ATOM 2323 C CA . GLN B 2 105 ? 18.761 29.611 -0.363 1.00 11.58 100 GLN L CA 1
ATOM 2324 C C . GLN B 2 105 ? 19.097 30.305 -1.674 1.00 10.89 100 GLN L C 1
ATOM 2325 O O . GLN B 2 105 ? 19.488 29.662 -2.647 1.00 12.42 100 GLN L O 1
ATOM 2331 N N . GLY B 2 106 ? 18.943 31.623 -1.693 1.00 10.11 101 GLY L N 1
ATOM 2332 C CA . GLY B 2 106 ? 19.135 32.391 -2.907 1.00 10.35 101 GLY L CA 1
ATOM 2333 C C . GLY B 2 106 ? 17.809 32.768 -3.544 1.00 10.35 101 GLY L C 1
ATOM 2334 O O . GLY B 2 106 ? 16.928 31.927 -3.723 1.00 8.09 101 GLY L O 1
ATOM 2335 N N . THR B 2 107 ? 17.669 34.046 -3.876 1.00 11.69 102 THR L N 1
ATOM 2336 C CA . THR B 2 107 ? 16.470 34.550 -4.534 1.00 10.66 102 THR L CA 1
ATOM 2337 C C . THR B 2 107 ? 16.774 34.908 -5.980 1.00 14.33 102 THR L C 1
ATOM 2338 O O . THR B 2 107 ? 17.562 35.818 -6.245 1.00 15.51 102 THR L O 1
ATOM 2342 N N . LYS B 2 108 ? 16.162 34.190 -6.915 1.00 16.20 103 LYS L N 1
ATOM 2343 C CA . LYS B 2 108 ? 16.376 34.475 -8.326 1.00 16.95 103 LYS L CA 1
ATOM 2344 C C . LYS B 2 108 ? 15.473 35.603 -8.791 1.00 17.68 103 LYS L C 1
ATOM 2345 O O . LYS B 2 108 ? 14.251 35.463 -8.817 1.00 18.38 103 LYS L O 1
ATOM 2351 N N . VAL B 2 109 ? 16.084 36.725 -9.152 1.00 19.49 104 VAL L N 1
ATOM 2352 C CA . VAL B 2 109 ? 15.345 37.860 -9.683 1.00 20.63 104 VAL L CA 1
ATOM 2353 C C . VAL B 2 109 ? 15.297 37.789 -11.205 1.00 21.30 104 VAL L C 1
ATOM 2354 O O . VAL B 2 109 ? 16.335 37.710 -11.862 1.00 19.70 104 VAL L O 1
ATOM 2358 N N . GLU B 2 110 ? 14.088 37.805 -11.758 1.00 22.25 105 GLU L N 1
ATOM 2359 C CA . GLU B 2 110 ? 13.899 37.747 -13.202 1.00 24.30 105 GLU L CA 1
ATOM 2360 C C . GLU B 2 110 ? 13.081 38.938 -13.687 1.00 21.89 105 GLU L C 1
ATOM 2361 O O . GLU B 2 110 ? 12.606 39.741 -12.886 1.00 21.49 105 GLU L O 1
ATOM 2367 N N . ILE B 2 111 ? 12.918 39.048 -15.000 1.00 19.31 106 ILE L N 1
ATOM 2368 C CA . ILE B 2 111 ? 12.112 40.113 -15.578 1.00 18.24 106 ILE L CA 1
ATOM 2369 C C . ILE B 2 111 ? 10.659 39.683 -15.704 1.00 19.18 106 ILE L C 1
ATOM 2370 O O . ILE B 2 111 ? 10.342 38.727 -16.414 1.00 19.66 106 ILE L O 1
ATOM 2375 N N . LYS B 2 112 ? 9.778 40.388 -15.007 1.00 18.82 107 LYS L N 1
ATOM 2376 C CA . LYS B 2 112 ? 8.360 40.085 -15.070 1.00 19.84 107 LYS L CA 1
ATOM 2377 C C . LYS B 2 112 ? 7.764 40.626 -16.362 1.00 20.46 107 LYS L C 1
ATOM 2378 O O . LYS B 2 112 ? 8.035 41.761 -16.753 1.00 20.64 107 LYS L O 1
ATOM 2384 N N . ARG B 2 113 ? 6.963 39.798 -17.024 1.00 21.17 108 ARG L N 1
ATOM 2385 C CA . ARG B 2 113 ? 6.278 40.199 -18.246 1.00 21.90 108 ARG L CA 1
ATOM 2386 C C . ARG B 2 113 ? 4.902 39.552 -18.316 1.00 19.04 108 ARG L C 1
ATOM 2387 O O . ARG B 2 113 ? 4.566 38.705 -17.488 1.00 16.77 108 ARG L O 1
ATOM 2395 N N . THR B 2 114 ? 4.112 39.954 -19.308 1.00 19.47 109 THR L N 1
ATOM 2396 C CA . THR B 2 114 ? 2.774 39.405 -19.490 1.00 21.04 109 THR L CA 1
ATOM 2397 C C . THR B 2 114 ? 2.831 37.904 -19.760 1.00 20.83 109 THR L C 1
ATOM 2398 O O . THR B 2 114 ? 3.799 37.401 -20.332 1.00 20.04 109 THR L O 1
ATOM 2402 N N . VAL B 2 115 ? 1.789 37.197 -19.336 1.00 19.48 110 VAL L N 1
ATOM 2403 C CA . VAL B 2 115 ? 1.702 35.760 -19.540 1.00 17.41 110 VAL L CA 1
ATOM 2404 C C . VAL B 2 115 ? 1.696 35.428 -21.027 1.00 19.50 110 VAL L C 1
ATOM 2405 O O . VAL B 2 115 ? 0.939 36.008 -21.804 1.00 18.74 110 VAL L O 1
ATOM 2409 N N . ALA B 2 116 ? 2.561 34.499 -21.417 1.00 16.60 111 ALA L N 1
ATOM 2410 C CA . ALA B 2 116 ? 2.647 34.069 -22.805 1.00 15.98 111 ALA L CA 1
ATOM 2411 C C . ALA B 2 116 ? 2.530 32.555 -22.894 1.00 15.36 111 ALA L C 1
ATOM 2412 O O . ALA B 2 116 ? 3.273 31.828 -22.237 1.00 13.74 111 ALA L O 1
ATOM 2414 N N . ALA B 2 117 ? 1.584 32.086 -23.701 1.00 17.80 112 ALA L N 1
ATOM 2415 C CA . ALA B 2 117 ? 1.380 30.656 -23.889 1.00 19.64 112 ALA L CA 1
ATOM 2416 C C . ALA B 2 117 ? 2.490 30.063 -24.749 1.00 22.43 112 ALA L C 1
ATOM 2417 O O . ALA B 2 117 ? 2.964 30.700 -25.690 1.00 24.46 112 ALA L O 1
ATOM 2419 N N . PRO B 2 118 ? 2.912 28.834 -24.426 1.00 21.73 113 PRO L N 1
ATOM 2420 C CA . PRO B 2 118 ? 3.967 28.187 -25.206 1.00 20.85 113 PRO L CA 1
ATOM 2421 C C . PRO B 2 118 ? 3.481 27.723 -26.569 1.00 20.09 113 PRO L C 1
ATOM 2422 O O . PRO B 2 118 ? 2.327 27.321 -26.707 1.00 21.77 113 PRO L O 1
ATOM 2426 N N . SER B 2 119 ? 4.353 27.794 -27.567 1.00 18.17 114 SER L N 1
ATOM 2427 C CA . SER B 2 119 ? 4.108 27.114 -28.827 1.00 16.71 114 SER L CA 1
ATOM 2428 C C . SER B 2 119 ? 4.670 25.708 -28.691 1.00 16.81 114 SER L C 1
ATOM 2429 O O . SER B 2 119 ? 5.817 25.533 -28.277 1.00 18.21 114 SER L O 1
ATOM 2432 N N . VAL B 2 120 ? 3.863 24.706 -29.015 1.00 14.01 115 VAL L N 1
ATOM 2433 C CA . VAL B 2 120 ? 4.268 23.329 -28.774 1.00 14.59 115 VAL L CA 1
ATOM 2434 C C . VAL B 2 120 ? 4.527 22.568 -30.067 1.00 15.11 115 VAL L C 1
ATOM 2435 O O . VAL B 2 120 ? 3.742 22.632 -31.011 1.00 13.99 115 VAL L O 1
ATOM 2439 N N . PHE B 2 121 ? 5.647 21.852 -30.097 1.00 15.97 116 PHE L N 1
ATOM 2440 C CA . PHE B 2 121 ? 6.015 21.037 -31.244 1.00 14.85 116 PHE L CA 1
ATOM 2441 C C . PHE B 2 121 ? 6.426 19.648 -30.777 1.00 17.41 116 PHE L C 1
ATOM 2442 O O . PHE B 2 121 ? 7.064 19.503 -29.736 1.00 22.14 116 PHE L O 1
ATOM 2450 N N . ILE B 2 122 ? 6.059 18.628 -31.543 1.00 16.52 117 ILE L N 1
ATOM 2451 C CA . ILE B 2 122 ? 6.489 17.271 -31.238 1.00 13.26 117 ILE L CA 1
ATOM 2452 C C . ILE B 2 122 ? 7.367 16.742 -32.374 1.00 13.11 117 ILE L C 1
ATOM 2453 O O . ILE B 2 122 ? 7.161 17.073 -33.544 1.00 11.90 117 ILE L O 1
ATOM 2458 N N . PHE B 2 123 ? 8.369 15.945 -32.016 1.00 12.67 118 PHE L N 1
ATOM 2459 C CA . PHE B 2 123 ? 9.322 15.423 -32.986 1.00 10.43 118 PHE L CA 1
ATOM 2460 C C . PHE B 2 123 ? 9.511 13.921 -32.825 1.00 10.54 118 PHE L C 1
ATOM 2461 O O . PHE B 2 123 ? 9.957 13.455 -31.776 1.00 9.20 118 PHE L O 1
ATOM 2469 N N . PRO B 2 124 ? 9.174 13.153 -33.869 1.00 14.03 119 PRO L N 1
ATOM 2470 C CA . PRO B 2 124 ? 9.425 11.708 -33.860 1.00 16.60 119 PRO L CA 1
ATOM 2471 C C . PRO B 2 124 ? 10.914 11.395 -33.974 1.00 17.74 119 PRO L C 1
ATOM 2472 O O . PRO B 2 124 ? 11.670 12.228 -34.471 1.00 19.40 119 PRO L O 1
ATOM 2476 N N . PRO B 2 125 ? 11.335 10.209 -33.510 1.00 18.40 120 PRO L N 1
ATOM 2477 C CA . PRO B 2 125 ? 12.741 9.816 -33.651 1.00 20.00 120 PRO L CA 1
ATOM 2478 C C . PRO B 2 125 ? 13.145 9.685 -35.114 1.00 19.15 120 PRO L C 1
ATOM 2479 O O . PRO B 2 125 ? 12.356 9.204 -35.925 1.00 19.37 120 PRO L O 1
ATOM 2483 N N . SER B 2 126 ? 14.355 10.121 -35.443 1.00 18.37 121 SER L N 1
ATOM 2484 C CA . SER B 2 126 ? 14.861 10.012 -36.806 1.00 20.47 121 SER L CA 1
ATOM 2485 C C . SER B 2 126 ? 14.987 8.548 -37.216 1.00 20.69 121 SER L C 1
ATOM 2486 O O . SER B 2 126 ? 15.106 7.669 -36.363 1.00 17.73 121 SER L O 1
ATOM 2489 N N . ASP B 2 127 ? 14.958 8.287 -38.519 1.00 23.33 122 ASP L N 1
ATOM 2490 C CA . ASP B 2 127 ? 15.137 6.927 -39.011 1.00 27.38 122 ASP L CA 1
ATOM 2491 C C . ASP B 2 127 ? 16.580 6.479 -38.794 1.00 30.33 122 ASP L C 1
ATOM 2492 O O . ASP B 2 127 ? 16.856 5.284 -38.683 1.00 30.20 122 ASP L O 1
ATOM 2497 N N . GLU B 2 128 ? 17.494 7.443 -38.724 1.00 32.04 123 GLU L N 1
ATOM 2498 C CA . GLU B 2 128 ? 18.880 7.154 -38.377 1.00 33.95 123 GLU L CA 1
ATOM 2499 C C . GLU B 2 128 ? 18.962 6.570 -36.973 1.00 30.41 123 GLU L C 1
ATOM 2500 O O . GLU B 2 128 ? 19.541 5.505 -36.765 1.00 31.58 123 GLU L O 1
ATOM 2506 N N . GLN B 2 129 ? 18.371 7.273 -36.012 1.00 27.15 124 GLN L N 1
ATOM 2507 C CA . GLN B 2 129 ? 18.415 6.853 -34.617 1.00 26.04 124 GLN L CA 1
ATOM 2508 C C . GLN B 2 129 ? 17.743 5.499 -34.416 1.00 28.48 124 GLN L C 1
ATOM 2509 O O . GLN B 2 129 ? 18.275 4.629 -33.722 1.00 28.38 124 GLN L O 1
ATOM 2515 N N . LEU B 2 130 ? 16.573 5.331 -35.025 1.00 28.95 125 LEU L N 1
ATOM 2516 C CA . LEU B 2 130 ? 15.827 4.078 -34.951 1.00 28.64 125 LEU L CA 1
ATOM 2517 C C . LEU B 2 130 ? 16.669 2.907 -35.437 1.00 31.56 125 LEU L C 1
ATOM 2518 O O . LEU B 2 130 ? 16.586 1.802 -34.905 1.00 31.99 125 LEU L O 1
ATOM 2523 N N . LYS B 2 131 ? 17.483 3.167 -36.453 1.00 34.09 126 LYS L N 1
ATOM 2524 C CA . LYS B 2 131 ? 18.354 2.155 -37.029 1.00 34.31 126 LYS L CA 1
ATOM 2525 C C . LYS B 2 131 ? 19.382 1.680 -36.003 1.00 34.82 126 LYS L C 1
ATOM 2526 O O . LYS B 2 131 ? 19.657 0.485 -35.896 1.00 35.80 126 LYS L O 1
ATOM 2532 N N . SER B 2 132 ? 19.928 2.621 -35.235 1.00 33.37 127 SER L N 1
ATOM 2533 C CA . SER B 2 132 ? 20.977 2.311 -34.266 1.00 31.39 127 SER L CA 1
ATOM 2534 C C . SER B 2 132 ? 20.441 1.602 -33.020 1.00 29.49 127 SER L C 1
ATOM 2535 O O . SER B 2 132 ? 21.215 1.201 -32.153 1.00 30.61 127 SER L O 1
ATOM 2538 N N . GLY B 2 133 ? 19.120 1.461 -32.929 1.00 26.91 128 GLY L N 1
ATOM 2539 C CA . GLY B 2 133 ? 18.511 0.674 -31.869 1.00 26.28 128 GLY L CA 1
ATOM 2540 C C . GLY B 2 133 ? 17.853 1.452 -30.742 1.00 27.02 128 GLY L C 1
ATOM 2541 O O . GLY B 2 133 ? 17.423 0.867 -29.747 1.00 24.85 128 GLY L O 1
ATOM 2542 N N . THR B 2 134 ? 17.765 2.770 -30.890 1.00 28.98 129 THR L N 1
ATOM 2543 C CA . THR B 2 134 ? 17.174 3.606 -29.850 1.00 26.56 129 THR L CA 1
ATOM 2544 C C . THR B 2 134 ? 16.176 4.602 -30.438 1.00 23.26 129 THR L C 1
ATOM 2545 O O . THR B 2 134 ? 16.305 5.020 -31.589 1.00 20.42 129 THR L O 1
ATOM 2549 N N . ALA B 2 135 ? 15.172 4.965 -29.646 1.00 22.57 130 ALA L N 1
ATOM 2550 C CA . ALA B 2 135 ? 14.180 5.946 -30.064 1.00 20.80 130 ALA L CA 1
ATOM 2551 C C . ALA B 2 135 ? 14.079 7.083 -29.057 1.00 20.17 130 ALA L C 1
ATOM 2552 O O . ALA B 2 135 ? 13.891 6.851 -27.862 1.00 18.23 130 ALA L O 1
ATOM 2554 N N . SER B 2 136 ? 14.213 8.311 -29.547 1.00 19.73 131 SER L N 1
ATOM 2555 C CA . SER B 2 136 ? 14.011 9.490 -28.717 1.00 17.85 131 SER L CA 1
ATOM 2556 C C . SER B 2 136 ? 12.872 10.329 -29.270 1.00 16.60 131 SER L C 1
ATOM 2557 O O . SER B 2 136 ? 12.881 10.698 -30.445 1.00 17.34 131 SER L O 1
ATOM 2560 N N . VAL B 2 137 ? 11.892 10.622 -28.423 1.00 14.07 132 VAL L N 1
ATOM 2561 C CA . VAL B 2 137 ? 10.783 11.487 -28.806 1.00 11.77 132 VAL L CA 1
ATOM 2562 C C . VAL B 2 137 ? 10.893 12.813 -28.057 1.00 12.18 132 VAL L C 1
ATOM 2563 O O . VAL B 2 137 ? 10.898 12.843 -26.824 1.00 14.02 132 VAL L O 1
ATOM 2567 N N . VAL B 2 138 ? 10.984 13.906 -28.809 1.00 10.03 133 VAL L N 1
ATOM 2568 C CA . VAL B 2 138 ? 11.215 15.229 -28.233 1.00 8.75 133 VAL L CA 1
ATOM 2569 C C . VAL B 2 138 ? 9.977 16.119 -28.330 1.00 12.31 133 VAL L C 1
ATOM 2570 O O . VAL B 2 138 ? 9.307 16.153 -29.361 1.00 14.79 133 VAL L O 1
ATOM 2574 N N . CYS B 2 139 ? 9.674 16.835 -27.251 1.00 11.42 134 CYS L N 1
ATOM 2575 C CA . CYS B 2 139 ? 8.591 17.812 -27.261 1.00 9.59 134 CYS L CA 1
ATOM 2576 C C . CYS B 2 139 ? 9.125 19.194 -26.884 1.00 10.71 134 CYS L C 1
ATOM 2577 O O . CYS B 2 139 ? 9.742 19.359 -25.835 1.00 11.17 134 CYS L O 1
ATOM 2580 N N . LEU B 2 140 ? 8.884 20.183 -27.741 1.00 10.36 135 LEU L N 1
ATOM 2581 C CA . LEU B 2 140 ? 9.383 21.537 -27.513 1.00 8.91 135 LEU L CA 1
ATOM 2582 C C . LEU B 2 140 ? 8.280 22.521 -27.112 1.00 13.21 135 LEU L C 1
ATOM 2583 O O . LEU B 2 140 ? 7.249 22.625 -27.777 1.00 14.79 135 LEU L O 1
ATOM 2588 N N . LEU B 2 141 ? 8.514 23.234 -26.015 1.00 12.82 136 LEU L N 1
ATOM 2589 C CA . LEU B 2 141 ? 7.630 24.302 -25.557 1.00 13.94 136 LEU L CA 1
ATOM 2590 C C . LEU B 2 141 ? 8.338 25.631 -25.767 1.00 17.20 136 LEU L C 1
ATOM 2591 O O . LEU B 2 141 ? 9.274 25.956 -25.040 1.00 19.01 136 LEU L O 1
ATOM 2596 N N . ASN B 2 142 ? 7.896 26.406 -26.750 1.00 17.30 137 ASN L N 1
ATOM 2597 C CA . ASN B 2 142 ? 8.664 27.572 -27.171 1.00 19.58 137 ASN L CA 1
ATOM 2598 C C . ASN B 2 142 ? 8.098 28.910 -26.702 1.00 22.05 137 ASN L C 1
ATOM 2599 O O . ASN B 2 142 ? 6.902 29.173 -26.838 1.00 22.70 137 ASN L O 1
ATOM 2604 N N . ASN B 2 143 ? 8.980 29.743 -26.149 1.00 23.44 138 ASN L N 1
ATOM 2605 C CA . ASN B 2 143 ? 8.673 31.128 -25.777 1.00 23.76 138 ASN L CA 1
ATOM 2606 C C . ASN B 2 143 ? 7.421 31.313 -24.922 1.00 23.38 138 ASN L C 1
ATOM 2607 O O . ASN B 2 143 ? 6.408 31.831 -25.393 1.00 23.32 138 ASN L O 1
ATOM 2612 N N . PHE B 2 144 ? 7.497 30.902 -23.660 1.00 21.32 139 PHE L N 1
ATOM 2613 C CA . PHE B 2 144 ? 6.366 31.060 -22.752 1.00 17.59 139 PHE L CA 1
ATOM 2614 C C . PHE B 2 144 ? 6.759 31.789 -21.469 1.00 16.04 139 PHE L C 1
ATOM 2615 O O . PHE B 2 144 ? 7.938 31.871 -21.116 1.00 15.23 139 PHE L O 1
ATOM 2623 N N . TYR B 2 145 ? 5.755 32.329 -20.786 1.00 15.96 140 TYR L N 1
ATOM 2624 C CA . TYR B 2 145 ? 5.943 32.949 -19.481 1.00 14.82 140 TYR L CA 1
ATOM 2625 C C . TYR B 2 145 ? 4.661 32.805 -18.665 1.00 15.08 140 TYR L C 1
ATOM 2626 O O . TYR B 2 145 ? 3.568 33.015 -19.191 1.00 15.67 140 TYR L O 1
ATOM 2635 N N . PRO B 2 146 ? 4.786 32.448 -17.373 1.00 14.40 141 PRO L N 1
ATOM 2636 C CA . PRO B 2 146 ? 6.027 32.210 -16.628 1.00 12.17 141 PRO L CA 1
ATOM 2637 C C . PRO B 2 146 ? 6.637 30.828 -16.866 1.00 11.44 141 PRO L C 1
ATOM 2638 O O . PRO B 2 146 ? 6.192 30.097 -17.749 1.00 10.40 141 PRO L O 1
ATOM 2642 N N . ARG B 2 147 ? 7.648 30.486 -16.073 1.00 13.19 142 ARG L N 1
ATOM 2643 C CA . ARG B 2 147 ? 8.410 29.256 -16.261 1.00 15.94 142 ARG L CA 1
ATOM 2644 C C . ARG B 2 147 ? 7.596 28.008 -15.947 1.00 16.73 142 ARG L C 1
ATOM 2645 O O . ARG B 2 147 ? 7.796 26.959 -16.560 1.00 18.76 142 ARG L O 1
ATOM 2653 N N . GLU B 2 148 ? 6.688 28.128 -14.983 1.00 14.32 143 GLU L N 1
ATOM 2654 C CA . GLU B 2 148 ? 5.848 27.011 -14.557 1.00 13.60 143 GLU L CA 1
ATOM 2655 C C . GLU B 2 148 ? 5.145 26.337 -15.731 1.00 12.93 143 GLU L C 1
ATOM 2656 O O . GLU B 2 148 ? 4.411 26.982 -16.480 1.00 11.99 143 GLU L O 1
ATOM 2662 N N . ALA B 2 149 ? 5.378 25.037 -15.889 1.00 13.84 144 ALA L N 1
ATOM 2663 C CA . ALA B 2 149 ? 4.739 24.268 -16.952 1.00 15.79 144 ALA L CA 1
ATOM 2664 C C . ALA B 2 149 ? 4.794 22.773 -16.659 1.00 16.11 144 ALA L C 1
ATOM 2665 O O . ALA B 2 149 ? 5.765 22.282 -16.085 1.00 18.78 144 ALA L O 1
ATOM 2667 N N . LYS B 2 150 ? 3.749 22.054 -17.053 1.00 14.49 145 LYS L N 1
ATOM 2668 C CA . LYS B 2 150 ? 3.721 20.606 -16.893 1.00 17.64 145 LYS L CA 1
ATOM 2669 C C . LYS B 2 150 ? 3.648 19.911 -18.246 1.00 18.47 145 LYS L C 1
ATOM 2670 O O . LYS B 2 150 ? 2.844 20.284 -19.101 1.00 20.32 145 LYS L O 1
ATOM 2676 N N . VAL B 2 151 ? 4.491 18.900 -18.435 1.00 17.62 146 VAL L N 1
ATOM 2677 C CA . VAL B 2 151 ? 4.482 18.112 -19.662 1.00 18.60 146 VAL L CA 1
ATOM 2678 C C . VAL B 2 151 ? 4.263 16.636 -19.352 1.00 20.35 146 VAL L C 1
ATOM 2679 O O . VAL B 2 151 ? 4.985 16.048 -18.546 1.00 19.70 146 VAL L O 1
ATOM 2683 N N . GLN B 2 152 ? 3.261 16.043 -19.990 1.00 22.06 147 GLN L N 1
ATOM 2684 C CA . GLN B 2 152 ? 2.955 14.634 -19.780 1.00 21.63 147 GLN L CA 1
ATOM 2685 C C . GLN B 2 152 ? 3.042 13.860 -21.089 1.00 15.87 147 GLN L C 1
ATOM 2686 O O . GLN B 2 152 ? 2.566 14.321 -22.125 1.00 12.31 147 GLN L O 1
ATOM 2692 N N . TRP B 2 153 ? 3.660 12.685 -21.034 1.00 15.60 148 TRP L N 1
ATOM 2693 C CA . TRP B 2 153 ? 3.795 11.838 -22.212 1.00 16.90 148 TRP L CA 1
ATOM 2694 C C . TRP B 2 153 ? 2.746 10.734 -22.217 1.00 18.73 148 TRP L C 1
ATOM 2695 O O . TRP B 2 153 ? 2.488 10.099 -21.194 1.00 19.15 148 TRP L O 1
ATOM 2706 N N . LYS B 2 154 ? 2.145 10.510 -23.379 1.00 18.51 149 LYS L N 1
ATOM 2707 C CA . LYS B 2 154 ? 1.141 9.469 -23.523 1.00 21.00 149 LYS L CA 1
ATOM 2708 C C . LYS B 2 154 ? 1.452 8.579 -24.719 1.00 20.83 149 LYS L C 1
ATOM 2709 O O . LYS B 2 154 ? 1.492 9.039 -25.859 1.00 21.86 149 LYS L O 1
ATOM 2715 N N . VAL B 2 155 ? 1.688 7.301 -24.445 1.00 19.62 150 VAL L N 1
ATOM 2716 C CA . VAL B 2 155 ? 1.927 6.325 -25.496 1.00 19.32 150 VAL L CA 1
ATOM 2717 C C . VAL B 2 155 ? 0.735 5.385 -25.592 1.00 21.27 150 VAL L C 1
ATOM 2718 O O . VAL B 2 155 ? 0.517 4.565 -24.699 1.00 21.48 150 VAL L O 1
ATOM 2722 N N . ASP B 2 156 ? -0.029 5.513 -26.676 1.00 25.08 151 ASP L N 1
ATOM 2723 C CA . ASP B 2 156 ? -1.281 4.777 -26.854 1.00 28.77 151 ASP L CA 1
ATOM 2724 C C . ASP B 2 156 ? -2.226 5.009 -25.677 1.00 28.98 151 ASP L C 1
ATOM 2725 O O . ASP B 2 156 ? -2.691 4.055 -25.052 1.00 28.81 151 ASP L O 1
ATOM 2730 N N . ASN B 2 157 ? -2.481 6.283 -25.376 1.00 28.58 152 ASN L N 1
ATOM 2731 C CA . ASN B 2 157 ? -3.385 6.700 -24.297 1.00 29.02 152 ASN L CA 1
ATOM 2732 C C . ASN B 2 157 ? -2.917 6.327 -22.891 1.00 26.99 152 ASN L C 1
ATOM 2733 O O . ASN B 2 157 ? -3.602 6.616 -21.912 1.00 28.69 152 ASN L O 1
ATOM 2738 N N . ALA B 2 158 ? -1.758 5.690 -22.786 1.00 23.45 153 ALA L N 1
ATOM 2739 C CA . ALA B 2 158 ? -1.225 5.321 -21.482 1.00 22.25 153 ALA L CA 1
ATOM 2740 C C . ALA B 2 158 ? -0.264 6.389 -20.971 1.00 21.59 153 ALA L C 1
ATOM 2741 O O . ALA B 2 158 ? 0.679 6.775 -21.663 1.00 22.42 153 ALA L O 1
ATOM 2743 N N . LEU B 2 159 ? -0.513 6.867 -19.757 1.00 19.68 154 LEU L N 1
ATOM 2744 C CA . LEU B 2 159 ? 0.324 7.895 -19.153 1.00 19.12 154 LEU L CA 1
ATOM 2745 C C . LEU B 2 159 ? 1.723 7.359 -18.853 1.00 19.75 154 LEU L C 1
ATOM 2746 O O . LEU B 2 159 ? 1.872 6.311 -18.225 1.00 19.91 154 LEU L O 1
ATOM 2751 N N . GLN B 2 160 ? 2.742 8.083 -19.309 1.00 19.00 155 GLN L N 1
ATOM 2752 C CA . GLN B 2 160 ? 4.129 7.672 -19.111 1.00 19.32 155 GLN L CA 1
ATOM 2753 C C . GLN B 2 160 ? 4.737 8.301 -17.865 1.00 20.70 155 GLN L C 1
ATOM 2754 O O . GLN B 2 160 ? 4.341 9.388 -17.448 1.00 22.20 155 GLN L O 1
ATOM 2760 N N . SER B 2 161 ? 5.708 7.609 -17.277 1.00 19.72 156 SER L N 1
ATOM 2761 C CA . SER B 2 161 ? 6.440 8.134 -16.133 1.00 18.05 156 SER L CA 1
ATOM 2762 C C . SER B 2 161 ? 7.821 7.494 -16.041 1.00 17.78 156 SER L C 1
ATOM 2763 O O . SER B 2 161 ? 8.002 6.331 -16.404 1.00 17.87 156 SER L O 1
ATOM 2766 N N . GLY B 2 162 ? 8.793 8.269 -15.571 1.00 15.55 157 GLY L N 1
ATOM 2767 C CA . GLY B 2 162 ? 10.123 7.758 -15.300 1.00 14.49 157 GLY L CA 1
ATOM 2768 C C . GLY B 2 162 ? 11.019 7.561 -16.507 1.00 17.18 157 GLY L C 1
ATOM 2769 O O . GLY B 2 162 ? 12.186 7.199 -16.356 1.00 18.73 157 GLY L O 1
ATOM 2770 N N . ASN B 2 163 ? 10.492 7.798 -17.705 1.00 18.29 158 ASN L N 1
ATOM 2771 C CA . ASN B 2 163 ? 11.282 7.607 -18.918 1.00 19.59 158 ASN L CA 1
ATOM 2772 C C . ASN B 2 163 ? 11.436 8.876 -19.752 1.00 18.76 158 ASN L C 1
ATOM 2773 O O . ASN B 2 163 ? 11.629 8.810 -20.967 1.00 18.99 158 ASN L O 1
ATOM 2778 N N . SER B 2 164 ? 11.363 10.028 -19.094 1.00 18.01 159 SER L N 1
ATOM 2779 C CA . SER B 2 164 ? 11.539 11.306 -19.774 1.00 16.29 159 SER L CA 1
ATOM 2780 C C . SER B 2 164 ? 12.381 12.264 -18.939 1.00 15.17 159 SER L C 1
ATOM 2781 O O . SER B 2 164 ? 12.455 12.137 -17.718 1.00 12.48 159 SER L O 1
ATOM 2784 N N . GLN B 2 165 ? 13.024 13.215 -19.608 1.00 15.83 160 GLN L N 1
ATOM 2785 C CA . GLN B 2 165 ? 13.816 14.235 -18.930 1.00 15.71 160 GLN L CA 1
ATOM 2786 C C . GLN B 2 165 ? 13.531 15.600 -19.546 1.00 16.56 160 GLN L C 1
ATOM 2787 O O . GLN B 2 165 ? 13.264 15.702 -20.743 1.00 15.26 160 GLN L O 1
ATOM 2793 N N . GLU B 2 166 ? 13.583 16.645 -18.726 1.00 18.20 161 GLU L N 1
ATOM 2794 C CA . GLU B 2 166 ? 13.305 17.996 -19.200 1.00 19.70 161 GLU L CA 1
ATOM 2795 C C . GLU B 2 166 ? 14.551 18.872 -19.216 1.00 19.29 161 GLU L C 1
ATOM 2796 O O . GLU B 2 166 ? 15.584 18.513 -18.654 1.00 20.93 161 GLU L O 1
ATOM 2802 N N . SER B 2 167 ? 14.438 20.027 -19.863 1.00 16.57 162 SER L N 1
ATOM 2803 C CA . SER B 2 167 ? 15.539 20.977 -19.959 1.00 16.41 162 SER L CA 1
ATOM 2804 C C . SER B 2 167 ? 15.001 22.362 -20.305 1.00 16.77 162 SER L C 1
ATOM 2805 O O . SER B 2 167 ? 14.258 22.523 -21.273 1.00 19.84 162 SER L O 1
ATOM 2808 N N . VAL B 2 168 ? 15.373 23.360 -19.510 1.00 15.98 163 VAL L N 1
ATOM 2809 C CA . VAL B 2 168 ? 14.831 24.705 -19.675 1.00 14.97 163 VAL L CA 1
ATOM 2810 C C . VAL B 2 168 ? 15.928 25.714 -19.983 1.00 17.54 163 VAL L C 1
ATOM 2811 O O . VAL B 2 168 ? 17.030 25.633 -19.439 1.00 18.55 163 VAL L O 1
ATOM 2815 N N . THR B 2 169 ? 15.623 26.661 -20.865 1.00 17.12 164 THR L N 1
ATOM 2816 C CA . THR B 2 169 ? 16.535 27.759 -21.151 1.00 16.50 164 THR L CA 1
ATOM 2817 C C . THR B 2 169 ? 16.400 28.838 -20.091 1.00 18.77 164 THR L C 1
ATOM 2818 O O . THR B 2 169 ? 15.381 28.917 -19.404 1.00 20.92 164 THR L O 1
ATOM 2822 N N . GLU B 2 170 ? 17.433 29.663 -19.954 1.00 19.39 165 GLU L N 1
ATOM 2823 C CA . GLU B 2 170 ? 17.360 30.827 -19.081 1.00 21.11 165 GLU L CA 1
ATOM 2824 C C . GLU B 2 170 ? 16.546 31.910 -19.771 1.00 17.92 165 GLU L C 1
ATOM 2825 O O . GLU B 2 170 ? 16.439 31.916 -20.996 1.00 19.33 165 GLU L O 1
ATOM 2831 N N . GLN B 2 171 ? 15.973 32.818 -18.987 1.00 18.24 166 GLN L N 1
ATOM 2832 C CA . GLN B 2 171 ? 15.083 33.845 -19.525 1.00 19.20 166 GLN L CA 1
ATOM 2833 C C . GLN B 2 171 ? 15.751 34.663 -20.628 1.00 20.67 166 GLN L C 1
ATOM 2834 O O . GLN B 2 171 ? 16.794 35.275 -20.415 1.00 22.92 166 GLN L O 1
ATOM 2840 N N . ASP B 2 172 ? 15.137 34.656 -21.807 1.00 22.44 167 ASP L N 1
ATOM 2841 C CA . ASP B 2 172 ? 15.655 35.372 -22.967 1.00 25.46 167 ASP L CA 1
ATOM 2842 C C . ASP B 2 172 ? 15.772 36.869 -22.692 1.00 27.22 167 ASP L C 1
ATOM 2843 O O . ASP B 2 172 ? 14.911 37.458 -22.042 1.00 27.45 167 ASP L O 1
ATOM 2848 N N . SER B 2 173 ? 16.843 37.477 -23.189 1.00 28.73 168 SER L N 1
ATOM 2849 C CA . SER B 2 173 ? 17.131 38.880 -22.910 1.00 28.59 168 SER L CA 1
ATOM 2850 C C . SER B 2 173 ? 16.198 39.833 -23.654 1.00 28.81 168 SER L C 1
ATOM 2851 O O . SER B 2 173 ? 15.963 40.953 -23.204 1.00 28.78 168 SER L O 1
ATOM 2854 N N . LYS B 2 174 ? 15.666 39.385 -24.787 1.00 31.23 169 LYS L N 1
ATOM 2855 C CA . LYS B 2 174 ? 14.812 40.232 -25.619 1.00 33.14 169 LYS L CA 1
ATOM 2856 C C . LYS B 2 174 ? 13.332 40.170 -25.228 1.00 29.85 169 LYS L C 1
ATOM 2857 O O . LYS B 2 174 ? 12.740 41.186 -24.863 1.00 27.19 169 LYS L O 1
ATOM 2863 N N . ASP B 2 175 ? 12.739 38.981 -25.306 1.00 27.14 170 ASP L N 1
ATOM 2864 C CA . ASP B 2 175 ? 11.300 38.836 -25.092 1.00 23.78 170 ASP L CA 1
ATOM 2865 C C . ASP B 2 175 ? 10.937 38.369 -23.677 1.00 19.96 170 ASP L C 1
ATOM 2866 O O . ASP B 2 175 ? 9.755 38.229 -23.348 1.00 15.99 170 ASP L O 1
ATOM 2871 N N . SER B 2 176 ? 11.958 38.128 -22.856 1.00 17.28 171 SER L N 1
ATOM 2872 C CA . SER B 2 176 ? 11.785 37.697 -21.466 1.00 16.48 171 SER L CA 1
ATOM 2873 C C . SER B 2 176 ? 11.014 36.382 -21.321 1.00 15.77 171 SER L C 1
ATOM 2874 O O . SER B 2 176 ? 10.344 36.166 -20.311 1.00 16.61 171 SER L O 1
ATOM 2877 N N . THR B 2 177 ? 11.111 35.502 -22.315 1.00 14.39 172 THR L N 1
ATOM 2878 C CA . THR B 2 177 ? 10.398 34.227 -22.259 1.00 13.81 172 THR L CA 1
ATOM 2879 C C . THR B 2 177 ? 11.337 33.051 -22.033 1.00 15.04 172 THR L C 1
ATOM 2880 O O . THR B 2 177 ? 12.546 33.160 -22.220 1.00 19.55 172 THR L O 1
ATOM 2884 N N . TYR B 2 178 ? 10.761 31.923 -21.634 1.00 13.28 173 TYR L N 1
ATOM 2885 C CA . TYR B 2 178 ? 11.507 30.685 -21.467 1.00 12.01 173 TYR L CA 1
ATOM 2886 C C . TYR B 2 178 ? 11.166 29.699 -22.576 1.00 14.26 173 TYR L C 1
ATOM 2887 O O . TYR B 2 178 ? 10.159 29.850 -23.264 1.00 17.30 173 TYR L O 1
ATOM 2896 N N . SER B 2 179 ? 12.010 28.689 -22.746 1.00 13.28 174 SER L N 1
ATOM 2897 C CA . SER B 2 179 ? 11.697 27.578 -23.633 1.00 12.92 174 SER L CA 1
ATOM 2898 C C . SER B 2 179 ? 12.123 26.270 -22.981 1.00 15.82 174 SER L C 1
ATOM 2899 O O . SER B 2 179 ? 13.116 26.219 -22.258 1.00 18.78 174 SER L O 1
ATOM 2902 N N . LEU B 2 180 ? 11.356 25.217 -23.235 1.00 15.99 175 LEU L N 1
ATOM 2903 C CA . LEU B 2 180 ? 11.527 23.959 -22.526 1.00 13.31 175 LEU L CA 1
ATOM 2904 C C . LEU B 2 180 ? 11.456 22.789 -23.494 1.00 14.88 175 LEU L C 1
ATOM 2905 O O . LEU B 2 180 ? 10.699 22.818 -24.461 1.00 18.26 175 LEU L O 1
ATOM 2910 N N . SER B 2 181 ? 12.255 21.762 -23.233 1.00 13.90 176 SER L N 1
ATOM 2911 C CA . SER B 2 181 ? 12.227 20.550 -24.040 1.00 14.41 176 SER L CA 1
ATOM 2912 C C . SER B 2 181 ? 12.045 19.327 -23.156 1.00 15.81 176 SER L C 1
ATOM 2913 O O . SER B 2 181 ? 12.701 19.194 -22.125 1.00 17.81 176 SER L O 1
ATOM 2916 N N . SER B 2 182 ? 11.147 18.439 -23.564 1.00 15.25 177 SER L N 1
ATOM 2917 C CA . SER B 2 182 ? 10.933 17.183 -22.862 1.00 13.41 177 SER L CA 1
ATOM 2918 C C . SER B 2 182 ? 11.283 16.022 -23.790 1.00 15.95 177 SER L C 1
ATOM 2919 O O . SER B 2 182 ? 10.717 15.897 -24.878 1.00 17.28 177 SER L O 1
ATOM 2922 N N . THR B 2 183 ? 12.228 15.186 -23.367 1.00 16.03 178 THR L N 1
ATOM 2923 C CA . THR B 2 183 ? 12.690 14.077 -24.194 1.00 15.21 178 THR L CA 1
ATOM 2924 C C . THR B 2 183 ? 12.271 12.721 -23.633 1.00 16.17 178 THR L C 1
ATOM 2925 O O . THR B 2 183 ? 12.717 12.313 -22.561 1.00 15.77 178 THR L O 1
ATOM 2929 N N . LEU B 2 184 ? 11.412 12.030 -24.374 1.00 17.55 179 LEU L N 1
ATOM 2930 C CA . LEU B 2 184 ? 10.986 10.681 -24.025 1.00 16.97 179 LEU L CA 1
ATOM 2931 C C . LEU B 2 184 ? 11.888 9.644 -24.695 1.00 17.44 179 LEU L C 1
ATOM 2932 O O . LEU B 2 184 ? 12.031 9.635 -25.919 1.00 18.14 179 LEU L O 1
ATOM 2937 N N . THR B 2 185 ? 12.495 8.772 -23.896 1.00 16.41 180 THR L N 1
ATOM 2938 C CA . THR B 2 185 ? 13.423 7.780 -24.432 1.00 18.23 180 THR L CA 1
ATOM 2939 C C . THR B 2 185 ? 12.909 6.354 -24.246 1.00 20.17 180 THR L C 1
ATOM 2940 O O . THR B 2 185 ? 12.545 5.955 -23.140 1.00 20.89 180 THR L O 1
ATOM 2944 N N . LEU B 2 186 ? 12.880 5.595 -25.338 1.00 21.35 181 LEU L N 1
ATOM 2945 C CA . LEU B 2 186 ? 12.450 4.201 -25.302 1.00 23.52 181 LEU L CA 1
ATOM 2946 C C . LEU B 2 186 ? 13.385 3.329 -26.125 1.00 25.09 181 LEU L C 1
ATOM 2947 O O . LEU B 2 186 ? 14.108 3.823 -26.993 1.00 25.85 181 LEU L O 1
ATOM 2952 N N . SER B 2 187 ? 13.363 2.027 -25.857 1.00 24.37 182 SER L N 1
ATOM 2953 C CA . SER B 2 187 ? 14.079 1.077 -26.696 1.00 24.10 182 SER L CA 1
ATOM 2954 C C . SER B 2 187 ? 13.372 0.982 -28.039 1.00 23.85 182 SER L C 1
ATOM 2955 O O . SER B 2 187 ? 12.176 1.265 -28.134 1.00 22.27 182 SER L O 1
ATOM 2958 N N . LYS B 2 188 ? 14.110 0.586 -29.072 1.00 23.36 183 LYS L N 1
ATOM 2959 C CA . LYS B 2 188 ? 13.542 0.444 -30.408 1.00 23.73 183 LYS L CA 1
ATOM 2960 C C . LYS B 2 188 ? 12.372 -0.539 -30.420 1.00 24.34 183 LYS L C 1
ATOM 2961 O O . LYS B 2 188 ? 11.368 -0.316 -31.096 1.00 24.28 183 LYS L O 1
ATOM 2967 N N . ALA B 2 189 ? 12.506 -1.622 -29.661 1.00 24.63 184 ALA L N 1
ATOM 2968 C CA . ALA B 2 189 ? 11.463 -2.637 -29.589 1.00 25.96 184 ALA L CA 1
ATOM 2969 C C . ALA B 2 189 ? 10.175 -2.072 -28.989 1.00 29.98 184 ALA L C 1
ATOM 2970 O O . ALA B 2 189 ? 9.092 -2.257 -29.547 1.00 32.71 184 ALA L O 1
ATOM 2972 N N . ASP B 2 190 ? 10.296 -1.381 -27.858 1.00 28.69 185 ASP L N 1
ATOM 2973 C CA . ASP B 2 190 ? 9.140 -0.772 -27.209 1.00 26.96 185 ASP L CA 1
ATOM 2974 C C . ASP B 2 190 ? 8.485 0.270 -28.107 1.00 25.75 185 ASP L C 1
ATOM 2975 O O . ASP B 2 190 ? 7.260 0.378 -28.153 1.00 28.63 185 ASP L O 1
ATOM 2980 N N . TYR B 2 191 ? 9.303 1.032 -28.825 1.00 22.66 186 TYR L N 1
ATOM 2981 C CA . TYR B 2 191 ? 8.786 2.093 -29.680 1.00 22.70 186 TYR L CA 1
ATOM 2982 C C . TYR B 2 191 ? 7.927 1.544 -30.818 1.00 28.23 186 TYR L C 1
ATOM 2983 O O . TYR B 2 191 ? 6.988 2.200 -31.271 1.00 29.93 186 TYR L O 1
ATOM 2992 N N . GLU B 2 192 ? 8.242 0.335 -31.267 1.00 31.08 187 GLU L N 1
ATOM 2993 C CA . GLU B 2 192 ? 7.574 -0.240 -32.428 1.00 34.66 187 GLU L CA 1
ATOM 2994 C C . GLU B 2 192 ? 6.308 -1.014 -32.076 1.00 36.45 187 GLU L C 1
ATOM 2995 O O . GLU B 2 192 ? 5.466 -1.252 -32.941 1.00 38.90 187 GLU L O 1
ATOM 3001 N N . LYS B 2 193 ? 6.167 -1.407 -30.814 1.00 35.28 188 LYS L N 1
ATOM 3002 C CA . LYS B 2 193 ? 4.967 -2.125 -30.394 1.00 34.28 188 LYS L CA 1
ATOM 3003 C C . LYS B 2 193 ? 3.895 -1.151 -29.912 1.00 31.57 188 LYS L C 1
ATOM 3004 O O . LYS B 2 193 ? 2.967 -1.532 -29.198 1.00 33.38 188 LYS L O 1
ATOM 3010 N N . HIS B 2 194 ? 4.030 0.108 -30.319 1.00 27.09 189 HIS L N 1
ATOM 3011 C CA . HIS B 2 194 ? 3.034 1.132 -30.031 1.00 22.48 189 HIS L CA 1
ATOM 3012 C C . HIS B 2 194 ? 2.833 2.014 -31.256 1.00 19.53 189 HIS L C 1
ATOM 3013 O O . HIS B 2 194 ? 3.627 1.968 -32.193 1.00 17.59 189 HIS L O 1
ATOM 3020 N N . LYS B 2 195 ? 1.774 2.817 -31.250 1.00 20.99 190 LYS L N 1
ATOM 3021 C CA . LYS B 2 195 ? 1.417 3.589 -32.434 1.00 23.49 190 LYS L CA 1
ATOM 3022 C C . LYS B 2 195 ? 1.333 5.090 -32.175 1.00 19.39 190 LYS L C 1
ATOM 3023 O O . LYS B 2 195 ? 1.978 5.880 -32.863 1.00 16.00 190 LYS L O 1
ATOM 3029 N N . VAL B 2 196 ? 0.531 5.476 -31.187 1.00 19.34 191 VAL L N 1
ATOM 3030 C CA . VAL B 2 196 ? 0.261 6.887 -30.925 1.00 18.95 191 VAL L CA 1
ATOM 3031 C C . VAL B 2 196 ? 1.202 7.485 -29.888 1.00 20.95 191 VAL L C 1
ATOM 3032 O O . VAL B 2 196 ? 1.293 6.999 -28.759 1.00 22.91 191 VAL L O 1
ATOM 3036 N N . TYR B 2 197 ? 1.895 8.550 -30.276 1.00 19.57 192 TYR L N 1
ATOM 3037 C CA . TYR B 2 197 ? 2.786 9.251 -29.363 1.00 18.44 192 TYR L CA 1
ATOM 3038 C C . TYR B 2 197 ? 2.350 10.697 -29.211 1.00 18.43 192 TYR L C 1
ATOM 3039 O O . TYR B 2 197 ? 2.328 11.457 -30.177 1.00 19.86 192 TYR L O 1
ATOM 3048 N N . ALA B 2 198 ? 2.006 11.071 -27.984 1.00 17.74 193 ALA L N 1
ATOM 3049 C CA . ALA B 2 198 ? 1.437 12.383 -27.722 1.00 16.58 193 ALA L CA 1
ATOM 3050 C C . ALA B 2 198 ? 2.146 13.116 -26.589 1.00 14.39 193 ALA L C 1
ATOM 3051 O O . ALA B 2 198 ? 2.500 12.526 -25.569 1.00 11.73 193 ALA L O 1
ATOM 3053 N N . CYS B 2 199 ? 2.340 14.414 -26.787 1.00 16.31 194 CYS L N 1
ATOM 3054 C CA . CYS B 2 199 ? 2.872 15.296 -25.760 1.00 15.53 194 CYS L CA 1
ATOM 3055 C C . CYS B 2 199 ? 1.764 16.234 -25.289 1.00 15.62 194 CYS L C 1
ATOM 3056 O O . CYS B 2 199 ? 1.131 16.911 -26.101 1.00 13.35 194 CYS L O 1
ATOM 3059 N N . GLU B 2 200 ? 1.517 16.264 -23.985 1.00 17.49 195 GLU L N 1
ATOM 3060 C CA . GLU B 2 200 ? 0.457 17.108 -23.446 1.00 20.36 195 GLU L CA 1
ATOM 3061 C C . GLU B 2 200 ? 1.016 18.201 -22.541 1.00 18.07 195 GLU L C 1
ATOM 3062 O O . GLU B 2 200 ? 1.737 17.922 -21.580 1.00 14.26 195 GLU L O 1
ATOM 3068 N N . VAL B 2 201 ? 0.665 19.446 -22.845 1.00 18.57 196 VAL L N 1
ATOM 3069 C CA . VAL B 2 201 ? 1.245 20.592 -22.155 1.00 19.22 196 VAL L CA 1
ATOM 3070 C C . VAL B 2 201 ? 0.198 21.399 -21.392 1.00 20.49 196 VAL L C 1
ATOM 3071 O O . VAL B 2 201 ? -0.854 21.736 -21.930 1.00 17.64 196 VAL L O 1
ATOM 3075 N N . THR B 2 202 ? 0.498 21.697 -20.132 1.00 23.21 197 THR L N 1
ATOM 3076 C CA . THR B 2 202 ? -0.355 22.542 -19.305 1.00 23.66 197 THR L CA 1
ATOM 3077 C C . THR B 2 202 ? 0.404 23.806 -18.906 1.00 21.75 197 THR L C 1
ATOM 3078 O O . THR B 2 202 ? 1.518 23.731 -18.389 1.00 20.85 197 THR L O 1
ATOM 3082 N N . HIS B 2 203 ? -0.200 24.964 -19.157 1.00 19.02 198 HIS L N 1
ATOM 3083 C CA . HIS B 2 203 ? 0.444 26.239 -18.863 1.00 18.48 198 HIS L CA 1
ATOM 3084 C C . HIS B 2 203 ? -0.595 27.326 -18.591 1.00 17.81 198 HIS L C 1
ATOM 3085 O O . HIS B 2 203 ? -1.711 27.267 -19.101 1.00 16.39 198 HIS L O 1
ATOM 3092 N N . GLN B 2 204 ? -0.212 28.320 -17.792 1.00 19.21 199 GLN L N 1
ATOM 3093 C CA . GLN B 2 204 ? -1.114 29.395 -17.383 1.00 18.60 199 GLN L CA 1
ATOM 3094 C C . GLN B 2 204 ? -1.702 30.157 -18.570 1.00 19.68 199 GLN L C 1
ATOM 3095 O O . GLN B 2 204 ? -2.802 30.702 -18.485 1.00 17.76 199 GLN L O 1
ATOM 3101 N N . GLY B 2 205 ? -0.967 30.192 -19.675 1.00 23.66 200 GLY L N 1
ATOM 3102 C CA . GLY B 2 205 ? -1.430 30.872 -20.871 1.00 24.73 200 GLY L CA 1
ATOM 3103 C C . GLY B 2 205 ? -2.395 30.035 -21.692 1.00 22.79 200 GLY L C 1
ATOM 3104 O O . GLY B 2 205 ? -2.983 30.522 -22.658 1.00 19.60 200 GLY L O 1
ATOM 3105 N N . LEU B 2 206 ? -2.551 28.772 -21.306 1.00 24.39 201 LEU L N 1
ATOM 3106 C CA . LEU B 2 206 ? -3.445 27.848 -22.001 1.00 24.66 201 LEU L CA 1
ATOM 3107 C C . LEU B 2 206 ? -4.735 27.630 -21.217 1.00 24.67 201 LEU L C 1
ATOM 3108 O O . LEU B 2 206 ? -4.701 27.191 -20.067 1.00 23.67 201 LEU L O 1
ATOM 3113 N N . SER B 2 207 ? -5.867 27.942 -21.842 1.00 25.24 202 SER L N 1
ATOM 3114 C CA . SER B 2 207 ? -7.174 27.724 -21.230 1.00 28.80 202 SER L CA 1
ATOM 3115 C C . SER B 2 207 ? -7.337 26.263 -20.834 1.00 29.61 202 SER L C 1
ATOM 3116 O O . SER B 2 207 ? -7.673 25.946 -19.691 1.00 31.56 202 SER L O 1
ATOM 3119 N N . SER B 2 208 ? -7.092 25.380 -21.795 1.00 27.18 203 SER L N 1
ATOM 3120 C CA . SER B 2 208 ? -7.057 23.947 -21.543 1.00 25.22 203 SER L CA 1
ATOM 3121 C C . SER B 2 208 ? -5.744 23.388 -22.080 1.00 20.13 203 SER L C 1
ATOM 3122 O O . SER B 2 208 ? -5.174 23.949 -23.015 1.00 19.34 203 SER L O 1
ATOM 3125 N N . PRO B 2 209 ? -5.249 22.296 -21.478 1.00 19.53 204 PRO L N 1
ATOM 3126 C CA . PRO B 2 209 ? -3.994 21.677 -21.917 1.00 22.42 204 PRO L CA 1
ATOM 3127 C C . PRO B 2 209 ? -3.982 21.338 -23.405 1.00 23.44 204 PRO L C 1
ATOM 3128 O O . PRO B 2 209 ? -4.951 20.782 -23.921 1.00 22.39 204 PRO L O 1
ATOM 3132 N N . VAL B 2 210 ? -2.891 21.682 -24.083 1.00 23.24 205 VAL L N 1
ATOM 3133 C CA . VAL B 2 210 ? -2.759 21.411 -25.508 1.00 23.85 205 VAL L CA 1
ATOM 3134 C C . VAL B 2 210 ? -2.016 20.092 -25.719 1.00 24.33 205 VAL L C 1
ATOM 3135 O O . VAL B 2 210 ? -1.204 19.686 -24.884 1.00 26.71 205 VAL L O 1
ATOM 3139 N N . THR B 2 211 ? -2.313 19.415 -26.824 1.00 23.04 206 THR L N 1
ATOM 3140 C CA . THR B 2 211 ? -1.694 18.129 -27.119 1.00 19.78 206 THR L CA 1
ATOM 3141 C C . THR B 2 211 ? -1.194 18.048 -28.556 1.00 19.45 206 THR L C 1
ATOM 3142 O O . THR B 2 211 ? -1.963 18.207 -29.502 1.00 19.97 206 THR L O 1
ATOM 3146 N N . LYS B 2 212 ? 0.102 17.806 -28.711 1.00 17.95 207 LYS L N 1
ATOM 3147 C CA . LYS B 2 212 ? 0.682 17.560 -30.026 1.00 20.06 207 LYS L CA 1
ATOM 3148 C C . LYS B 2 212 ? 1.074 16.090 -30.143 1.00 20.86 207 LYS L C 1
ATOM 3149 O O . LYS B 2 212 ? 1.767 15.554 -29.278 1.00 21.73 207 LYS L O 1
ATOM 3155 N N . SER B 2 213 ? 0.625 15.437 -31.209 1.00 20.61 208 SER L N 1
ATOM 3156 C CA . SER B 2 213 ? 0.845 14.004 -31.353 1.00 20.36 208 SER L CA 1
ATOM 3157 C C . SER B 2 213 ? 1.219 13.594 -32.770 1.00 19.76 208 SER L C 1
ATOM 3158 O O . SER B 2 213 ? 1.086 14.373 -33.713 1.00 17.21 208 SER L O 1
ATOM 3161 N N . PHE B 2 214 ? 1.699 12.361 -32.904 1.00 21.50 209 PHE L N 1
ATOM 3162 C CA . PHE B 2 214 ? 1.941 11.765 -34.210 1.00 23.12 209 PHE L CA 1
ATOM 3163 C C . PHE B 2 214 ? 1.710 10.260 -34.139 1.00 26.36 209 PHE L C 1
ATOM 3164 O O . PHE B 2 214 ? 1.759 9.668 -33.060 1.00 29.08 209 PHE L O 1
ATOM 3172 N N . ASN B 2 215 ? 1.454 9.644 -35.287 1.00 26.16 210 ASN L N 1
ATOM 3173 C CA . ASN B 2 215 ? 1.379 8.192 -35.362 1.00 28.19 210 ASN L CA 1
ATOM 3174 C C . ASN B 2 215 ? 2.646 7.634 -35.994 1.00 26.39 210 ASN L C 1
ATOM 3175 O O . ASN B 2 215 ? 3.131 8.158 -36.996 1.00 24.23 210 ASN L O 1
ATOM 3180 N N . ARG B 2 216 ? 3.185 6.578 -35.395 1.00 28.45 211 ARG L N 1
ATOM 3181 C CA . ARG B 2 216 ? 4.422 5.976 -35.873 1.00 30.01 211 ARG L CA 1
ATOM 3182 C C . ARG B 2 216 ? 4.273 5.475 -37.308 1.00 36.06 211 ARG L C 1
ATOM 3183 O O . ARG B 2 216 ? 3.498 4.558 -37.578 1.00 37.08 211 ARG L O 1
ATOM 3191 N N . GLY B 2 217 ? 5.010 6.093 -38.225 1.00 40.26 212 GLY L N 1
ATOM 3192 C CA . GLY B 2 217 ? 4.978 5.701 -39.622 1.00 43.45 212 GLY L CA 1
ATOM 3193 C C . GLY B 2 217 ? 4.258 6.685 -40.525 1.00 47.29 212 GLY L C 1
ATOM 3194 O O . GLY B 2 217 ? 3.696 6.297 -41.548 1.00 48.67 212 GLY L O 1
ATOM 3195 N N . GLU B 2 218 ? 4.271 7.962 -40.150 1.00 49.23 213 GLU L N 1
ATOM 3196 C CA . GLU B 2 218 ? 3.624 9.002 -40.946 1.00 49.48 213 GLU L CA 1
ATOM 3197 C C . GLU B 2 218 ? 4.487 10.260 -41.021 1.00 50.62 213 GLU L C 1
ATOM 3198 O O . GLU B 2 218 ? 4.323 11.088 -41.920 1.00 50.83 213 GLU L O 1
ATOM 3204 N N . HIS C 3 3 ? 38.647 47.870 -6.509 1.00 46.54 13 HIS A N 1
ATOM 3205 C CA . HIS C 3 3 ? 39.554 46.933 -7.162 1.00 45.87 13 HIS A CA 1
ATOM 3206 C C . HIS C 3 3 ? 40.550 46.333 -6.172 1.00 44.69 13 HIS A C 1
ATOM 3207 O O . HIS C 3 3 ? 40.962 45.181 -6.314 1.00 46.78 13 HIS A O 1
ATOM 3214 N N . HIS C 3 4 ? 40.929 47.116 -5.167 1.00 40.63 14 HIS A N 1
ATOM 3215 C CA . HIS C 3 4 ? 42.023 46.739 -4.278 1.00 37.90 14 HIS A CA 1
ATOM 3216 C C . HIS C 3 4 ? 41.612 46.659 -2.812 1.00 34.07 14 HIS A C 1
ATOM 3217 O O . HIS C 3 4 ? 42.447 46.404 -1.944 1.00 33.94 14 HIS A O 1
ATOM 3224 N N . GLN C 3 5 ? 40.331 46.884 -2.537 1.00 30.41 15 GLN A N 1
ATOM 3225 C CA . GLN C 3 5 ? 39.834 46.865 -1.166 1.00 26.19 15 GLN A CA 1
ATOM 3226 C C . GLN C 3 5 ? 39.807 45.452 -0.586 1.00 24.67 15 GLN A C 1
ATOM 3227 O O . GLN C 3 5 ? 39.285 44.525 -1.202 1.00 26.16 15 GLN A O 1
ATOM 3233 N N . LYS C 3 6 ? 40.378 45.297 0.605 1.00 20.27 16 LYS A N 1
ATOM 3234 C CA . LYS C 3 6 ? 40.329 44.028 1.316 1.00 18.18 16 LYS A CA 1
ATOM 3235 C C . LYS C 3 6 ? 39.616 44.196 2.651 1.00 19.18 16 LYS A C 1
ATOM 3236 O O . LYS C 3 6 ? 40.002 45.026 3.475 1.00 21.64 16 LYS A O 1
ATOM 3242 N N . LEU C 3 7 ? 38.573 43.404 2.861 1.00 17.49 17 LEU A N 1
ATOM 3243 C CA . LEU C 3 7 ? 37.796 43.485 4.089 1.00 16.36 17 LEU A CA 1
ATOM 3244 C C . LEU C 3 7 ? 38.190 42.410 5.089 1.00 14.86 17 LEU A C 1
ATOM 3245 O O . LEU C 3 7 ? 38.534 41.288 4.712 1.00 16.91 17 LEU A O 1
ATOM 3250 N N . VAL C 3 8 ? 38.146 42.764 6.367 1.00 10.95 18 VAL A N 1
ATOM 3251 C CA . VAL C 3 8 ? 38.128 41.757 7.414 1.00 9.60 18 VAL A CA 1
ATOM 3252 C C . VAL C 3 8 ? 36.706 41.206 7.441 1.00 12.62 18 VAL A C 1
ATOM 3253 O O . VAL C 3 8 ? 35.825 41.743 8.116 1.00 11.49 18 VAL A O 1
ATOM 3257 N N . PHE C 3 9 ? 36.490 40.143 6.673 1.00 15.26 19 PHE A N 1
ATOM 3258 C CA . PHE C 3 9 ? 35.151 39.635 6.399 1.00 17.16 19 PHE A CA 1
ATOM 3259 C C . PHE C 3 9 ? 34.658 38.669 7.471 1.00 15.89 19 PHE A C 1
ATOM 3260 O O . PHE C 3 9 ? 33.615 38.888 8.084 1.00 13.89 19 PHE A O 1
ATOM 3268 N N . PHE C 3 10 ? 35.408 37.593 7.685 1.00 16.85 20 PHE A N 1
ATOM 3269 C CA . PHE C 3 10 ? 35.053 36.618 8.706 1.00 15.52 20 PHE A CA 1
ATOM 3270 C C . PHE C 3 10 ? 35.414 37.160 10.080 1.00 17.30 20 PHE A C 1
ATOM 3271 O O . PHE C 3 10 ? 36.544 37.597 10.306 1.00 16.22 20 PHE A O 1
ATOM 3279 N N . ALA C 3 11 ? 34.447 37.126 10.994 1.00 17.83 21 ALA A N 1
ATOM 3280 C CA . ALA C 3 11 ? 34.607 37.710 12.323 1.00 19.51 21 ALA A CA 1
ATOM 3281 C C . ALA C 3 11 ? 35.791 37.118 13.087 1.00 22.24 21 ALA A C 1
ATOM 3282 O O . ALA C 3 11 ? 36.362 37.773 13.960 1.00 23.21 21 ALA A O 1
ATOM 3284 N N . GLU C 3 12 ? 36.163 35.889 12.739 1.00 23.38 22 GLU A N 1
ATOM 3285 C CA . GLU C 3 12 ? 37.263 35.178 13.388 1.00 25.42 22 GLU A CA 1
ATOM 3286 C C . GLU C 3 12 ? 38.587 35.936 13.290 1.00 28.36 22 GLU A C 1
ATOM 3287 O O . GLU C 3 12 ? 39.516 35.683 14.058 1.00 27.87 22 GLU A O 1
ATOM 3293 N N . ASP C 3 13 ? 38.666 36.862 12.340 1.00 30.66 23 ASP A N 1
ATOM 3294 C CA . ASP C 3 13 ? 39.861 37.670 12.152 1.00 32.75 23 ASP A CA 1
ATOM 3295 C C . ASP C 3 13 ? 39.745 38.989 12.914 1.00 36.94 23 ASP A C 1
ATOM 3296 O O . ASP C 3 13 ? 39.998 40.055 12.356 1.00 38.39 23 ASP A O 1
ATOM 3301 N N . VAL C 3 14 ? 39.374 38.885 14.192 1.00 38.77 24 VAL A N 1
ATOM 3302 C CA . VAL C 3 14 ? 39.095 40.020 15.084 1.00 39.63 24 VAL A CA 1
ATOM 3303 C C . VAL C 3 14 ? 38.411 41.188 14.377 1.00 39.91 24 VAL A C 1
ATOM 3304 O O . VAL C 3 14 ? 37.198 41.168 14.157 1.00 39.41 24 VAL A O 1
#

Organism: Homo sapiens (NCBI:txid9606)

B-factor: mean 21.73, std 9.74, range [1.54, 80.34]